Protein AF-A0A067CBX3-F1 (afdb_monomer_lite)

Structure (mmCIF, N/CA/C/O backbone):
data_AF-A0A067CBX3-F1
#
_entry.id   AF-A0A067CBX3-F1
#
loop_
_atom_site.group_PDB
_atom_site.id
_atom_site.type_symbol
_atom_site.label_atom_id
_atom_site.label_alt_id
_atom_site.label_comp_id
_atom_site.label_asym_id
_atom_site.label_entity_id
_atom_site.label_seq_id
_atom_site.pdbx_PDB_ins_code
_atom_site.Cartn_x
_atom_site.Cartn_y
_atom_site.Cartn_z
_atom_site.occupancy
_atom_site.B_iso_or_equiv
_atom_site.auth_seq_id
_atom_site.auth_comp_id
_atom_site.auth_asym_id
_atom_site.auth_atom_id
_atom_site.pdbx_PDB_model_num
ATOM 1 N N . MET A 1 1 ? -34.456 68.162 32.555 1.00 33.88 1 MET A N 1
ATOM 2 C CA . MET A 1 1 ? -35.019 68.790 31.344 1.00 33.88 1 MET A CA 1
ATOM 3 C C . MET A 1 1 ? -34.365 68.106 30.153 1.00 33.88 1 MET A C 1
ATOM 5 O O . MET A 1 1 ? -33.160 68.236 30.037 1.00 33.88 1 MET A O 1
ATOM 9 N N . ASN A 1 2 ? -35.147 67.294 29.430 1.00 32.12 2 ASN A N 1
ATOM 10 C CA . ASN A 1 2 ? -35.082 66.925 27.999 1.00 32.12 2 ASN A CA 1
ATOM 11 C C . ASN A 1 2 ? -33.688 66.679 27.373 1.00 32.12 2 ASN A C 1
ATOM 13 O O . ASN A 1 2 ? -32.871 67.583 27.315 1.00 32.12 2 ASN A O 1
ATOM 17 N N . SER A 1 3 ? -33.314 65.437 27.040 1.00 31.86 3 SER A N 1
ATOM 18 C CA . SER A 1 3 ? -33.709 64.615 25.870 1.00 31.86 3 SER A CA 1
ATOM 19 C C . SER A 1 3 ? -32.700 64.742 24.724 1.00 31.86 3 SER A C 1
ATOM 21 O O . SER A 1 3 ? -32.595 65.816 24.152 1.00 31.86 3 SER A O 1
ATOM 23 N N . GLU A 1 4 ? -32.009 63.649 24.385 1.00 34.66 4 GLU A N 1
ATOM 24 C CA . GLU A 1 4 ? -31.903 63.091 23.022 1.00 34.66 4 GLU A CA 1
ATOM 25 C C . GLU A 1 4 ? -30.949 61.881 23.019 1.00 34.66 4 GLU A C 1
ATOM 27 O O . GLU A 1 4 ? -29.854 61.911 23.575 1.00 34.66 4 GLU A O 1
ATOM 32 N N . THR A 1 5 ? -31.426 60.779 22.442 1.00 36.66 5 THR A N 1
ATOM 33 C CA . THR A 1 5 ? -30.715 59.507 22.214 1.00 36.66 5 THR A CA 1
ATOM 34 C C . THR A 1 5 ? -30.599 59.282 20.699 1.00 36.66 5 THR A C 1
ATOM 36 O O . THR A 1 5 ? -31.325 59.928 19.944 1.00 36.66 5 THR A O 1
ATOM 39 N N . PRO A 1 6 ? -29.659 58.438 20.235 1.00 38.75 6 PRO A N 1
ATOM 40 C CA . PRO A 1 6 ? -29.097 58.517 18.889 1.00 38.75 6 PRO A CA 1
ATOM 41 C C . PRO A 1 6 ? -29.928 57.772 17.834 1.00 38.75 6 PRO A C 1
ATOM 43 O O . PRO A 1 6 ? -30.512 56.725 18.109 1.00 38.75 6 PRO A O 1
ATOM 46 N N . HIS A 1 7 ? -29.903 58.276 16.598 1.00 31.83 7 HIS A N 1
ATOM 47 C CA . HIS A 1 7 ? -30.360 57.553 15.410 1.00 31.83 7 HIS A CA 1
ATOM 48 C C . HIS A 1 7 ? -29.326 56.489 15.003 1.00 31.83 7 HIS A C 1
ATOM 50 O O . HIS A 1 7 ? -28.171 56.813 14.730 1.00 31.83 7 HIS A O 1
ATOM 56 N N . ILE A 1 8 ? -29.748 55.223 14.952 1.00 38.19 8 ILE A N 1
ATOM 57 C CA . ILE A 1 8 ? -29.040 54.124 14.282 1.00 38.19 8 ILE A CA 1
ATOM 58 C C . ILE A 1 8 ? -29.963 53.642 13.162 1.00 38.19 8 ILE A C 1
ATOM 60 O O . ILE A 1 8 ? -31.062 53.154 13.427 1.00 38.19 8 ILE A O 1
ATOM 64 N N . ASP A 1 9 ? -29.523 53.818 11.919 1.00 36.72 9 ASP A N 1
ATOM 65 C CA . ASP A 1 9 ? -30.273 53.467 10.718 1.00 36.72 9 ASP A CA 1
ATOM 66 C C . ASP A 1 9 ? -30.343 51.944 10.482 1.00 36.72 9 ASP A C 1
ATOM 68 O O . ASP A 1 9 ? -29.332 51.249 10.419 1.00 36.72 9 ASP A O 1
ATOM 72 N N . ASN A 1 10 ? -31.582 51.471 10.317 1.00 31.80 10 ASN A N 1
ATOM 73 C CA . ASN A 1 10 ? -32.083 50.434 9.405 1.00 31.80 10 ASN A CA 1
ATOM 74 C C . ASN A 1 10 ? -31.278 49.133 9.200 1.00 31.80 10 ASN A C 1
ATOM 76 O O . ASN A 1 10 ? -30.468 48.996 8.284 1.00 31.80 10 ASN A O 1
ATOM 80 N N . TYR A 1 11 ? -31.679 48.093 9.930 1.00 38.16 11 TYR A N 1
ATOM 81 C CA . TYR A 1 11 ? -31.570 46.693 9.504 1.00 38.16 11 TYR A CA 1
ATOM 82 C C . TYR A 1 11 ? -32.703 46.371 8.513 1.00 38.16 11 TYR A C 1
ATOM 84 O O . TYR A 1 11 ? -33.881 46.534 8.828 1.00 38.16 11 TYR A O 1
ATOM 92 N N . ALA A 1 12 ? -32.361 45.895 7.313 1.00 40.56 12 ALA A N 1
ATOM 93 C CA . ALA A 1 12 ? -33.344 45.384 6.361 1.00 40.56 12 ALA A CA 1
ATOM 94 C C . ALA A 1 12 ? -33.898 44.037 6.859 1.00 40.56 12 ALA A C 1
ATOM 96 O O . ALA A 1 12 ? -33.210 43.017 6.828 1.00 40.56 12 ALA A O 1
ATOM 97 N N . LEU A 1 13 ? -35.145 44.039 7.333 1.00 36.03 13 LEU A N 1
ATOM 98 C CA . LEU A 1 13 ? -35.916 42.828 7.612 1.00 36.03 13 LEU A CA 1
ATOM 99 C C . LEU A 1 13 ? -36.201 42.104 6.289 1.00 36.03 13 LEU A C 1
ATOM 101 O O . LEU A 1 13 ? -37.056 42.528 5.514 1.00 36.03 13 LEU A O 1
ATOM 105 N N . VAL A 1 14 ? -35.484 41.010 6.027 1.00 35.91 14 VAL A N 1
ATOM 106 C CA . VAL A 1 14 ? -35.826 40.076 4.948 1.00 35.91 14 VAL A CA 1
ATOM 107 C C . VAL A 1 14 ? -37.076 39.314 5.384 1.00 35.91 14 VAL A C 1
ATOM 109 O O . VAL A 1 14 ? -37.028 38.488 6.294 1.00 35.91 14 VAL A O 1
ATOM 112 N N . THR A 1 15 ? -38.217 39.626 4.775 1.00 32.94 15 THR A N 1
ATOM 113 C CA . THR A 1 15 ? -39.470 38.902 4.999 1.00 32.94 15 THR A CA 1
ATOM 114 C C . THR A 1 15 ? -39.393 37.522 4.357 1.00 32.94 15 THR A C 1
ATOM 116 O O . THR A 1 15 ? -39.278 37.410 3.138 1.00 32.94 15 THR A O 1
ATOM 119 N N . THR A 1 16 ? -39.488 36.471 5.169 1.00 34.28 16 THR A N 1
ATOM 120 C CA . THR A 1 16 ? -39.743 35.105 4.701 1.00 34.28 16 THR A CA 1
ATOM 121 C C . THR A 1 16 ? -41.143 35.030 4.071 1.00 34.28 16 THR A C 1
ATOM 123 O O . THR A 1 16 ? -42.086 35.617 4.615 1.00 34.28 16 THR A O 1
ATOM 126 N N . PRO A 1 17 ? -41.326 34.351 2.921 1.00 35.94 17 PRO A N 1
ATOM 127 C CA . PRO A 1 17 ? -42.646 34.204 2.325 1.00 35.94 17 PRO A CA 1
ATOM 128 C C . PRO A 1 17 ? -43.533 33.350 3.238 1.00 35.94 17 PRO A C 1
ATOM 130 O O . PRO A 1 17 ? -43.212 32.223 3.612 1.00 35.94 17 PRO A O 1
ATOM 133 N N . LYS A 1 18 ? -44.653 33.948 3.634 1.00 33.56 18 LYS A N 1
ATOM 134 C CA . LYS A 1 18 ? -45.671 33.391 4.515 1.00 33.56 18 LYS A CA 1
ATOM 135 C C . LYS A 1 18 ? -46.595 32.467 3.710 1.00 33.56 18 LYS A C 1
ATOM 137 O O . LYS A 1 18 ? -47.375 32.959 2.910 1.00 33.56 18 LYS A O 1
ATOM 142 N N . ASN A 1 19 ? -46.540 31.172 4.023 1.00 33.75 19 ASN A N 1
ATOM 143 C CA . ASN A 1 19 ? -47.653 30.214 4.005 1.00 33.75 19 ASN A CA 1
ATOM 144 C C . ASN A 1 19 ? -48.433 30.052 2.676 1.00 33.75 19 ASN A C 1
ATOM 146 O O . ASN A 1 19 ? -49.522 30.602 2.522 1.00 33.75 19 ASN A O 1
ATOM 150 N N . GLU A 1 20 ? -47.935 29.199 1.778 1.00 31.77 20 GLU A N 1
ATOM 151 C CA . GLU A 1 20 ? -48.808 28.392 0.911 1.00 31.77 20 GLU A CA 1
ATOM 152 C C . GLU A 1 20 ? -49.009 27.009 1.561 1.00 31.77 20 GLU A C 1
ATOM 154 O O . GLU A 1 20 ? -48.163 26.543 2.318 1.00 31.77 20 GLU A O 1
ATOM 159 N N . ALA A 1 21 ? -50.200 26.447 1.349 1.00 33.44 21 ALA A N 1
ATOM 160 C CA . ALA A 1 21 ? -50.876 25.383 2.101 1.00 33.44 21 ALA A CA 1
ATOM 161 C C . ALA A 1 21 ? -50.030 24.148 2.512 1.00 33.44 21 ALA A C 1
ATOM 163 O O . ALA A 1 21 ? -49.063 23.808 1.833 1.00 33.44 21 ALA A O 1
ATOM 164 N N . PRO A 1 22 ? -50.417 23.426 3.591 1.00 31.14 22 PRO A N 1
ATOM 165 C CA . PRO A 1 22 ? -49.671 22.259 4.058 1.00 31.14 22 PRO A CA 1
ATOM 166 C C . PRO A 1 22 ? -49.644 21.165 2.978 1.00 31.14 22 PRO A C 1
ATOM 168 O O . PRO A 1 22 ? -50.710 20.811 2.464 1.00 31.14 22 PRO A O 1
ATOM 171 N N . PRO A 1 23 ? -48.473 20.595 2.638 1.00 34.16 23 PRO A N 1
ATOM 172 C CA . PRO A 1 23 ? -48.435 19.414 1.799 1.00 34.16 23 PRO A CA 1
ATOM 173 C C . PRO A 1 23 ? -49.045 18.248 2.581 1.00 34.16 23 PRO A C 1
ATOM 175 O O . PRO A 1 23 ? -48.665 17.955 3.715 1.00 34.16 23 PRO A O 1
ATOM 178 N N . SER A 1 24 ? -50.045 17.628 1.963 1.00 29.92 24 SER A N 1
ATOM 179 C CA . SER A 1 24 ? -50.645 16.367 2.378 1.00 29.92 24 SER A CA 1
ATOM 180 C C . SER A 1 24 ? -49.568 15.322 2.655 1.00 29.92 24 SER A C 1
ATOM 182 O O . SER A 1 24 ? -48.679 15.124 1.828 1.00 29.92 24 SER A O 1
ATOM 184 N N . GLU A 1 25 ? -49.692 14.629 3.786 1.00 36.84 25 GLU A N 1
ATOM 185 C CA . GLU A 1 25 ? -48.962 13.401 4.092 1.00 36.84 25 GLU A CA 1
ATOM 186 C C . GLU A 1 25 ? -48.978 12.455 2.885 1.00 36.84 25 GLU A C 1
ATOM 188 O O . GLU A 1 25 ? -50.046 12.009 2.466 1.00 36.84 25 GLU A O 1
ATOM 193 N N . THR A 1 26 ? -47.811 12.142 2.315 1.00 27.84 26 THR A N 1
ATOM 194 C CA . THR A 1 26 ? -47.532 10.844 1.681 1.00 27.84 26 THR A CA 1
ATOM 195 C C . THR A 1 26 ? -46.050 10.705 1.319 1.00 27.84 26 THR A C 1
ATOM 197 O O . THR A 1 26 ? -45.486 11.526 0.606 1.00 27.84 26 THR A O 1
ATOM 200 N N . THR A 1 27 ? -45.490 9.573 1.759 1.00 26.72 27 THR A N 1
ATOM 201 C CA . THR A 1 27 ? -44.254 8.883 1.333 1.00 26.72 27 THR A CA 1
ATOM 202 C C . THR A 1 27 ? -42.882 9.473 1.716 1.00 26.72 27 THR A C 1
ATOM 204 O O . THR A 1 27 ? -42.629 10.643 1.468 1.00 26.72 27 THR A O 1
ATOM 207 N N . PRO A 1 28 ? -41.972 8.660 2.304 1.00 34.62 28 PRO A N 1
ATOM 208 C CA . PRO A 1 28 ? -40.600 9.072 2.592 1.00 34.62 28 PRO A CA 1
ATOM 209 C C . PRO A 1 28 ? -39.872 9.367 1.279 1.00 34.62 28 PRO A C 1
ATOM 211 O O . PRO A 1 28 ? -39.857 8.529 0.374 1.00 34.62 28 PRO A O 1
ATOM 214 N N . ASP A 1 29 ? -39.314 10.571 1.186 1.00 34.22 29 ASP A N 1
ATOM 215 C CA . ASP A 1 29 ? -38.674 11.092 -0.013 1.00 34.22 29 ASP A CA 1
ATOM 216 C C . ASP A 1 29 ? -37.585 10.149 -0.528 1.00 34.22 29 ASP A C 1
ATOM 218 O O . ASP A 1 29 ? -36.611 9.815 0.152 1.00 34.22 29 ASP A O 1
ATOM 222 N N . ALA A 1 30 ? -37.772 9.730 -1.776 1.00 33.22 30 ALA A N 1
ATOM 223 C CA . ALA A 1 30 ? -36.757 9.083 -2.574 1.00 33.22 30 ALA A CA 1
ATOM 224 C C . ALA A 1 30 ? -35.523 9.992 -2.654 1.00 33.22 30 ALA A C 1
ATOM 226 O O . ALA A 1 30 ? -35.621 11.161 -3.032 1.00 33.22 30 ALA A O 1
ATOM 227 N N . VAL A 1 31 ? -34.355 9.434 -2.335 1.00 37.97 31 VAL A N 1
ATOM 228 C CA . VAL A 1 31 ? -33.053 10.049 -2.605 1.00 37.97 31 VAL A CA 1
ATOM 229 C C . VAL A 1 31 ? -33.011 10.414 -4.089 1.00 37.97 31 VAL A C 1
ATOM 231 O O . VAL A 1 31 ? -32.929 9.538 -4.949 1.00 37.97 31 VAL A O 1
ATOM 234 N N . VAL A 1 32 ? -33.109 11.707 -4.403 1.00 35.34 32 VAL A N 1
ATOM 235 C CA . VAL A 1 32 ? -32.960 12.197 -5.775 1.00 35.34 32 VAL A CA 1
ATOM 236 C C . VAL A 1 32 ? -31.531 11.859 -6.216 1.00 35.34 32 VAL A C 1
ATOM 238 O O . VAL A 1 32 ? -30.583 12.331 -5.583 1.00 35.34 32 VAL A O 1
ATOM 241 N N . PRO A 1 33 ? -31.332 11.040 -7.266 1.00 33.28 33 PRO A N 1
ATOM 242 C CA . PRO A 1 33 ? -29.995 10.705 -7.727 1.00 33.28 33 PRO A CA 1
ATOM 243 C C . PRO A 1 33 ? -29.315 11.977 -8.233 1.00 33.28 33 PRO A C 1
ATOM 245 O O . PRO A 1 33 ? -29.783 12.627 -9.170 1.00 33.28 33 PRO A O 1
ATOM 248 N N . VAL A 1 34 ? -28.208 12.347 -7.588 1.00 41.19 34 VAL A N 1
ATOM 249 C CA . VAL A 1 34 ? -27.383 13.493 -7.971 1.00 41.19 34 VAL A CA 1
ATOM 250 C C . VAL A 1 34 ? -26.806 13.201 -9.357 1.00 41.19 34 VAL A C 1
ATOM 252 O O . VAL A 1 34 ? -25.882 12.404 -9.500 1.00 41.19 34 VAL A O 1
ATOM 255 N N . THR A 1 35 ? -27.371 13.800 -10.407 1.00 35.09 35 THR A N 1
ATOM 256 C CA . THR A 1 35 ? -26.820 13.693 -11.764 1.00 35.09 35 THR A CA 1
ATOM 257 C C . THR A 1 35 ? -25.375 14.202 -11.754 1.00 35.09 35 THR A C 1
ATOM 259 O O . THR A 1 35 ? -25.159 15.333 -11.304 1.00 35.09 35 THR A O 1
ATOM 262 N N . PRO A 1 36 ? -24.382 13.422 -12.225 1.00 42.41 36 PRO A N 1
ATOM 263 C CA . PRO A 1 36 ? -22.988 13.836 -12.178 1.00 42.41 36 PRO A CA 1
ATOM 264 C C . PRO A 1 36 ? -22.814 15.104 -13.016 1.00 42.41 36 PRO A C 1
ATOM 266 O O . PRO A 1 36 ? -23.101 15.123 -14.214 1.00 42.41 36 PRO A O 1
ATOM 269 N N . ALA A 1 37 ? -22.388 16.185 -12.361 1.00 50.75 37 ALA A N 1
ATOM 270 C CA . ALA A 1 37 ? -22.159 17.466 -13.011 1.00 50.75 37 ALA A CA 1
ATOM 271 C C . ALA A 1 37 ? -21.158 17.308 -14.176 1.00 50.75 37 ALA A C 1
ATOM 273 O O . ALA A 1 37 ? -20.213 16.519 -14.071 1.00 50.75 37 ALA A O 1
ATOM 274 N N . PRO A 1 38 ? -21.333 18.050 -15.286 1.00 56.44 38 PRO A N 1
ATOM 275 C CA . PRO A 1 38 ? -20.439 17.961 -16.435 1.00 56.44 38 PRO A CA 1
ATOM 276 C C . PRO A 1 38 ? -18.992 18.248 -16.018 1.00 56.44 38 PRO A C 1
ATOM 278 O O . PRO A 1 38 ? -18.721 19.230 -15.322 1.00 56.44 38 PRO A O 1
ATOM 281 N N . MET A 1 39 ? -18.062 17.393 -16.456 1.00 62.03 39 MET A N 1
ATOM 282 C CA . MET A 1 39 ? -16.638 17.531 -16.146 1.00 62.03 39 MET A CA 1
ATOM 283 C C . MET A 1 39 ? -16.133 18.916 -16.560 1.00 62.03 39 MET A C 1
ATOM 285 O O . MET A 1 39 ? -16.270 19.348 -17.707 1.00 62.03 39 MET A O 1
ATOM 289 N N . VAL A 1 40 ? -15.552 19.633 -15.602 1.00 72.94 40 VAL A N 1
ATOM 290 C CA . VAL A 1 40 ? -15.045 20.986 -15.822 1.00 72.94 40 VAL A CA 1
ATOM 291 C C . VAL A 1 40 ? -13.711 20.910 -16.571 1.00 72.94 40 VAL A C 1
ATOM 293 O O . VAL A 1 40 ? -12.868 20.066 -16.282 1.00 72.94 40 VAL A O 1
ATOM 296 N N . SER A 1 41 ? -13.501 21.810 -17.535 1.00 77.12 41 SER A N 1
ATOM 297 C CA . SER A 1 41 ? -12.235 21.904 -18.275 1.00 77.12 41 SER A CA 1
ATOM 298 C C . SER A 1 41 ? -11.042 22.161 -17.346 1.00 77.12 41 SER A C 1
ATOM 300 O O . SER A 1 41 ? -11.102 23.036 -16.480 1.00 77.12 41 SER A O 1
ATOM 302 N N . PHE A 1 42 ? -9.927 21.468 -17.597 1.00 76.44 42 PHE A N 1
ATOM 303 C CA . PHE A 1 42 ? -8.673 21.588 -16.844 1.00 76.44 42 PHE A CA 1
ATOM 304 C C . PHE A 1 42 ? -8.131 23.027 -16.792 1.00 76.44 42 PHE A C 1
ATOM 306 O O . PHE A 1 42 ? -7.560 23.448 -15.790 1.00 76.44 42 PHE A O 1
ATOM 313 N N . ALA A 1 43 ? -8.381 23.835 -17.826 1.00 76.75 43 ALA A N 1
ATOM 314 C CA . ALA A 1 43 ? -7.951 25.233 -17.861 1.00 76.75 43 ALA A CA 1
ATOM 315 C C . ALA A 1 43 ? -8.650 26.107 -16.804 1.00 76.75 43 ALA A C 1
ATOM 317 O O . ALA A 1 43 ? -8.058 27.063 -16.303 1.00 76.75 43 ALA A O 1
ATOM 318 N N . LYS A 1 44 ? -9.891 25.768 -16.421 1.00 80.38 44 LYS A N 1
ATOM 319 C CA . LYS A 1 44 ? -10.610 26.480 -15.353 1.00 80.38 44 LYS A CA 1
ATOM 320 C C . LYS A 1 44 ? -10.000 26.225 -13.975 1.00 80.38 44 LYS A C 1
ATOM 322 O O . LYS A 1 44 ? -10.227 27.027 -13.079 1.00 80.38 44 LYS A O 1
ATOM 327 N N . LEU A 1 45 ? -9.194 25.175 -13.811 1.00 78.56 45 LEU A N 1
ATOM 328 C CA . LEU A 1 45 ? -8.507 24.887 -12.552 1.00 78.56 45 LEU A CA 1
ATOM 329 C C . LEU A 1 45 ? -7.486 25.986 -12.197 1.00 78.56 45 LEU A C 1
ATOM 331 O O . LEU A 1 45 ? -7.327 26.333 -11.031 1.00 78.56 45 LEU A O 1
ATOM 335 N N . PHE A 1 46 ? -6.890 26.620 -13.213 1.00 81.06 46 PHE A N 1
ATOM 336 C CA . PHE A 1 46 ? -5.933 27.722 -13.065 1.00 81.06 46 PHE A CA 1
ATOM 337 C C . PHE A 1 46 ? -6.586 29.117 -13.049 1.00 81.06 46 PHE A C 1
ATOM 339 O O . PHE A 1 46 ? -5.892 30.129 -13.173 1.00 81.06 46 PHE A O 1
ATOM 346 N N . SER A 1 47 ? -7.912 29.224 -12.888 1.00 79.44 47 SER A N 1
ATOM 347 C CA . SER A 1 47 ? -8.619 30.516 -12.940 1.00 79.44 47 SER A CA 1
ATOM 348 C C . SER A 1 47 ? -8.202 31.497 -11.837 1.00 79.44 47 SER A C 1
ATOM 350 O O . SER A 1 47 ? -8.358 32.703 -12.001 1.00 79.44 47 SER A O 1
ATOM 352 N N . PHE A 1 48 ? -7.662 30.997 -10.722 1.00 80.88 48 PHE A N 1
ATOM 353 C CA . PHE A 1 48 ? -7.210 31.801 -9.579 1.00 80.88 48 PHE A CA 1
ATOM 354 C C . PHE A 1 48 ? -5.726 32.222 -9.655 1.00 80.88 48 PHE A C 1
ATOM 356 O O . PHE A 1 48 ? -5.194 32.764 -8.680 1.00 80.88 48 PHE A O 1
ATOM 363 N N . ALA A 1 49 ? -5.051 31.980 -10.787 1.00 79.88 49 ALA A N 1
ATOM 364 C CA . ALA A 1 49 ? -3.626 32.254 -10.964 1.00 79.88 49 ALA A CA 1
ATOM 365 C C . ALA A 1 49 ? -3.294 33.757 -11.001 1.00 79.88 49 ALA A C 1
ATOM 367 O O . ALA A 1 49 ? -3.815 34.508 -11.832 1.00 79.88 49 ALA A O 1
ATOM 368 N N . ASP A 1 50 ? -2.363 34.184 -10.141 1.00 85.50 50 ASP A N 1
ATOM 369 C CA . ASP A 1 50 ? -1.829 35.548 -10.143 1.00 85.50 50 ASP A CA 1
ATOM 370 C C . ASP A 1 50 ? -0.776 35.788 -11.236 1.00 85.50 50 ASP A C 1
ATOM 372 O O . ASP A 1 50 ? -0.237 34.851 -11.822 1.00 85.50 50 ASP A O 1
ATOM 376 N N . THR A 1 51 ? -0.386 37.045 -11.456 1.00 84.38 51 THR A N 1
ATOM 377 C CA . THR A 1 51 ? 0.743 37.409 -12.336 1.00 84.38 51 THR A CA 1
ATOM 378 C C . THR A 1 51 ? 2.050 36.741 -11.907 1.00 84.38 51 THR A C 1
ATOM 380 O O . THR A 1 51 ? 2.767 36.187 -12.735 1.00 84.38 51 THR A O 1
ATOM 383 N N . THR A 1 52 ? 2.328 36.712 -10.604 1.00 87.69 52 THR A N 1
ATOM 384 C CA . THR A 1 52 ? 3.497 36.014 -10.045 1.00 87.69 52 THR A CA 1
ATOM 385 C C . THR A 1 52 ? 3.404 34.495 -10.205 1.00 87.69 52 THR A C 1
ATOM 387 O O . THR A 1 52 ? 4.414 33.855 -10.480 1.00 87.69 52 THR A O 1
ATOM 390 N N . ASP A 1 53 ? 2.206 33.910 -10.107 1.00 88.44 53 ASP A N 1
ATOM 391 C CA . ASP A 1 53 ? 2.018 32.474 -10.338 1.00 88.44 53 ASP A CA 1
ATOM 392 C C . ASP A 1 53 ? 2.226 32.128 -11.815 1.00 88.44 53 ASP A C 1
ATOM 394 O O . ASP A 1 53 ? 2.865 31.128 -12.113 1.00 88.44 53 ASP A O 1
ATOM 398 N N . LYS A 1 54 ? 1.788 32.983 -12.747 1.00 88.50 54 LYS A N 1
ATOM 399 C CA . LYS A 1 54 ? 2.057 32.815 -14.186 1.00 88.50 54 LYS A CA 1
ATOM 400 C C . LYS A 1 54 ? 3.554 32.809 -14.499 1.00 88.50 54 LYS A C 1
ATOM 402 O O . LYS A 1 54 ? 3.990 32.004 -15.315 1.00 88.50 54 LYS A O 1
ATOM 407 N N . VAL A 1 55 ? 4.346 33.655 -13.833 1.00 92.50 55 VAL A N 1
ATOM 408 C CA . VAL A 1 55 ? 5.813 33.659 -13.984 1.00 92.50 55 VAL A CA 1
ATOM 409 C C . VAL A 1 55 ? 6.428 32.375 -13.427 1.00 92.50 55 VAL A C 1
ATOM 411 O O . VAL A 1 55 ? 7.251 31.757 -14.099 1.00 92.50 55 VAL A O 1
ATOM 414 N N . LEU A 1 56 ? 6.006 31.926 -12.240 1.00 91.19 56 LEU A N 1
ATOM 415 C CA . LEU A 1 56 ? 6.470 30.655 -11.671 1.00 91.19 56 LEU A CA 1
ATOM 416 C C . LEU A 1 56 ? 6.112 29.466 -12.570 1.00 91.19 56 LEU A C 1
ATOM 418 O O . LEU A 1 56 ? 6.946 28.591 -12.781 1.00 91.19 56 LEU A O 1
ATOM 422 N N . LEU A 1 57 ? 4.906 29.451 -13.138 1.00 91.50 57 LEU A N 1
ATOM 423 C CA . LEU A 1 57 ? 4.475 28.432 -14.093 1.00 91.50 57 LEU A CA 1
ATOM 424 C C . LEU A 1 57 ? 5.315 28.483 -15.376 1.00 91.50 57 LEU A C 1
ATOM 426 O O . LEU A 1 57 ? 5.753 27.444 -15.858 1.00 91.50 57 LEU A O 1
ATOM 430 N N . ALA A 1 58 ? 5.623 29.668 -15.907 1.00 91.94 58 ALA A N 1
ATOM 431 C CA . ALA A 1 58 ? 6.495 29.808 -17.074 1.00 91.94 58 ALA A CA 1
ATOM 432 C C . ALA A 1 58 ? 7.919 29.279 -16.804 1.00 91.94 58 ALA A C 1
ATOM 434 O O . ALA A 1 58 ? 8.463 28.518 -17.597 1.00 91.94 58 ALA A O 1
ATOM 435 N N . ILE A 1 59 ? 8.508 29.600 -15.650 1.00 92.75 59 ILE A N 1
ATOM 436 C CA . ILE A 1 59 ? 9.831 29.080 -15.267 1.00 92.75 59 ILE A CA 1
ATOM 437 C C . ILE A 1 59 ? 9.774 27.560 -15.054 1.00 92.75 59 ILE A C 1
ATOM 439 O O . ILE A 1 59 ? 10.643 26.828 -15.527 1.00 92.75 59 ILE A O 1
ATOM 443 N N . GLY A 1 60 ? 8.727 27.069 -14.388 1.00 92.75 60 GLY A N 1
ATOM 444 C CA . GLY A 1 60 ? 8.527 25.646 -14.132 1.00 92.75 60 GLY A CA 1
ATOM 445 C C . GLY A 1 60 ? 8.304 24.831 -15.408 1.00 92.75 60 GLY A C 1
ATOM 446 O O . GLY A 1 60 ? 8.829 23.726 -15.524 1.00 92.75 60 GLY A O 1
ATOM 447 N N . THR A 1 61 ? 7.565 25.362 -16.384 1.00 93.50 61 THR A N 1
ATOM 448 C CA . THR A 1 61 ? 7.355 24.725 -17.698 1.00 93.50 61 THR A CA 1
ATOM 449 C C . THR A 1 61 ? 8.657 24.647 -18.491 1.00 93.50 61 THR A C 1
ATOM 451 O O . THR A 1 61 ? 8.994 23.567 -18.969 1.00 93.50 61 THR A O 1
ATOM 454 N N . LEU A 1 62 ? 9.445 25.728 -18.542 1.00 93.44 62 LEU A N 1
ATOM 455 C CA . LEU A 1 62 ? 10.773 25.722 -19.167 1.00 93.44 62 LEU A CA 1
ATOM 456 C C . LEU A 1 62 ? 11.709 24.700 -18.504 1.00 93.44 62 LEU A C 1
ATOM 458 O O . LEU A 1 62 ? 12.349 23.914 -19.201 1.00 93.44 62 LEU A O 1
ATOM 462 N N . GLY A 1 63 ? 11.737 24.647 -17.168 1.00 92.44 63 GLY A N 1
ATOM 463 C CA . GLY A 1 63 ? 12.486 23.626 -16.428 1.00 92.44 63 GLY A CA 1
ATOM 464 C C . GLY A 1 63 ? 12.028 22.199 -16.757 1.00 92.44 63 GLY A C 1
ATOM 465 O O . GLY A 1 63 ? 12.862 21.327 -16.989 1.00 92.44 63 GLY A O 1
ATOM 466 N N . SER A 1 64 ? 10.710 21.987 -16.879 1.00 93.88 64 SER A N 1
ATOM 467 C CA . SER A 1 64 ? 10.117 20.690 -17.257 1.00 93.88 64 SER A CA 1
ATOM 468 C C . SER A 1 64 ? 10.551 20.229 -18.642 1.00 93.88 64 SER A C 1
ATOM 470 O O . SER A 1 64 ? 10.831 19.043 -18.835 1.00 93.88 64 SER A O 1
ATOM 472 N N . MET A 1 65 ? 10.636 21.163 -19.592 1.00 94.31 65 MET A N 1
ATOM 473 C CA . MET A 1 65 ? 11.090 20.876 -20.949 1.00 94.31 65 MET A CA 1
ATOM 474 C C . MET A 1 65 ? 12.575 20.505 -20.975 1.00 94.31 65 MET A C 1
ATOM 476 O O . MET A 1 65 ? 12.936 19.500 -21.581 1.00 94.31 65 MET A O 1
ATOM 480 N N . VAL A 1 66 ? 13.431 21.264 -20.280 1.00 93.62 66 VAL A N 1
ATOM 481 C CA . VAL A 1 66 ? 14.876 20.974 -20.206 1.00 93.62 66 VAL A CA 1
ATOM 482 C C . VAL A 1 66 ? 15.128 19.603 -19.578 1.00 93.62 66 VAL A C 1
ATOM 484 O O . VAL A 1 66 ? 15.897 18.809 -20.119 1.00 93.62 66 VAL A O 1
ATOM 487 N N . MET A 1 67 ? 14.424 19.286 -18.489 1.00 93.00 67 MET A N 1
ATOM 488 C CA . MET A 1 67 ? 14.488 17.970 -17.856 1.00 93.00 67 MET A CA 1
ATOM 489 C C . MET A 1 67 ? 14.034 16.850 -18.810 1.00 93.00 67 MET A C 1
ATOM 491 O O . MET A 1 67 ? 14.606 15.763 -18.806 1.00 93.00 67 MET A O 1
ATOM 495 N N . GLY A 1 68 ? 13.020 17.107 -19.645 1.00 92.69 68 GLY A N 1
ATOM 496 C CA . GLY A 1 68 ? 12.477 16.117 -20.583 1.00 92.69 68 GLY A CA 1
ATOM 497 C C . GLY A 1 68 ? 13.436 15.813 -21.732 1.00 92.69 68 GLY A C 1
ATOM 498 O O . GLY A 1 68 ? 13.554 14.666 -22.149 1.00 92.69 68 GLY A O 1
ATOM 499 N N . VAL A 1 69 ? 14.172 16.828 -22.198 1.00 94.50 69 VAL A N 1
ATOM 500 C CA . VAL A 1 69 ? 15.211 16.702 -23.235 1.00 94.50 69 VAL A CA 1
ATOM 501 C C . VAL A 1 69 ? 16.452 15.971 -22.714 1.00 94.50 69 VAL A C 1
ATOM 503 O O . VAL A 1 69 ? 17.104 15.244 -23.464 1.00 94.50 69 VAL A O 1
ATOM 506 N N . ALA A 1 70 ? 16.792 16.153 -21.437 1.00 91.00 70 ALA A N 1
ATOM 507 C CA . ALA A 1 70 ? 18.019 15.613 -20.862 1.00 91.00 70 ALA A CA 1
ATOM 508 C C . ALA A 1 70 ? 18.070 14.074 -20.862 1.00 91.00 70 ALA A C 1
ATOM 510 O O . ALA A 1 70 ? 19.141 13.508 -21.076 1.00 91.00 70 ALA A O 1
ATOM 511 N N . GLN A 1 71 ? 16.927 13.401 -20.678 1.00 89.25 71 GLN A N 1
ATOM 512 C CA . GLN A 1 71 ? 16.836 11.933 -20.649 1.00 89.25 71 GLN A CA 1
ATOM 513 C C . GLN A 1 71 ? 17.226 11.296 -22.008 1.00 89.25 71 GLN A C 1
ATOM 515 O O . GLN A 1 71 ? 18.168 10.502 -22.041 1.00 89.25 71 GLN A O 1
ATOM 520 N N . PRO A 1 72 ? 16.627 11.676 -23.158 1.00 91.19 72 PRO A N 1
ATOM 521 C CA . PRO A 1 72 ? 17.092 11.228 -24.473 1.00 91.19 72 PRO A CA 1
ATOM 522 C C . PRO A 1 72 ? 18.531 11.643 -24.798 1.00 91.19 72 PRO A C 1
ATOM 524 O O . PRO A 1 72 ? 19.271 10.887 -25.426 1.00 91.19 72 PRO A O 1
ATOM 527 N N . LEU A 1 73 ? 18.955 12.831 -24.358 1.00 89.75 73 LEU A N 1
ATOM 528 C CA . LEU A 1 73 ? 20.316 13.315 -24.589 1.00 89.75 73 LEU A CA 1
ATOM 529 C C . LEU A 1 73 ? 21.367 12.450 -23.867 1.00 89.75 73 LEU A C 1
ATOM 531 O O . LEU A 1 73 ? 22.458 12.234 -24.395 1.00 89.75 73 LEU A O 1
ATOM 535 N N . GLN A 1 74 ? 21.032 11.897 -22.698 1.00 86.62 74 GLN A N 1
ATOM 536 C CA . GLN A 1 74 ? 21.889 10.958 -21.974 1.00 86.62 74 GLN A CA 1
ATOM 537 C C . GLN A 1 74 ? 22.210 9.707 -22.807 1.00 86.62 74 GLN A C 1
ATOM 539 O O . GLN A 1 74 ? 23.354 9.252 -22.812 1.00 86.62 74 GLN A O 1
ATOM 544 N N . ILE A 1 75 ? 21.229 9.188 -23.553 1.00 87.88 75 ILE A N 1
ATOM 545 C CA . ILE A 1 75 ? 21.402 8.030 -24.445 1.00 87.88 75 ILE A CA 1
ATOM 546 C C . ILE A 1 75 ? 22.404 8.360 -25.559 1.00 87.88 75 ILE A C 1
ATOM 548 O O . ILE A 1 75 ? 23.281 7.554 -25.867 1.00 87.88 75 ILE A O 1
ATOM 552 N N . VAL A 1 76 ? 22.329 9.570 -26.119 1.00 88.06 76 VAL A N 1
ATOM 553 C CA . VAL A 1 76 ? 23.266 10.039 -27.151 1.00 88.06 76 VAL A CA 1
ATOM 554 C C . VAL A 1 76 ? 24.694 10.128 -26.613 1.00 88.06 76 VAL A C 1
ATOM 556 O O . VAL A 1 76 ? 25.629 9.660 -27.263 1.00 88.06 76 VAL A O 1
ATOM 559 N N . PHE A 1 77 ? 24.887 10.684 -25.413 1.00 87.00 77 PHE A N 1
ATOM 560 C CA . PHE A 1 77 ? 26.219 10.728 -24.806 1.00 87.00 77 PHE A CA 1
ATOM 561 C C . PHE A 1 77 ? 26.770 9.335 -24.529 1.00 87.00 77 PHE A C 1
ATOM 563 O O . PHE A 1 77 ? 27.947 9.098 -24.789 1.00 87.00 77 PHE A O 1
ATOM 570 N N . PHE A 1 78 ? 25.932 8.407 -24.067 1.00 84.88 78 PHE A N 1
ATOM 571 C CA . PHE A 1 78 ? 26.338 7.017 -23.886 1.00 84.88 78 PHE A CA 1
ATOM 572 C C . PHE A 1 78 ? 26.774 6.376 -25.213 1.00 84.88 78 PHE A C 1
ATOM 574 O O . PHE A 1 78 ? 27.814 5.724 -25.266 1.00 84.88 78 PHE A O 1
ATOM 581 N N . GLY A 1 79 ? 26.058 6.652 -26.308 1.00 86.38 79 GLY A N 1
ATOM 582 C CA . GLY A 1 79 ? 26.474 6.256 -27.656 1.00 86.38 79 GLY A CA 1
ATOM 583 C C . GLY A 1 79 ? 27.844 6.823 -28.053 1.00 86.38 79 GLY A C 1
ATOM 584 O O . GLY A 1 79 ? 28.684 6.097 -28.580 1.00 86.38 79 GLY A O 1
ATOM 585 N N . ASN A 1 80 ? 28.118 8.092 -27.736 1.00 83.50 80 ASN A N 1
ATOM 586 C CA . ASN A 1 80 ? 29.424 8.711 -27.991 1.00 83.50 80 ASN A CA 1
ATOM 587 C C . ASN A 1 80 ? 30.550 8.068 -27.168 1.00 83.50 80 ASN A C 1
ATOM 589 O O . ASN A 1 80 ? 31.647 7.889 -27.691 1.00 83.50 80 ASN A O 1
ATOM 593 N N . VAL A 1 81 ? 30.280 7.685 -25.914 1.00 84.06 81 VAL A N 1
ATOM 594 C CA . VAL A 1 81 ? 31.235 6.933 -25.083 1.00 84.06 81 VAL A CA 1
ATOM 595 C C . VAL A 1 81 ? 31.545 5.576 -25.717 1.00 84.06 81 VAL A C 1
ATOM 597 O O . VAL A 1 81 ? 32.714 5.230 -25.858 1.00 84.06 81 VAL A O 1
ATOM 600 N N . ILE A 1 82 ? 30.525 4.825 -26.147 1.00 85.25 82 ILE A N 1
ATOM 601 C CA . ILE A 1 82 ? 30.712 3.523 -26.810 1.00 85.25 82 ILE A CA 1
ATOM 602 C C . ILE A 1 82 ? 31.553 3.673 -28.083 1.00 85.25 82 ILE A C 1
ATOM 604 O O . ILE A 1 82 ? 32.486 2.903 -28.296 1.00 85.25 82 ILE A O 1
ATOM 608 N N . ASN A 1 83 ? 31.270 4.686 -28.903 1.00 81.38 83 ASN A N 1
ATOM 609 C CA . ASN A 1 83 ? 32.039 4.948 -30.120 1.00 81.38 83 ASN A CA 1
ATOM 610 C C . ASN A 1 83 ? 33.494 5.336 -29.814 1.00 81.38 83 ASN A C 1
ATOM 612 O O . ASN A 1 83 ? 34.396 4.925 -30.538 1.00 81.38 83 ASN A O 1
ATOM 616 N N . ALA A 1 84 ? 33.744 6.071 -28.725 1.00 78.44 84 ALA A N 1
ATOM 617 C CA . ALA A 1 84 ? 35.101 6.391 -28.284 1.00 78.44 84 ALA A CA 1
ATOM 618 C C . ALA A 1 84 ? 35.896 5.138 -27.868 1.00 78.44 84 ALA A C 1
ATOM 620 O O . ALA A 1 84 ? 37.111 5.109 -28.049 1.00 78.44 84 ALA A O 1
ATOM 621 N N . PHE A 1 85 ? 35.225 4.090 -27.373 1.00 76.75 85 PHE A N 1
ATOM 622 C CA . PHE A 1 85 ? 35.837 2.788 -27.075 1.00 76.75 85 PHE A CA 1
ATOM 623 C C . PHE A 1 85 ? 36.149 1.931 -28.313 1.00 76.75 85 PHE A C 1
ATOM 625 O O . PHE A 1 85 ? 36.892 0.960 -28.184 1.00 76.75 85 PHE A O 1
ATOM 632 N N . ASN A 1 86 ? 35.647 2.289 -29.500 1.00 74.75 86 ASN A N 1
ATOM 633 C CA . ASN A 1 86 ? 35.899 1.568 -30.751 1.00 74.75 86 ASN A CA 1
ATOM 634 C C . ASN A 1 86 ? 36.467 2.494 -31.852 1.00 74.75 86 ASN A C 1
ATOM 636 O O . ASN A 1 86 ? 35.768 2.799 -32.823 1.00 74.75 86 ASN A O 1
ATOM 640 N N . PRO A 1 87 ? 37.716 2.983 -31.720 1.00 68.12 87 PRO A N 1
ATOM 641 C CA . PRO A 1 87 ? 38.308 3.884 -32.704 1.00 68.12 87 PRO A CA 1
ATOM 642 C C . PRO A 1 87 ? 38.527 3.173 -34.052 1.00 68.12 87 PRO A C 1
ATOM 644 O O . PRO A 1 87 ? 39.282 2.210 -34.151 1.00 68.12 87 PRO A O 1
ATOM 647 N N . THR A 1 88 ? 37.908 3.680 -35.123 1.00 59.00 88 THR A N 1
ATOM 648 C CA . THR A 1 88 ? 37.922 3.077 -36.475 1.00 59.00 88 THR A CA 1
ATOM 649 C C . THR A 1 88 ? 39.281 3.153 -37.196 1.00 59.00 88 THR A C 1
ATOM 651 O O . THR A 1 88 ? 39.439 2.629 -38.295 1.00 59.00 88 THR A O 1
ATOM 654 N N . SER A 1 89 ? 40.293 3.787 -36.607 1.00 52.75 89 SER A N 1
ATOM 655 C CA . SER A 1 89 ? 41.635 3.896 -37.192 1.00 52.75 89 SER A CA 1
ATOM 656 C C . SER A 1 89 ? 42.632 4.220 -36.087 1.00 52.75 89 SER A C 1
ATOM 658 O O . SER A 1 89 ? 42.371 5.132 -35.314 1.00 52.75 89 SER A O 1
ATOM 660 N N . GLY A 1 90 ? 43.733 3.463 -36.001 1.00 55.94 90 GLY A N 1
ATOM 661 C CA . GLY A 1 90 ? 44.711 3.474 -34.903 1.00 55.94 90 GLY A CA 1
ATOM 662 C C . GLY A 1 90 ? 45.349 4.833 -34.603 1.00 55.94 90 GLY A C 1
ATOM 663 O O . GLY A 1 90 ? 46.479 5.104 -35.000 1.00 55.94 90 GLY A O 1
ATOM 664 N N . THR A 1 91 ? 44.628 5.678 -33.878 1.00 56.34 91 THR A N 1
ATOM 665 C CA . THR A 1 91 ? 45.094 6.936 -33.302 1.00 56.34 91 THR A CA 1
ATOM 666 C C . THR A 1 91 ? 45.522 6.700 -31.854 1.00 56.34 91 THR A C 1
ATOM 668 O O . THR A 1 91 ? 44.876 5.958 -31.121 1.00 56.34 91 THR A O 1
ATOM 671 N N . GLY A 1 92 ? 46.664 7.282 -31.470 1.00 62.62 92 GLY A N 1
ATOM 672 C CA . GLY A 1 92 ? 47.347 6.998 -30.204 1.00 62.62 92 GLY A CA 1
ATOM 673 C C . GLY A 1 92 ? 46.540 7.309 -28.938 1.00 62.62 92 GLY A C 1
ATOM 674 O O . GLY A 1 92 ? 45.545 8.036 -28.979 1.00 62.62 92 GLY A O 1
ATOM 675 N N . ASP A 1 93 ? 47.025 6.778 -27.811 1.00 68.12 93 ASP A N 1
ATOM 676 C CA . ASP A 1 93 ? 46.417 6.830 -26.470 1.00 68.12 93 ASP A CA 1
ATOM 677 C C . ASP A 1 93 ? 45.907 8.221 -26.045 1.00 68.12 93 ASP A C 1
ATOM 679 O O . ASP A 1 93 ? 44.930 8.323 -25.297 1.00 68.12 93 ASP A O 1
ATOM 683 N N . ASP A 1 94 ? 46.521 9.295 -26.543 1.00 73.31 94 ASP A N 1
ATOM 684 C CA . ASP A 1 94 ? 46.149 10.676 -26.224 1.00 73.31 94 ASP A CA 1
ATOM 685 C C . ASP A 1 94 ? 44.803 11.092 -26.850 1.00 73.31 94 ASP A C 1
ATOM 687 O O . ASP A 1 94 ? 43.971 11.707 -26.183 1.00 73.31 94 ASP A O 1
ATOM 691 N N . ALA A 1 95 ? 44.515 10.684 -28.092 1.00 73.06 95 ALA A N 1
ATOM 692 C CA . ALA A 1 95 ? 43.255 11.020 -28.773 1.00 73.06 95 ALA A CA 1
ATOM 693 C C . ALA A 1 95 ? 42.047 10.286 -28.161 1.00 73.06 95 ALA A C 1
ATOM 695 O O . ALA A 1 95 ? 40.924 10.804 -28.125 1.00 73.06 95 ALA A O 1
ATOM 696 N N . PHE A 1 96 ? 42.289 9.079 -27.648 1.00 76.56 96 PHE A N 1
ATOM 697 C CA . PHE A 1 96 ? 41.315 8.293 -26.899 1.00 76.56 96 PHE A CA 1
ATOM 698 C C . PHE A 1 96 ? 40.976 8.956 -25.556 1.00 76.56 96 PHE A C 1
ATOM 700 O O . PHE A 1 96 ? 39.800 9.171 -25.241 1.00 76.56 96 PHE A O 1
ATOM 707 N N . ARG A 1 97 ? 42.005 9.353 -24.793 1.00 78.50 97 ARG A N 1
ATOM 708 C CA . ARG A 1 97 ? 41.849 10.057 -23.511 1.00 78.50 97 ARG A CA 1
ATOM 709 C C . ARG A 1 97 ? 41.109 11.384 -23.662 1.00 78.50 97 ARG A C 1
ATOM 711 O O . ARG A 1 97 ? 40.209 11.658 -22.867 1.00 78.50 97 ARG A O 1
ATOM 718 N N . ASP A 1 98 ? 41.425 12.165 -24.692 1.00 82.75 98 ASP A N 1
ATOM 719 C CA . ASP A 1 98 ? 40.768 13.450 -24.953 1.00 82.75 98 ASP A CA 1
ATOM 720 C C . ASP A 1 98 ? 39.286 13.294 -25.318 1.00 82.75 98 ASP A C 1
ATOM 722 O O . ASP A 1 98 ? 38.440 14.057 -24.839 1.00 82.75 98 ASP A O 1
ATOM 726 N N . SER A 1 99 ? 38.947 12.274 -26.112 1.00 79.56 99 SER A N 1
ATOM 727 C CA . SER A 1 99 ? 37.560 11.987 -26.499 1.00 79.56 99 SER A CA 1
ATOM 728 C C . SER A 1 99 ? 36.711 11.589 -25.291 1.00 79.56 99 SER A C 1
ATOM 730 O O . SER A 1 99 ? 35.629 12.141 -25.086 1.00 79.56 99 SER A O 1
ATOM 732 N N . ILE A 1 100 ? 37.233 10.706 -24.434 1.00 82.31 100 ILE A N 1
ATOM 733 C CA . ILE A 1 100 ? 36.548 10.283 -23.206 1.00 82.31 100 ILE A CA 1
ATOM 734 C C . ILE A 1 100 ? 36.409 11.447 -22.226 1.00 82.31 100 ILE A C 1
ATOM 736 O O . ILE A 1 100 ? 35.314 11.681 -21.715 1.00 82.31 100 ILE A O 1
ATOM 740 N N . ASN A 1 101 ? 37.481 12.207 -21.979 1.00 86.06 101 ASN A N 1
ATOM 741 C CA . ASN A 1 101 ? 37.444 13.329 -21.041 1.00 86.06 101 ASN A CA 1
ATOM 742 C C . ASN A 1 101 ? 36.414 14.385 -21.480 1.00 86.06 101 ASN A C 1
ATOM 744 O O . ASN A 1 101 ? 35.630 14.883 -20.670 1.00 86.06 101 ASN A O 1
ATOM 748 N N . ARG A 1 102 ? 36.327 14.659 -22.787 1.00 84.19 102 ARG A N 1
ATOM 749 C CA . ARG A 1 102 ? 35.310 15.552 -23.353 1.00 84.19 102 ARG A CA 1
ATOM 750 C C . ARG A 1 102 ? 33.888 15.035 -23.123 1.00 84.19 102 ARG A C 1
ATOM 752 O O . ARG A 1 102 ? 33.028 15.819 -22.719 1.00 84.19 102 ARG A O 1
ATOM 759 N N . THR A 1 103 ? 33.628 13.748 -23.352 1.00 83.25 103 THR A N 1
ATOM 760 C CA . THR A 1 103 ? 32.293 13.167 -23.138 1.00 83.25 103 THR A CA 1
ATOM 761 C C . THR A 1 103 ? 31.909 13.129 -21.656 1.00 83.25 103 THR A C 1
ATOM 763 O O . THR A 1 103 ? 30.767 13.435 -21.314 1.00 83.25 103 THR A O 1
ATOM 766 N N . VAL A 1 104 ? 32.861 12.853 -20.758 1.00 86.12 104 VAL A N 1
ATOM 767 C CA . VAL A 1 104 ? 32.645 12.890 -19.301 1.00 86.12 104 VAL A CA 1
ATOM 768 C C . VAL A 1 104 ? 32.299 14.305 -18.830 1.00 86.12 104 VAL A C 1
ATOM 770 O O . VAL A 1 104 ? 31.333 14.481 -18.089 1.00 86.12 104 VAL A O 1
ATOM 773 N N . ILE A 1 105 ? 33.015 15.334 -19.298 1.00 88.31 105 ILE A N 1
ATOM 774 C CA . ILE A 1 105 ? 32.713 16.734 -18.952 1.00 88.31 105 ILE A CA 1
ATOM 775 C C . ILE A 1 105 ? 31.307 17.130 -19.428 1.00 88.31 105 ILE A C 1
ATOM 777 O O . ILE A 1 105 ? 30.560 17.760 -18.680 1.00 88.31 105 ILE A O 1
ATOM 781 N N . GLN A 1 106 ? 30.910 16.733 -20.641 1.00 86.06 106 GLN A N 1
ATOM 782 C CA . GLN A 1 106 ? 29.551 16.973 -21.145 1.00 86.06 106 GLN A CA 1
ATOM 783 C C . GLN A 1 106 ? 28.487 16.305 -20.263 1.00 86.06 106 GLN A C 1
ATOM 785 O O . GLN A 1 106 ? 27.476 16.932 -19.947 1.00 86.06 106 GLN A O 1
ATOM 790 N N . PHE A 1 107 ? 28.739 15.077 -19.805 1.00 87.00 107 PHE A N 1
ATOM 791 C CA . PHE A 1 107 ? 27.844 14.352 -18.904 1.00 87.00 107 PHE A CA 1
ATOM 792 C C . PHE A 1 107 ? 27.681 15.064 -17.553 1.00 87.00 107 PHE A C 1
ATOM 794 O O . PHE A 1 107 ? 26.561 15.236 -17.071 1.00 87.00 107 PHE A O 1
ATOM 801 N N . VAL A 1 108 ? 28.784 15.547 -16.971 1.00 90.94 108 VAL A N 1
ATOM 802 C CA . VAL A 1 108 ? 28.768 16.307 -15.709 1.00 90.94 108 VAL A CA 1
ATOM 803 C C . VAL A 1 108 ? 27.984 17.614 -15.857 1.00 90.94 108 VAL A C 1
ATOM 805 O O . VAL A 1 108 ? 27.173 17.940 -14.991 1.00 90.94 108 VAL A O 1
ATOM 808 N N . ILE A 1 109 ? 28.169 18.343 -16.964 1.00 90.81 109 ILE A N 1
ATOM 809 C CA . ILE A 1 109 ? 27.441 19.594 -17.232 1.00 90.81 109 ILE A CA 1
ATOM 810 C C . ILE A 1 109 ? 25.935 19.335 -17.350 1.00 90.81 109 ILE A C 1
ATOM 812 O O . ILE A 1 109 ? 25.142 20.049 -16.737 1.00 90.81 109 ILE A O 1
ATOM 816 N N . VAL A 1 110 ? 25.523 18.305 -18.093 1.00 90.50 110 VAL A N 1
ATOM 817 C CA . VAL A 1 110 ? 24.100 17.960 -18.227 1.00 90.50 110 VAL A CA 1
ATOM 818 C C . VAL A 1 110 ? 23.510 17.507 -16.895 1.00 90.50 110 VAL A C 1
ATOM 820 O O . VAL A 1 110 ? 22.422 17.956 -16.544 1.00 90.50 110 VAL A O 1
ATOM 823 N N . GLY A 1 111 ? 24.244 16.717 -16.106 1.00 90.88 111 GLY A N 1
ATOM 824 C CA . GLY A 1 111 ? 23.835 16.340 -14.751 1.00 90.88 111 GLY A CA 1
ATOM 825 C C . GLY A 1 111 ? 23.623 17.551 -13.834 1.00 90.88 111 GLY A C 1
ATOM 826 O O . GLY A 1 111 ? 22.620 17.623 -13.125 1.00 90.88 111 GLY A O 1
ATOM 827 N N . ALA A 1 112 ? 24.510 18.548 -13.897 1.00 93.25 112 ALA A N 1
ATOM 828 C CA . ALA A 1 112 ? 24.360 19.790 -13.141 1.00 93.25 112 ALA A CA 1
ATOM 829 C C . ALA A 1 112 ? 23.131 20.603 -13.593 1.00 93.25 112 ALA A C 1
ATOM 831 O O . ALA A 1 112 ? 22.373 21.095 -12.754 1.00 93.25 112 ALA A O 1
ATOM 832 N N . ILE A 1 113 ? 22.889 20.705 -14.906 1.00 92.31 113 ILE A N 1
ATOM 833 C CA . ILE A 1 113 ? 21.706 21.381 -15.462 1.00 92.31 113 ILE A CA 1
ATOM 834 C C . ILE A 1 113 ? 20.424 20.676 -15.012 1.00 92.31 113 ILE A C 1
ATOM 836 O O . ILE A 1 113 ? 19.488 21.339 -14.567 1.00 92.31 113 ILE A O 1
ATOM 840 N N . VAL A 1 114 ? 20.385 19.345 -15.084 1.00 92.25 114 VAL A N 1
ATOM 841 C CA . VAL A 1 114 ? 19.263 18.506 -14.640 1.00 92.25 114 VAL A CA 1
ATOM 842 C C . VAL A 1 114 ? 18.972 18.713 -13.158 1.00 92.25 114 VAL A C 1
ATOM 844 O O . VAL A 1 114 ? 17.819 18.908 -12.784 1.00 92.25 114 VAL A O 1
ATOM 847 N N . LEU A 1 115 ? 20.001 18.750 -12.312 1.00 93.38 115 LEU A N 1
ATOM 848 C CA . LEU A 1 115 ? 19.833 18.987 -10.880 1.00 93.38 115 LEU A CA 1
ATOM 849 C C . LEU A 1 115 ? 19.176 20.349 -10.620 1.00 93.38 115 LEU A C 1
ATOM 851 O O . LEU A 1 115 ? 18.167 20.429 -9.917 1.00 93.38 115 LEU A O 1
ATOM 855 N N . VAL A 1 116 ? 19.709 21.416 -11.221 1.00 94.00 116 VAL A N 1
ATOM 856 C CA . VAL A 1 116 ? 19.194 22.780 -11.020 1.00 94.00 116 VAL A CA 1
ATOM 857 C C . VAL A 1 116 ? 17.779 22.922 -11.581 1.00 94.00 116 VAL A C 1
ATOM 859 O O . VAL A 1 116 ? 16.884 23.420 -10.896 1.00 94.00 116 VAL A O 1
ATOM 862 N N . THR A 1 117 ? 17.551 22.461 -12.811 1.00 91.81 117 THR A N 1
ATOM 863 C CA . THR A 1 117 ? 16.248 22.582 -13.480 1.00 91.81 117 THR A CA 1
ATOM 864 C C . THR A 1 117 ? 15.185 21.682 -12.865 1.00 91.81 117 THR A C 1
ATOM 866 O O . THR A 1 117 ? 14.037 22.104 -12.787 1.00 91.81 117 THR A O 1
ATOM 869 N N . GLY A 1 118 ? 15.543 20.507 -12.343 1.00 91.25 118 GLY A N 1
ATOM 870 C CA . GLY A 1 118 ? 14.613 19.597 -11.669 1.00 91.25 118 GLY A CA 1
ATOM 871 C C . GLY A 1 118 ? 14.114 20.118 -10.333 1.00 91.25 118 GLY A C 1
ATOM 872 O O . GLY A 1 118 ? 12.912 20.062 -10.045 1.00 91.25 118 GLY A O 1
ATOM 873 N N . VAL A 1 119 ? 15.024 20.683 -9.534 1.00 93.00 119 VAL A N 1
ATOM 874 C CA . VAL A 1 119 ? 14.655 21.363 -8.288 1.00 93.00 119 VAL A CA 1
ATOM 875 C C . VAL A 1 119 ? 13.809 22.594 -8.605 1.00 93.00 119 VAL A C 1
ATOM 877 O O . VAL A 1 119 ? 12.738 22.751 -8.020 1.00 93.00 119 VAL A O 1
ATOM 880 N N . ALA A 1 120 ? 14.228 23.423 -9.568 1.00 91.88 120 ALA A N 1
ATOM 881 C CA . ALA A 1 120 ? 13.481 24.614 -9.972 1.00 91.88 120 ALA A CA 1
ATOM 882 C C . ALA A 1 120 ? 12.076 24.268 -10.491 1.00 91.88 120 ALA A C 1
ATOM 884 O O . ALA A 1 120 ? 11.100 24.867 -10.054 1.00 91.88 120 ALA A O 1
ATOM 885 N N . GLN A 1 121 ? 11.949 23.260 -11.355 1.00 93.44 121 GLN A N 1
ATOM 886 C CA . GLN A 1 121 ? 10.674 22.771 -11.877 1.00 93.44 121 GLN A CA 1
ATOM 887 C C . GLN A 1 121 ? 9.739 22.344 -10.744 1.00 93.44 121 GLN A C 1
ATOM 889 O O . GLN A 1 121 ? 8.623 22.857 -10.635 1.00 93.44 121 GLN A O 1
ATOM 894 N N . THR A 1 122 ? 10.192 21.418 -9.894 1.00 91.38 122 THR A N 1
ATOM 895 C CA . THR A 1 122 ? 9.355 20.849 -8.829 1.00 91.38 122 THR A CA 1
ATOM 896 C C . THR A 1 122 ? 8.961 21.924 -7.816 1.00 91.38 122 THR A C 1
ATOM 898 O O . THR A 1 122 ? 7.804 21.989 -7.398 1.00 91.38 122 THR A O 1
ATOM 901 N N . ALA A 1 123 ? 9.896 22.811 -7.459 1.00 92.69 123 ALA A N 1
ATOM 902 C CA . ALA A 1 123 ? 9.645 23.910 -6.537 1.00 92.69 123 ALA A CA 1
ATOM 903 C C . ALA A 1 123 ? 8.668 24.940 -7.122 1.00 92.69 123 ALA A C 1
ATOM 905 O O . ALA A 1 123 ? 7.690 25.282 -6.461 1.00 92.69 123 ALA A O 1
ATOM 906 N N . CYS A 1 124 ? 8.873 25.404 -8.358 1.00 92.81 124 CYS A N 1
ATOM 907 C CA . CYS A 1 124 ? 8.009 26.403 -8.991 1.00 92.81 124 CYS A CA 1
ATOM 908 C C . CYS A 1 124 ? 6.562 25.912 -9.131 1.00 92.81 124 CYS A C 1
ATOM 910 O O . CYS A 1 124 ? 5.641 26.645 -8.766 1.00 92.81 124 CYS A O 1
ATOM 912 N N . TRP A 1 125 ? 6.355 24.671 -9.587 1.00 93.12 125 TRP A N 1
ATOM 913 C CA . TRP A 1 125 ? 5.018 24.080 -9.705 1.00 93.12 125 TRP A CA 1
ATOM 914 C C . TRP A 1 125 ? 4.354 23.845 -8.343 1.00 93.12 125 TRP A C 1
ATOM 916 O O . TRP A 1 125 ? 3.173 24.146 -8.176 1.00 93.12 125 TRP A O 1
ATOM 926 N N . SER A 1 126 ? 5.108 23.378 -7.342 1.00 92.31 126 SER A N 1
ATOM 927 C CA . 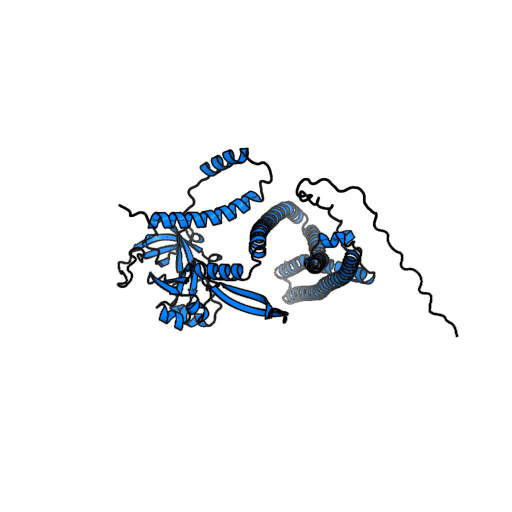SER A 1 126 ? 4.585 23.160 -5.985 1.00 92.31 126 SER A CA 1
ATOM 928 C C . SER A 1 126 ? 4.207 24.474 -5.284 1.00 92.31 126 SER A C 1
ATOM 930 O O . SER A 1 126 ? 3.125 24.598 -4.703 1.00 92.31 126 SER A O 1
ATOM 932 N N . ILE A 1 127 ? 5.054 25.503 -5.397 1.00 92.25 127 ILE A N 1
ATOM 933 C CA . ILE A 1 127 ? 4.803 26.827 -4.814 1.00 92.25 127 ILE A CA 1
ATOM 934 C C . ILE A 1 127 ? 3.598 27.492 -5.491 1.00 92.25 127 ILE A C 1
ATOM 936 O O . ILE A 1 127 ? 2.720 28.003 -4.791 1.00 92.25 127 ILE A O 1
ATOM 940 N N . ALA A 1 128 ? 3.514 27.456 -6.826 1.00 92.38 128 ALA A N 1
ATOM 941 C CA . ALA A 1 128 ? 2.374 28.002 -7.563 1.00 92.38 128 ALA A CA 1
ATOM 942 C C . ALA A 1 128 ? 1.060 27.301 -7.172 1.00 92.38 128 ALA A C 1
ATOM 944 O O . ALA A 1 128 ? 0.074 27.975 -6.865 1.00 92.38 128 ALA A O 1
ATOM 945 N N . ALA A 1 129 ? 1.057 25.965 -7.082 1.00 92.06 129 ALA A N 1
ATOM 946 C CA . ALA A 1 129 ? -0.115 25.200 -6.660 1.00 92.06 129 ALA A CA 1
ATOM 947 C C . ALA A 1 129 ? -0.551 25.538 -5.224 1.00 92.06 129 ALA A C 1
ATOM 949 O O . ALA A 1 129 ? -1.742 25.734 -4.973 1.00 92.06 129 ALA A O 1
ATOM 950 N N . SER A 1 130 ? 0.389 25.685 -4.280 1.00 91.25 130 SER A N 1
ATOM 951 C CA . SER A 1 130 ? 0.072 26.067 -2.895 1.00 91.25 130 SER A CA 1
ATOM 952 C C . SER A 1 130 ? -0.556 27.463 -2.809 1.00 91.25 130 SER A C 1
ATOM 954 O O . SER A 1 130 ? -1.532 27.674 -2.085 1.00 91.25 130 SER A O 1
ATOM 956 N N . ARG A 1 131 ? -0.033 28.434 -3.568 1.00 90.50 131 ARG A N 1
ATOM 957 C CA . ARG A 1 131 ? -0.559 29.808 -3.588 1.00 90.50 131 ARG A CA 1
ATOM 958 C C . ARG A 1 131 ? -1.963 29.878 -4.182 1.00 90.50 131 ARG A C 1
ATOM 960 O O . ARG A 1 131 ? -2.836 30.509 -3.582 1.00 90.50 131 ARG A O 1
ATOM 967 N N . GLN A 1 132 ? -2.200 29.186 -5.295 1.00 90.62 132 GLN A N 1
ATOM 968 C CA . GLN A 1 132 ? -3.523 29.119 -5.920 1.00 90.62 132 GLN A CA 1
ATOM 969 C C . GLN A 1 132 ? -4.534 28.399 -5.025 1.00 90.62 132 GLN A C 1
ATOM 971 O O . GLN A 1 132 ? -5.645 28.891 -4.832 1.00 90.62 132 GLN A O 1
ATOM 976 N N . THR A 1 133 ? -4.125 27.304 -4.382 1.00 90.94 133 THR A N 1
ATOM 977 C CA . THR A 1 133 ? -4.989 26.547 -3.465 1.00 90.94 133 THR A CA 1
ATOM 978 C C . THR A 1 133 ? -5.398 27.377 -2.251 1.00 90.94 133 THR A C 1
ATOM 980 O O . THR A 1 133 ? -6.552 27.320 -1.837 1.00 90.94 133 THR A O 1
ATOM 983 N N . LYS A 1 134 ? -4.510 28.216 -1.698 1.00 90.38 134 LYS A N 1
ATOM 984 C CA . LYS A 1 134 ? -4.870 29.134 -0.599 1.00 90.38 134 LYS A CA 1
ATOM 985 C C . LYS A 1 134 ? -5.993 30.096 -0.997 1.00 90.38 134 LYS A C 1
ATOM 987 O O . LYS A 1 134 ? -6.928 30.297 -0.223 1.00 90.38 134 LYS A O 1
ATOM 992 N N . ARG A 1 135 ? -5.926 30.663 -2.206 1.00 89.38 135 ARG A N 1
ATOM 993 C CA . ARG A 1 135 ? -6.968 31.560 -2.738 1.00 89.38 135 ARG A CA 1
ATOM 994 C C . ARG A 1 135 ? -8.265 30.817 -3.019 1.00 89.38 135 ARG A C 1
ATOM 996 O O . ARG A 1 135 ? -9.327 31.290 -2.624 1.00 89.38 135 ARG A O 1
ATOM 1003 N N . LEU A 1 136 ? -8.162 29.642 -3.637 1.00 89.75 136 LEU A N 1
ATOM 1004 C CA . LEU A 1 136 ? -9.297 28.763 -3.887 1.00 89.75 136 LEU A CA 1
ATOM 1005 C C . LEU A 1 136 ? -10.001 28.400 -2.578 1.00 89.75 136 LEU A C 1
ATOM 1007 O O . LEU A 1 136 ? -11.212 28.545 -2.483 1.00 89.75 136 LEU A O 1
ATOM 1011 N N . ARG A 1 137 ? -9.251 28.007 -1.543 1.00 91.00 137 ARG A N 1
ATOM 1012 C CA . ARG A 1 137 ? -9.794 27.662 -0.224 1.00 91.00 137 ARG A CA 1
ATOM 1013 C C . ARG A 1 137 ? -10.501 28.848 0.429 1.00 91.00 137 ARG A C 1
ATOM 1015 O O . ARG A 1 137 ? -11.575 28.663 0.988 1.00 91.00 137 ARG A O 1
ATOM 1022 N N . HIS A 1 138 ? -9.948 30.057 0.321 1.00 90.25 138 HIS A N 1
ATOM 1023 C CA . HIS A 1 138 ? -10.609 31.267 0.816 1.00 90.25 138 HIS A CA 1
ATOM 1024 C C . HIS A 1 138 ? -11.927 31.548 0.076 1.00 90.25 138 HIS A C 1
ATOM 1026 O O . HIS A 1 138 ? -12.950 31.789 0.712 1.00 90.25 138 HIS A O 1
ATOM 1032 N N . ALA A 1 139 ? -11.925 31.488 -1.260 1.00 88.94 139 ALA A N 1
ATOM 1033 C CA . ALA A 1 139 ? -13.131 31.688 -2.063 1.00 88.94 139 ALA A CA 1
ATOM 1034 C C . ALA A 1 139 ? -14.187 30.605 -1.789 1.00 88.94 139 ALA A C 1
ATOM 1036 O O . ALA A 1 139 ? -15.364 30.920 -1.640 1.00 88.94 139 ALA A O 1
ATOM 1037 N N . TYR A 1 140 ? -13.758 29.349 -1.658 1.00 89.19 140 TYR A N 1
ATOM 1038 C CA . TYR A 1 140 ? -14.633 28.211 -1.400 1.00 89.19 140 TYR A CA 1
ATOM 1039 C C . TYR A 1 140 ? -15.267 28.281 -0.006 1.00 89.19 140 TYR A C 1
ATOM 1041 O O . TYR A 1 140 ? -16.483 28.162 0.121 1.00 89.19 140 TYR A O 1
ATOM 1049 N N . ALA A 1 141 ? -14.480 28.594 1.029 1.00 89.81 141 ALA A N 1
ATOM 1050 C CA . ALA A 1 141 ? -15.001 28.821 2.376 1.00 89.81 141 ALA A CA 1
ATOM 1051 C C . ALA A 1 141 ? -15.942 30.037 2.434 1.00 89.81 141 ALA A C 1
ATOM 1053 O O . ALA A 1 141 ? -16.997 29.973 3.057 1.00 89.81 141 ALA A O 1
ATOM 1054 N N . SER A 1 142 ? -15.599 31.135 1.750 1.00 90.44 142 SER A N 1
ATOM 1055 C CA . SER A 1 142 ? -16.459 32.322 1.693 1.00 90.44 142 SER A CA 1
ATOM 1056 C C . SER A 1 142 ? -17.789 32.048 0.985 1.00 90.44 142 SER A C 1
ATOM 1058 O O . SER A 1 142 ? -18.809 32.584 1.409 1.00 90.44 142 SER A O 1
ATOM 1060 N N . ALA A 1 143 ? -17.793 31.210 -0.056 1.00 88.19 143 ALA A N 1
ATOM 1061 C CA . ALA A 1 143 ? -19.012 30.793 -0.743 1.00 88.19 143 ALA A CA 1
ATOM 1062 C C . ALA A 1 143 ? -19.904 29.931 0.160 1.00 88.19 143 ALA A C 1
ATOM 1064 O O . ALA A 1 143 ? -21.092 30.209 0.273 1.00 88.19 143 ALA A O 1
ATOM 1065 N N . ILE A 1 144 ? -19.319 28.960 0.868 1.00 88.50 144 ILE A N 1
ATOM 1066 C CA . ILE A 1 144 ? -20.041 28.116 1.830 1.00 88.50 144 ILE A CA 1
ATOM 1067 C C . ILE A 1 144 ? -20.702 28.962 2.922 1.00 88.50 144 ILE A C 1
ATOM 1069 O O . ILE A 1 144 ? -21.876 28.783 3.212 1.00 88.50 144 ILE A O 1
ATOM 1073 N N . LEU A 1 145 ? -19.982 29.928 3.499 1.00 87.62 145 LEU A N 1
ATOM 1074 C CA . LEU A 1 145 ? -20.518 30.785 4.566 1.00 87.62 145 LEU A CA 1
ATOM 1075 C C . LEU A 1 145 ? -21.667 31.705 4.115 1.00 87.62 145 LEU A C 1
ATOM 1077 O O . LEU A 1 145 ? -22.357 32.263 4.961 1.00 87.62 145 LEU A O 1
ATOM 1081 N N . ARG A 1 146 ? -21.857 31.901 2.804 1.00 89.94 146 ARG A N 1
ATOM 1082 C CA . ARG A 1 146 ? -22.953 32.705 2.233 1.00 89.94 146 ARG A CA 1
ATOM 1083 C C . ARG A 1 146 ? -24.191 31.879 1.893 1.00 89.94 146 ARG A C 1
ATOM 1085 O O . ARG A 1 146 ? -25.163 32.441 1.395 1.00 89.94 146 ARG A O 1
ATOM 1092 N N . GLN A 1 147 ? -24.140 30.573 2.117 1.00 89.06 147 GLN A N 1
ATOM 1093 C CA . GLN A 1 147 ? -25.227 29.672 1.794 1.00 89.06 147 GLN A CA 1
ATOM 1094 C C . GLN A 1 147 ? -26.374 29.800 2.812 1.00 89.06 147 GLN A C 1
ATOM 1096 O O . GLN A 1 147 ? -26.163 30.164 3.969 1.00 89.06 147 GLN A O 1
ATOM 1101 N N . GLU A 1 148 ? -27.604 29.539 2.373 1.00 91.25 148 GLU A N 1
ATOM 1102 C CA . GLU A 1 148 ? -28.793 29.606 3.228 1.00 91.25 148 GLU A CA 1
ATOM 1103 C C . GLU A 1 148 ? -28.810 28.520 4.316 1.00 91.25 148 GLU A C 1
ATOM 1105 O O . GLU A 1 148 ? -28.227 27.449 4.152 1.00 91.25 148 GLU A O 1
ATOM 1110 N N . VAL A 1 149 ? -29.528 28.776 5.418 1.00 83.25 149 VAL A N 1
ATOM 1111 C CA . VAL A 1 149 ? -29.614 27.852 6.568 1.00 83.25 149 VAL A CA 1
ATOM 1112 C C . VAL A 1 149 ? -30.136 26.470 6.150 1.00 83.25 149 VAL A C 1
ATOM 1114 O O . VAL A 1 149 ? -29.577 25.468 6.579 1.00 83.25 149 VAL A O 1
ATOM 1117 N N . GLY A 1 150 ? -31.105 26.408 5.227 1.00 86.12 150 GLY A N 1
ATOM 1118 C CA . GLY A 1 150 ? -31.659 25.141 4.729 1.00 86.12 150 GLY A CA 1
ATOM 1119 C C . GLY A 1 150 ? -30.649 24.251 3.992 1.00 86.12 150 GLY A C 1
ATOM 1120 O O . GLY A 1 150 ? -30.806 23.035 3.959 1.00 86.12 150 GLY A O 1
ATOM 1121 N N . TRP A 1 151 ? -29.561 24.810 3.455 1.00 87.31 151 TRP A N 1
ATOM 1122 C CA . TRP A 1 151 ? -28.486 24.006 2.867 1.00 87.31 151 TRP A CA 1
ATOM 1123 C C . TRP A 1 151 ? -27.629 23.311 3.935 1.00 87.31 151 TRP A C 1
ATOM 1125 O O . TRP A 1 151 ? -27.135 22.206 3.703 1.00 87.31 151 TRP A O 1
ATOM 1135 N N . PHE A 1 152 ? -27.465 23.935 5.106 1.00 83.19 152 PHE A N 1
ATOM 1136 C CA . PHE A 1 152 ? -26.743 23.356 6.244 1.00 83.19 152 PHE A CA 1
ATOM 1137 C C . PHE A 1 152 ? -27.561 22.292 6.987 1.00 83.19 152 PHE A C 1
ATOM 1139 O O . PHE A 1 152 ? -26.969 21.451 7.656 1.00 83.19 152 PHE A O 1
ATOM 1146 N N . ASP A 1 153 ? -28.887 22.275 6.825 1.00 82.94 153 ASP A N 1
ATOM 1147 C CA . ASP A 1 153 ? -29.737 21.204 7.365 1.00 82.94 153 ASP A CA 1
ATOM 1148 C C . ASP A 1 153 ? -29.529 19.873 6.619 1.00 82.94 153 ASP A C 1
ATOM 1150 O O . ASP A 1 153 ? -29.692 18.801 7.198 1.00 82.94 153 ASP A O 1
ATOM 1154 N N . VAL A 1 154 ? -29.111 19.931 5.348 1.00 81.06 154 VAL A N 1
ATOM 1155 C CA . VAL A 1 154 ? -28.823 18.752 4.507 1.00 81.06 154 VAL A CA 1
ATOM 1156 C C . VAL A 1 154 ? -27.335 18.371 4.529 1.00 81.06 154 VAL A C 1
ATOM 1158 O O . VAL A 1 154 ? -26.975 17.237 4.219 1.00 81.06 154 VAL A O 1
ATOM 1161 N N . ASN A 1 155 ? -26.444 19.296 4.900 1.00 78.88 155 ASN A N 1
ATOM 1162 C CA . ASN A 1 155 ? -24.996 19.079 4.902 1.00 78.88 155 ASN A CA 1
ATOM 1163 C C . ASN A 1 155 ? -24.424 19.201 6.314 1.00 78.88 155 ASN A C 1
ATOM 1165 O O . ASN A 1 155 ? -24.339 20.300 6.859 1.00 78.88 155 ASN A O 1
ATOM 1169 N N . GLU A 1 156 ? -23.937 18.091 6.874 1.00 78.50 156 GLU A N 1
ATOM 1170 C CA . GLU A 1 156 ? -23.339 18.085 8.210 1.00 78.50 156 GLU A CA 1
ATOM 1171 C C . GLU A 1 156 ? -22.173 19.094 8.332 1.00 78.50 156 GLU A C 1
ATOM 1173 O O . GLU A 1 156 ? -21.135 18.932 7.673 1.00 78.50 156 GLU A O 1
ATOM 1178 N N . PRO A 1 157 ? -22.265 20.097 9.232 1.00 73.88 157 PRO A N 1
ATOM 1179 C CA . PRO A 1 157 ? -21.238 21.132 9.376 1.00 73.88 157 PRO A CA 1
ATOM 1180 C C . PRO A 1 157 ? -19.859 20.574 9.749 1.00 73.88 157 PRO A C 1
ATOM 1182 O O . PRO A 1 157 ? -18.829 21.142 9.382 1.00 73.88 157 PRO A O 1
ATOM 1185 N N . MET A 1 158 ? -19.835 19.447 10.471 1.00 74.38 158 MET A N 1
ATOM 1186 C CA . MET A 1 158 ? -18.605 18.794 10.922 1.00 74.38 158 MET A CA 1
ATOM 1187 C C . MET A 1 158 ? -17.862 18.098 9.775 1.00 74.38 158 MET A C 1
ATOM 1189 O O . MET A 1 158 ? -16.635 18.150 9.730 1.00 74.38 158 MET A O 1
ATOM 1193 N N . GLN A 1 159 ? -18.585 17.515 8.813 1.00 79.00 159 GLN A N 1
ATOM 1194 C CA . GLN A 1 159 ? -17.977 16.925 7.618 1.00 79.00 159 GLN A CA 1
ATOM 1195 C C . GLN A 1 159 ? -17.512 17.998 6.632 1.00 79.00 159 GLN A C 1
ATOM 1197 O O . GLN A 1 159 ? -16.527 17.809 5.919 1.00 79.00 159 GLN A O 1
ATOM 1202 N N . LEU A 1 160 ? -18.198 19.141 6.590 1.00 82.88 160 LEU A N 1
ATOM 1203 C CA . LEU A 1 160 ? -17.956 20.178 5.595 1.00 82.88 160 LEU A CA 1
ATOM 1204 C C . LEU A 1 160 ? -16.552 20.790 5.684 1.00 82.88 160 LEU A C 1
ATOM 1206 O O . LEU A 1 160 ? -15.897 20.973 4.658 1.00 82.88 160 LEU A O 1
ATOM 1210 N N . ALA A 1 161 ? -16.061 21.064 6.895 1.00 83.19 161 ALA A N 1
ATOM 1211 C CA . ALA A 1 161 ? -14.713 21.598 7.096 1.00 83.19 161 ALA A CA 1
ATOM 1212 C C . ALA A 1 161 ? -13.631 20.630 6.581 1.00 83.19 161 ALA A C 1
ATOM 1214 O O . ALA A 1 161 ? -12.699 21.050 5.890 1.00 83.19 161 ALA A O 1
ATOM 1215 N N . THR A 1 162 ? -13.793 19.335 6.863 1.00 85.31 162 THR A N 1
ATOM 1216 C CA . THR A 1 162 ? -12.894 18.271 6.396 1.00 85.31 162 THR A CA 1
ATOM 1217 C C . THR A 1 162 ? -12.970 18.116 4.879 1.00 85.31 162 THR A C 1
ATOM 1219 O O . THR A 1 162 ? -11.944 18.186 4.209 1.00 85.31 162 THR A O 1
ATOM 1222 N N . ARG A 1 163 ? -14.178 18.060 4.299 1.00 84.06 163 ARG A N 1
ATOM 1223 C CA . ARG A 1 163 ? -14.368 17.988 2.839 1.00 84.06 163 ARG A CA 1
ATOM 1224 C C . ARG A 1 163 ? -13.726 19.166 2.110 1.00 84.06 163 ARG A C 1
ATOM 1226 O O . ARG A 1 163 ? -13.133 18.978 1.048 1.00 84.06 163 ARG A O 1
ATOM 1233 N N . VAL A 1 164 ? -13.814 20.378 2.661 1.00 87.50 164 VAL A N 1
ATOM 1234 C CA . VAL A 1 164 ? -13.143 21.568 2.111 1.00 87.50 164 VAL A CA 1
ATOM 1235 C C . VAL A 1 164 ? -11.625 21.404 2.137 1.00 87.50 164 VAL A C 1
ATOM 1237 O O . VAL A 1 164 ? -10.960 21.727 1.148 1.00 87.50 164 VAL A O 1
ATOM 1240 N N . ALA A 1 165 ? -11.064 20.903 3.239 1.00 86.94 165 ALA A N 1
ATOM 1241 C CA . ALA A 1 165 ? -9.632 20.657 3.356 1.00 86.94 165 ALA A CA 1
ATOM 1242 C C . ALA A 1 165 ? -9.157 19.596 2.349 1.00 86.94 165 ALA A C 1
ATOM 1244 O O . ALA A 1 165 ? -8.246 19.885 1.572 1.00 86.94 165 ALA A O 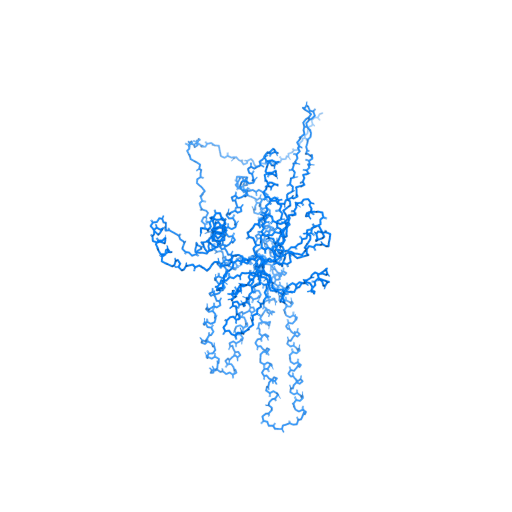1
ATOM 1245 N N . ASP A 1 166 ? -9.830 18.448 2.286 1.00 89.06 166 ASP A N 1
ATOM 1246 C CA . ASP A 1 166 ? -9.444 17.310 1.443 1.00 89.06 166 ASP A CA 1
ATOM 1247 C C . ASP A 1 166 ? -9.604 17.618 -0.046 1.00 89.06 166 ASP A C 1
ATOM 1249 O O . ASP A 1 166 ? -8.668 17.449 -0.827 1.00 89.06 166 ASP A O 1
ATOM 1253 N N . THR A 1 167 ? -10.747 18.184 -0.449 1.00 87.94 167 THR A N 1
ATOM 1254 C CA . THR A 1 167 ? -10.998 18.544 -1.857 1.00 87.94 167 THR A CA 1
ATOM 1255 C C . THR A 1 167 ? -9.961 19.547 -2.363 1.00 87.94 167 THR A C 1
ATOM 1257 O O . THR A 1 167 ? -9.475 19.448 -3.489 1.00 87.94 167 THR A O 1
ATOM 1260 N N . THR A 1 168 ? -9.573 20.514 -1.525 1.00 89.06 168 THR A N 1
ATOM 1261 C CA . THR A 1 168 ? -8.553 21.501 -1.907 1.00 89.06 168 THR A CA 1
ATOM 1262 C C . THR A 1 168 ? -7.143 20.909 -1.948 1.00 89.06 168 THR A C 1
ATOM 1264 O O . THR A 1 168 ? -6.350 21.340 -2.782 1.00 89.06 168 THR A O 1
ATOM 1267 N N . LEU A 1 169 ? -6.830 19.907 -1.118 1.00 89.38 169 LEU A N 1
ATOM 1268 C CA . LEU A 1 169 ? -5.563 19.170 -1.192 1.00 89.38 169 LEU A CA 1
ATOM 1269 C C . LEU A 1 169 ? -5.464 18.331 -2.470 1.00 89.38 169 LEU A C 1
ATOM 1271 O O . LEU A 1 169 ? -4.453 18.417 -3.164 1.00 89.38 169 LEU A O 1
ATOM 1275 N N . ILE A 1 170 ? -6.526 17.612 -2.842 1.00 88.06 170 ILE A N 1
ATOM 1276 C CA . ILE A 1 170 ? -6.576 16.835 -4.093 1.00 88.06 170 ILE A CA 1
ATOM 1277 C C . ILE A 1 170 ? -6.336 17.751 -5.303 1.00 88.06 170 ILE A C 1
ATOM 1279 O O . ILE A 1 170 ? -5.543 17.432 -6.193 1.00 88.06 170 ILE A O 1
ATOM 1283 N N . ILE A 1 171 ? -6.968 18.929 -5.319 1.00 89.06 171 ILE A N 1
ATOM 1284 C CA . ILE A 1 171 ? -6.758 19.941 -6.365 1.00 89.06 171 ILE A CA 1
ATOM 1285 C C . ILE A 1 171 ? -5.306 20.453 -6.366 1.00 89.06 171 ILE A C 1
ATOM 1287 O O . ILE A 1 171 ? -4.708 20.596 -7.435 1.00 89.06 171 ILE A O 1
ATOM 1291 N N . GLN A 1 172 ? -4.711 20.689 -5.191 1.00 89.94 172 GLN A N 1
ATOM 1292 C CA . GLN A 1 172 ? -3.316 21.127 -5.064 1.00 89.94 172 GLN A CA 1
ATOM 1293 C C . GLN A 1 172 ? -2.334 20.096 -5.632 1.00 89.94 172 GLN A C 1
ATOM 1295 O O . GLN A 1 172 ? -1.417 20.458 -6.371 1.00 89.94 172 GLN A O 1
ATOM 1300 N N . GLU A 1 173 ? -2.518 18.817 -5.305 1.00 87.31 173 GLU A N 1
ATOM 1301 C CA . GLU A 1 173 ? -1.688 17.730 -5.829 1.00 87.31 173 GLU A CA 1
ATOM 1302 C C . GLU A 1 173 ? -1.848 17.565 -7.341 1.00 87.31 173 GLU A C 1
ATOM 1304 O O . GLU A 1 173 ? -0.864 17.331 -8.048 1.00 87.31 173 GLU A O 1
ATOM 1309 N N . GLY A 1 174 ? -3.078 17.725 -7.840 1.00 87.25 174 GLY A N 1
ATOM 1310 C CA . GLY A 1 174 ? -3.398 17.670 -9.263 1.00 87.25 174 GLY A CA 1
ATOM 1311 C C . GLY A 1 174 ? -2.741 18.786 -10.077 1.00 87.25 174 GLY A C 1
ATOM 1312 O O . GLY A 1 174 ? -2.212 18.512 -11.149 1.00 87.25 174 GLY A O 1
ATOM 1313 N N . MET A 1 175 ? -2.732 20.024 -9.570 1.00 87.81 175 MET A N 1
ATOM 1314 C CA . MET A 1 175 ? -2.115 21.182 -10.243 1.00 87.81 175 MET A CA 1
ATOM 1315 C C . MET A 1 175 ? -0.597 21.281 -10.070 1.00 87.81 175 MET A C 1
ATOM 1317 O O . MET A 1 175 ? 0.048 22.001 -10.827 1.00 87.81 175 MET A O 1
ATOM 1321 N N . GLY A 1 176 ? -0.039 20.638 -9.044 1.00 87.88 176 GLY A N 1
ATOM 1322 C CA . GLY A 1 176 ? 1.369 20.755 -8.677 1.00 87.88 176 GLY A CA 1
ATOM 1323 C C . GLY A 1 176 ? 2.290 19.902 -9.549 1.00 87.88 176 GLY A C 1
ATOM 1324 O O . GLY A 1 176 ? 2.340 20.026 -10.772 1.00 87.88 176 GLY A O 1
ATOM 1325 N N . ARG A 1 177 ? 3.060 19.018 -8.906 1.00 87.31 177 ARG A N 1
ATOM 1326 C CA . ARG A 1 177 ? 4.108 18.217 -9.557 1.00 87.31 177 ARG A CA 1
ATOM 1327 C C . ARG A 1 177 ? 3.598 17.400 -10.753 1.00 87.31 177 ARG A C 1
ATOM 1329 O O . ARG A 1 177 ? 4.292 17.323 -11.760 1.00 87.31 177 ARG A O 1
ATOM 1336 N N . LYS A 1 178 ? 2.390 16.830 -10.670 1.00 90.44 178 LYS A N 1
ATOM 1337 C CA . LYS A 1 178 ? 1.842 15.940 -11.709 1.00 90.44 178 LYS A CA 1
ATOM 1338 C C . LYS A 1 178 ? 1.766 16.610 -13.085 1.00 90.44 178 LYS A C 1
ATOM 1340 O O . LYS A 1 178 ? 2.040 15.966 -14.093 1.00 90.44 178 LYS A O 1
ATOM 1345 N N . VAL A 1 179 ? 1.450 17.906 -13.133 1.00 90.94 179 VAL A N 1
ATOM 1346 C CA . VAL A 1 179 ? 1.420 18.673 -14.390 1.00 90.94 179 VAL A CA 1
ATOM 1347 C C . VAL A 1 179 ? 2.825 18.844 -14.958 1.00 90.94 179 VAL A C 1
ATOM 1349 O O . VAL A 1 179 ? 3.032 18.692 -16.160 1.00 90.94 179 VAL A O 1
ATOM 1352 N N . ALA A 1 180 ? 3.804 19.106 -14.092 1.00 90.81 180 ALA A N 1
ATOM 1353 C CA . ALA A 1 180 ? 5.206 19.209 -14.475 1.00 90.81 180 ALA A CA 1
ATOM 1354 C C . ALA A 1 180 ? 5.730 17.881 -15.050 1.00 90.81 180 ALA A C 1
ATOM 1356 O O . ALA A 1 180 ? 6.389 17.884 -16.087 1.00 90.81 180 ALA A O 1
ATOM 1357 N N . ASP A 1 181 ? 5.391 16.758 -14.411 1.00 91.19 181 ASP A N 1
ATOM 1358 C CA . ASP A 1 181 ? 5.743 15.412 -14.876 1.00 91.19 181 ASP A CA 1
ATOM 1359 C C . ASP A 1 181 ? 5.066 15.102 -16.230 1.00 91.19 181 ASP A C 1
ATOM 1361 O O . ASP A 1 181 ? 5.707 14.588 -17.143 1.00 91.19 181 ASP A O 1
ATOM 1365 N N . ALA A 1 182 ? 3.807 15.507 -16.436 1.00 91.38 182 ALA A N 1
ATOM 1366 C CA . ALA A 1 182 ? 3.121 15.341 -17.722 1.00 91.38 182 ALA A CA 1
ATOM 1367 C C . ALA A 1 182 ? 3.804 16.114 -18.869 1.00 91.38 182 ALA A C 1
ATOM 1369 O O . ALA A 1 182 ? 3.996 15.577 -19.964 1.00 91.38 182 ALA A O 1
ATOM 1370 N N . ILE A 1 183 ? 4.214 17.363 -18.621 1.00 93.38 183 ILE A N 1
ATOM 1371 C CA . ILE A 1 183 ? 4.975 18.170 -19.591 1.00 93.38 183 ILE A CA 1
ATOM 1372 C C . ILE A 1 183 ? 6.338 17.533 -19.856 1.00 93.38 183 ILE A C 1
ATOM 1374 O O . ILE A 1 183 ? 6.781 17.486 -21.006 1.00 93.38 183 ILE A O 1
ATOM 1378 N N . ASN A 1 184 ? 6.986 17.016 -18.813 1.00 93.75 184 ASN A N 1
ATOM 1379 C CA . ASN A 1 184 ? 8.266 16.336 -18.920 1.00 93.75 184 ASN A CA 1
ATOM 1380 C C . ASN A 1 184 ? 8.176 15.102 -19.827 1.00 93.75 184 ASN A C 1
ATOM 1382 O O . ASN A 1 184 ? 8.921 15.021 -20.800 1.00 93.75 184 ASN A O 1
ATOM 1386 N N . PHE A 1 185 ? 7.217 14.206 -19.584 1.00 92.81 185 PHE A N 1
ATOM 1387 C CA . PHE A 1 185 ? 7.025 13.003 -20.397 1.00 92.81 185 PHE A CA 1
ATOM 1388 C C . PHE A 1 185 ? 6.620 13.316 -21.836 1.00 92.81 185 PHE A C 1
ATOM 1390 O O . PHE A 1 185 ? 7.111 12.677 -22.765 1.00 92.81 185 PHE A O 1
ATOM 1397 N N . THR A 1 186 ? 5.783 14.335 -22.042 1.00 92.62 186 THR A N 1
ATOM 1398 C CA . THR A 1 186 ? 5.421 14.791 -23.392 1.00 92.62 186 THR A CA 1
ATOM 1399 C C . THR A 1 186 ? 6.652 15.316 -24.133 1.00 92.62 186 THR A C 1
ATOM 1401 O O . THR A 1 186 ? 6.890 14.955 -25.284 1.00 92.62 186 THR A O 1
ATOM 1404 N N . THR A 1 187 ? 7.476 16.124 -23.459 1.00 94.69 187 THR A N 1
ATOM 1405 C CA . THR A 1 187 ? 8.723 16.643 -24.036 1.00 94.69 187 THR A CA 1
ATOM 1406 C C . THR A 1 187 ? 9.701 15.512 -24.337 1.00 94.69 187 THR A C 1
ATOM 1408 O O . THR A 1 187 ? 10.247 15.457 -25.433 1.00 94.69 187 THR A O 1
ATOM 1411 N N . MET A 1 188 ? 9.864 14.571 -23.406 1.00 93.25 188 MET A N 1
ATOM 1412 C CA . MET A 1 188 ? 10.717 13.394 -23.562 1.00 93.25 188 MET A CA 1
ATOM 1413 C C . MET A 1 188 ? 10.306 12.557 -24.774 1.00 93.25 188 MET A C 1
ATOM 1415 O O . MET A 1 188 ? 11.165 12.157 -25.557 1.00 93.25 188 MET A O 1
ATOM 1419 N N . ALA A 1 189 ? 9.002 12.335 -24.964 1.00 90.44 189 ALA A N 1
ATOM 1420 C CA . ALA A 1 189 ? 8.479 11.611 -26.116 1.00 90.44 189 ALA A CA 1
ATOM 1421 C C . ALA A 1 189 ? 8.817 12.330 -27.432 1.00 90.44 189 ALA A C 1
ATOM 1423 O O . ALA A 1 189 ? 9.354 11.712 -28.349 1.00 90.44 189 ALA A O 1
ATOM 1424 N N . ILE A 1 190 ? 8.573 13.643 -27.510 1.00 92.81 190 ILE A N 1
ATOM 1425 C CA . ILE A 1 190 ? 8.874 14.442 -28.707 1.00 92.81 190 ILE A CA 1
ATOM 1426 C C . ILE A 1 190 ? 10.379 14.431 -28.999 1.00 92.81 190 ILE A C 1
ATOM 1428 O O . ILE A 1 190 ? 10.790 14.131 -30.118 1.00 92.81 190 ILE A O 1
ATOM 1432 N N . THR A 1 191 ? 11.216 14.720 -28.002 1.00 92.44 191 THR A N 1
ATOM 1433 C CA . THR A 1 191 ? 12.673 14.755 -28.167 1.00 92.44 191 THR A CA 1
ATOM 1434 C C . THR A 1 191 ? 13.242 13.385 -28.528 1.00 92.44 191 THR A C 1
ATOM 1436 O O . THR A 1 191 ? 14.103 13.306 -29.401 1.00 92.44 191 THR A O 1
ATOM 1439 N N . GLY A 1 192 ? 12.747 12.308 -27.915 1.00 90.00 192 GLY A N 1
ATOM 1440 C CA . GLY A 1 192 ? 13.152 10.941 -28.241 1.00 90.00 192 GLY A CA 1
ATOM 1441 C C . GLY A 1 192 ? 12.854 10.578 -29.697 1.00 90.00 192 GLY A C 1
ATOM 1442 O O . GLY A 1 192 ? 13.730 10.058 -30.386 1.00 90.00 192 GLY A O 1
ATOM 1443 N N . ILE A 1 193 ? 11.662 10.930 -30.195 1.00 89.88 193 ILE A N 1
ATOM 1444 C CA . ILE A 1 193 ? 11.286 10.718 -31.600 1.00 89.88 193 ILE A CA 1
ATOM 1445 C C . ILE A 1 193 ? 12.203 11.523 -32.534 1.00 89.88 193 ILE A C 1
ATOM 1447 O O . ILE A 1 193 ? 12.735 10.969 -33.495 1.00 89.88 193 ILE A O 1
ATOM 1451 N N . VAL A 1 194 ? 12.439 12.807 -32.237 1.00 91.81 194 VAL A N 1
ATOM 1452 C CA . VAL A 1 194 ? 13.306 13.676 -33.053 1.00 91.81 194 VAL A CA 1
ATOM 1453 C C . VAL A 1 194 ? 14.734 13.129 -33.131 1.00 91.81 194 VAL A C 1
ATOM 1455 O O . VAL A 1 194 ? 15.278 13.013 -34.226 1.00 91.81 194 VAL A O 1
ATOM 1458 N N . ILE A 1 195 ? 15.336 12.749 -31.999 1.00 90.44 195 ILE A N 1
ATOM 1459 C CA . ILE A 1 195 ? 16.695 12.183 -31.967 1.00 90.44 195 ILE A CA 1
ATOM 1460 C C . ILE A 1 195 ? 16.756 10.862 -32.742 1.00 90.44 195 ILE A C 1
ATOM 1462 O O . ILE A 1 195 ? 17.707 10.648 -33.495 1.00 90.44 195 ILE A O 1
ATOM 1466 N N . GLY A 1 196 ? 15.735 10.008 -32.614 1.00 88.56 196 GLY A N 1
ATOM 1467 C CA . GLY A 1 196 ? 15.637 8.762 -33.375 1.00 88.56 196 GLY A CA 1
ATOM 1468 C C . GLY A 1 196 ? 15.705 8.997 -34.887 1.00 88.56 196 GLY A C 1
ATOM 1469 O O . GLY A 1 196 ? 16.524 8.382 -35.568 1.00 88.56 196 GLY A O 1
ATOM 1470 N N . PHE A 1 197 ? 14.915 9.943 -35.405 1.00 90.19 197 PHE A N 1
ATOM 1471 C CA . PHE A 1 197 ? 14.922 10.283 -36.832 1.00 90.19 197 PHE A CA 1
ATOM 1472 C C . PHE A 1 197 ? 16.241 10.903 -37.316 1.00 90.19 197 PHE A C 1
ATOM 1474 O O . PHE A 1 197 ? 16.608 10.698 -38.471 1.00 90.19 197 PHE A O 1
ATOM 1481 N N . VAL A 1 198 ? 16.960 11.636 -36.458 1.00 88.94 198 VAL A N 1
ATOM 1482 C CA . VAL A 1 198 ? 18.246 12.266 -36.812 1.00 88.94 198 VAL A CA 1
ATOM 1483 C C . VAL A 1 198 ? 19.374 11.239 -36.954 1.00 88.94 198 VAL A C 1
ATOM 1485 O O . VAL A 1 198 ? 20.170 11.349 -37.883 1.00 88.94 198 VAL A O 1
ATOM 1488 N N . TYR A 1 199 ? 19.465 10.250 -36.058 1.00 84.25 199 TYR A N 1
ATOM 1489 C CA . TYR A 1 199 ? 20.554 9.261 -36.082 1.00 84.25 199 TYR A CA 1
ATOM 1490 C C . TYR A 1 199 ? 20.328 8.124 -37.082 1.00 84.25 199 TYR A C 1
ATOM 1492 O O . TYR A 1 199 ? 21.286 7.620 -37.664 1.00 84.25 199 TYR A O 1
ATOM 1500 N N . GLY A 1 200 ? 19.079 7.707 -37.288 1.00 85.25 200 GLY A N 1
ATOM 1501 C CA . GLY A 1 200 ? 18.771 6.603 -38.188 1.00 85.25 200 GLY A CA 1
ATOM 1502 C C . GLY A 1 200 ? 17.283 6.511 -38.472 1.00 85.25 200 GLY A C 1
ATOM 1503 O O . GLY A 1 200 ? 16.541 5.879 -37.723 1.00 85.25 200 GLY A O 1
ATOM 1504 N N . TRP A 1 201 ? 16.858 7.113 -39.582 1.00 89.88 201 TRP A N 1
ATOM 1505 C CA . TRP A 1 201 ? 15.452 7.160 -39.984 1.00 89.88 201 TRP A CA 1
ATOM 1506 C C . TRP A 1 201 ? 14.847 5.763 -40.221 1.00 89.88 201 TRP A C 1
ATOM 1508 O O . TRP A 1 201 ? 13.704 5.533 -39.828 1.00 89.88 201 TRP A O 1
ATOM 1518 N N . ASP A 1 202 ? 15.625 4.812 -40.750 1.00 89.00 202 ASP A N 1
ATOM 1519 C CA . ASP A 1 202 ? 15.175 3.433 -40.993 1.00 89.00 202 ASP A CA 1
ATOM 1520 C C . ASP A 1 202 ? 14.858 2.675 -39.692 1.00 89.00 202 ASP A C 1
ATOM 1522 O O . ASP A 1 202 ? 13.792 2.074 -39.554 1.00 89.00 202 ASP A O 1
ATOM 1526 N N . LEU A 1 203 ? 15.750 2.743 -38.695 1.00 84.44 203 LEU A N 1
ATOM 1527 C CA . LEU A 1 203 ? 15.547 2.087 -37.396 1.00 84.44 203 LEU A CA 1
ATOM 1528 C C . LEU A 1 203 ? 14.464 2.794 -36.566 1.00 84.44 203 LEU A C 1
ATOM 1530 O O . LEU A 1 203 ? 13.695 2.138 -35.862 1.00 84.44 203 LEU A O 1
ATOM 1534 N N . ALA A 1 204 ? 14.360 4.122 -36.674 1.00 87.62 204 ALA A N 1
ATOM 1535 C CA . ALA A 1 204 ? 13.347 4.903 -35.972 1.00 87.62 204 ALA A CA 1
ATOM 1536 C C . ALA A 1 204 ? 11.920 4.571 -36.435 1.00 87.62 204 ALA A C 1
ATOM 1538 O O . ALA A 1 204 ? 11.031 4.436 -35.594 1.00 87.62 204 ALA A O 1
ATOM 1539 N N . LEU A 1 205 ? 11.695 4.387 -37.743 1.00 87.50 205 LEU A N 1
ATOM 1540 C CA . LEU A 1 205 ? 10.381 4.014 -38.282 1.00 87.50 205 LEU A CA 1
ATOM 1541 C C . LEU A 1 205 ? 9.908 2.650 -37.764 1.00 87.50 205 LEU A C 1
ATOM 1543 O O . LEU A 1 205 ? 8.743 2.505 -37.392 1.00 87.50 205 LEU A O 1
ATOM 1547 N N . VAL A 1 206 ? 10.815 1.672 -37.679 1.00 89.31 206 VAL A N 1
ATOM 1548 C CA . VAL A 1 206 ? 10.501 0.335 -37.148 1.00 89.31 206 VAL A CA 1
ATOM 1549 C C . VAL A 1 206 ? 10.129 0.405 -35.663 1.00 89.31 206 VAL A C 1
ATOM 1551 O O . VAL A 1 206 ? 9.128 -0.178 -35.246 1.00 89.31 206 VAL A O 1
ATOM 1554 N N . LEU A 1 207 ? 10.881 1.162 -34.858 1.00 85.62 207 LEU A N 1
ATOM 1555 C CA . LEU A 1 207 ? 10.592 1.327 -33.427 1.00 85.62 207 LEU A CA 1
ATOM 1556 C C . LEU A 1 207 ? 9.300 2.119 -33.175 1.00 85.62 207 LEU A C 1
ATOM 1558 O O . LEU A 1 207 ? 8.546 1.798 -32.254 1.00 85.62 207 LEU A O 1
ATOM 1562 N N . LEU A 1 208 ? 9.005 3.118 -34.010 1.00 88.44 208 LEU A N 1
ATOM 1563 C CA . LEU A 1 208 ? 7.772 3.897 -33.921 1.00 88.44 208 LEU A CA 1
ATOM 1564 C C . LEU A 1 208 ? 6.540 3.049 -34.266 1.00 88.44 208 LEU A C 1
ATOM 1566 O O . LEU A 1 208 ? 5.506 3.204 -33.620 1.00 88.44 208 LEU A O 1
ATOM 1570 N N . ALA A 1 209 ? 6.660 2.104 -35.205 1.00 89.62 209 ALA A N 1
ATOM 1571 C CA . ALA A 1 209 ? 5.602 1.141 -35.509 1.00 89.62 209 ALA A CA 1
ATOM 1572 C C . ALA A 1 209 ? 5.310 0.176 -34.340 1.00 89.62 209 ALA A C 1
ATOM 1574 O O . ALA A 1 209 ? 4.162 -0.228 -34.155 1.00 89.62 209 ALA A O 1
ATOM 1575 N N . LEU A 1 210 ? 6.315 -0.157 -33.518 1.00 89.12 210 LEU A N 1
ATOM 1576 C CA . LEU A 1 210 ? 6.154 -1.015 -32.334 1.00 89.12 210 LEU A CA 1
ATOM 1577 C C . LEU A 1 210 ? 5.625 -0.255 -31.100 1.00 89.12 210 LEU A C 1
ATOM 1579 O O . LEU A 1 210 ? 4.939 -0.834 -30.255 1.00 89.12 210 LEU A O 1
ATOM 1583 N N . SER A 1 211 ? 5.896 1.051 -31.003 1.00 88.62 211 SER A N 1
ATOM 1584 C CA . SER A 1 211 ? 5.470 1.923 -29.896 1.00 88.62 211 SER A CA 1
ATOM 1585 C C . SER A 1 211 ? 3.975 1.832 -29.518 1.00 88.62 211 SER A C 1
ATOM 1587 O O . SER A 1 211 ? 3.694 1.670 -28.326 1.00 88.62 211 SER A O 1
ATOM 1589 N N . PRO A 1 212 ? 2.995 1.862 -30.451 1.00 89.88 212 PRO A N 1
ATOM 1590 C CA . PRO A 1 212 ? 1.579 1.756 -30.092 1.00 89.88 212 PRO A CA 1
ATOM 1591 C C . PRO A 1 212 ? 1.196 0.395 -29.496 1.00 89.88 212 PRO A C 1
ATOM 1593 O O . PRO A 1 212 ? 0.267 0.337 -28.693 1.00 89.88 212 PRO A O 1
ATOM 1596 N N . PHE A 1 213 ? 1.907 -0.689 -29.827 1.00 92.00 213 PHE A N 1
ATOM 1597 C CA . PHE A 1 213 ? 1.649 -2.007 -29.238 1.00 92.00 213 PHE A CA 1
ATOM 1598 C C . PHE A 1 213 ? 2.056 -2.041 -27.758 1.00 92.00 213 PHE A C 1
ATOM 1600 O O . PHE A 1 213 ? 1.281 -2.478 -26.906 1.00 92.00 213 PHE A O 1
ATOM 1607 N N . VAL A 1 214 ? 3.232 -1.488 -27.441 1.00 89.44 214 VAL A N 1
ATOM 1608 C CA . VAL A 1 214 ? 3.720 -1.351 -26.058 1.00 89.44 214 VAL A CA 1
ATOM 1609 C C . VAL A 1 214 ? 2.843 -0.380 -25.260 1.00 89.44 214 VAL A C 1
ATOM 1611 O O . VAL A 1 214 ? 2.466 -0.672 -24.126 1.00 89.44 214 VAL A O 1
ATOM 1614 N N . ALA A 1 215 ? 2.457 0.753 -25.855 1.00 88.00 215 ALA A N 1
ATOM 1615 C CA . ALA A 1 215 ? 1.555 1.711 -25.217 1.00 88.00 215 ALA A CA 1
ATOM 1616 C C . ALA A 1 215 ? 0.160 1.111 -24.963 1.00 88.00 215 ALA A C 1
ATOM 1618 O O . ALA A 1 215 ? -0.424 1.333 -23.903 1.00 88.00 215 ALA A O 1
ATOM 1619 N N . GLY A 1 216 ? -0.358 0.319 -25.907 1.00 92.00 216 GLY A N 1
ATOM 1620 C CA . GLY A 1 216 ? -1.638 -0.375 -25.784 1.00 92.00 216 GLY A CA 1
ATOM 1621 C C . GLY A 1 216 ? -1.649 -1.412 -24.659 1.00 92.00 216 GLY A C 1
ATOM 1622 O O . GLY A 1 216 ? -2.589 -1.426 -23.861 1.00 92.00 216 GLY A O 1
ATOM 1623 N N . SER A 1 217 ? -0.600 -2.236 -24.540 1.00 89.88 217 SER A N 1
ATOM 1624 C CA . SER A 1 217 ? -0.507 -3.219 -23.449 1.00 89.88 217 SER A CA 1
ATOM 1625 C C . SER A 1 217 ? -0.331 -2.541 -22.085 1.00 89.88 217 SER A C 1
ATOM 1627 O O . SER A 1 217 ? -1.015 -2.906 -21.128 1.00 89.88 217 SER A O 1
ATOM 1629 N N . GLY A 1 218 ? 0.492 -1.488 -22.009 1.00 84.19 218 GLY A N 1
ATOM 1630 C CA . GLY A 1 218 ? 0.666 -0.684 -20.799 1.00 84.19 218 GLY A CA 1
ATOM 1631 C C . GLY A 1 218 ? -0.632 -0.004 -20.355 1.00 84.19 218 GLY A C 1
ATOM 1632 O O . GLY A 1 218 ? -0.974 -0.040 -19.173 1.00 84.19 218 GLY A O 1
ATOM 1633 N N . TYR A 1 219 ? -1.406 0.547 -21.297 1.00 89.69 219 TYR A N 1
ATOM 1634 C CA . TYR A 1 219 ? -2.730 1.107 -21.012 1.00 89.69 219 TYR A CA 1
ATOM 1635 C C . TYR A 1 219 ? -3.683 0.050 -20.447 1.00 89.69 219 TYR A C 1
ATOM 1637 O O . TYR A 1 219 ? -4.376 0.313 -19.463 1.00 89.69 219 TYR A O 1
ATOM 1645 N N . TYR A 1 220 ? -3.706 -1.150 -21.036 1.00 90.00 220 TYR A N 1
ATOM 1646 C CA . TYR A 1 220 ? -4.543 -2.239 -20.539 1.00 90.00 220 TYR A CA 1
ATOM 1647 C C . TYR A 1 220 ? -4.150 -2.640 -19.113 1.00 90.00 220 TYR A C 1
ATOM 1649 O O . TYR A 1 220 ? -5.025 -2.715 -18.256 1.00 90.00 220 TYR A O 1
ATOM 1657 N N . MET A 1 221 ? -2.850 -2.782 -18.837 1.00 83.69 221 MET A N 1
ATOM 1658 C CA . MET A 1 221 ? -2.324 -3.104 -17.506 1.00 83.69 221 MET A CA 1
ATOM 1659 C C . MET A 1 221 ? -2.710 -2.052 -16.454 1.00 83.69 221 MET A C 1
ATOM 1661 O O . MET A 1 221 ? -3.238 -2.394 -15.396 1.00 83.69 221 MET A O 1
ATOM 1665 N N . VAL A 1 222 ? -2.502 -0.761 -16.742 1.00 79.31 222 VAL A N 1
ATOM 1666 C CA . VAL A 1 222 ? -2.881 0.321 -15.815 1.00 79.31 222 VAL A CA 1
ATOM 1667 C C . VAL A 1 222 ? -4.394 0.339 -15.598 1.00 79.31 222 VAL A C 1
ATOM 1669 O O . VAL A 1 222 ? -4.848 0.509 -14.470 1.00 79.31 222 VAL A O 1
ATOM 1672 N N . LYS A 1 223 ? -5.188 0.106 -16.650 1.00 82.31 223 LYS A N 1
ATOM 1673 C CA . LYS A 1 223 ? -6.650 0.054 -16.553 1.00 82.31 223 LYS A CA 1
ATOM 1674 C C . LYS A 1 223 ? -7.133 -1.120 -15.701 1.00 82.31 223 LYS A C 1
ATOM 1676 O O . LYS A 1 223 ? -8.048 -0.936 -14.904 1.00 82.31 223 LYS A O 1
ATOM 1681 N N . THR A 1 224 ? -6.550 -2.308 -15.851 1.00 76.00 224 THR A N 1
ATOM 1682 C CA . THR A 1 224 ? -6.941 -3.487 -15.064 1.00 76.00 224 THR A CA 1
ATOM 1683 C C . THR A 1 224 ? -6.540 -3.366 -13.601 1.00 76.00 224 THR A C 1
ATOM 1685 O O . THR A 1 224 ? -7.286 -3.830 -12.742 1.00 76.00 224 THR A O 1
ATOM 1688 N N . ILE A 1 225 ? -5.398 -2.733 -13.311 1.00 75.69 225 ILE A N 1
ATOM 1689 C CA . ILE A 1 225 ? -4.961 -2.454 -11.937 1.00 75.69 225 ILE A CA 1
ATOM 1690 C C . ILE A 1 225 ? -5.845 -1.372 -11.311 1.00 75.69 225 ILE A C 1
ATOM 1692 O O . ILE A 1 225 ? -6.352 -1.563 -10.216 1.00 75.69 225 ILE A O 1
ATOM 1696 N N . ALA A 1 226 ? -6.109 -0.268 -12.011 1.00 72.75 226 ALA A N 1
ATOM 1697 C CA . ALA A 1 226 ? -6.975 0.786 -11.485 1.00 72.75 226 ALA A CA 1
ATOM 1698 C C . ALA A 1 226 ? -8.400 0.274 -11.208 1.00 72.75 226 ALA A C 1
ATOM 1700 O O . ALA A 1 226 ? -8.957 0.551 -10.148 1.00 72.75 226 ALA A O 1
ATOM 1701 N N . ALA A 1 227 ? -8.960 -0.527 -12.122 1.00 74.44 227 ALA A N 1
ATOM 1702 C CA . ALA A 1 227 ? -10.259 -1.167 -11.919 1.00 74.44 227 ALA A CA 1
ATOM 1703 C C . ALA A 1 227 ? -10.242 -2.171 -10.753 1.00 74.44 227 ALA A C 1
ATOM 1705 O O . ALA A 1 227 ? -11.237 -2.276 -10.046 1.00 74.44 227 ALA A O 1
ATOM 1706 N N . ALA A 1 228 ? -9.115 -2.864 -10.524 1.00 66.88 228 ALA A N 1
ATOM 1707 C CA . ALA A 1 228 ? -8.917 -3.724 -9.354 1.00 66.88 228 ALA A CA 1
ATOM 1708 C C . ALA A 1 228 ? -9.150 -2.978 -8.059 1.00 66.88 228 ALA A C 1
ATOM 1710 O O . ALA A 1 228 ? -9.973 -3.343 -7.229 1.00 66.88 228 ALA A O 1
ATOM 1711 N N . THR A 1 229 ? -8.368 -1.916 -7.914 1.00 68.12 229 THR A N 1
ATOM 1712 C CA . THR A 1 229 ? -8.249 -1.196 -6.665 1.00 68.12 229 THR A CA 1
ATOM 1713 C C . THR A 1 229 ? -9.534 -0.441 -6.382 1.00 68.12 229 THR A C 1
ATOM 1715 O O . THR A 1 229 ? -9.946 -0.363 -5.233 1.00 68.12 229 THR A O 1
ATOM 1718 N N . GLN A 1 230 ? -10.192 0.084 -7.418 1.00 66.88 230 GLN A N 1
ATOM 1719 C CA . GLN A 1 230 ? -11.431 0.826 -7.244 1.00 66.88 230 GLN A CA 1
ATOM 1720 C C . GLN A 1 230 ? -12.603 -0.067 -6.815 1.00 66.88 230 GLN A C 1
ATOM 1722 O O . GLN A 1 230 ? -13.331 0.343 -5.919 1.00 66.88 230 GLN A O 1
ATOM 1727 N N . GLY A 1 231 ? -12.741 -1.274 -7.381 1.00 68.25 231 GLY A N 1
ATOM 1728 C CA . GLY A 1 231 ? -13.767 -2.233 -6.948 1.00 68.25 231 GLY A CA 1
ATOM 1729 C C . GLY A 1 231 ? -13.586 -2.649 -5.487 1.00 68.25 231 GLY A C 1
ATOM 1730 O O . GLY A 1 231 ? -14.525 -2.564 -4.704 1.00 68.25 231 GLY A O 1
ATOM 1731 N N . GLY A 1 232 ? -12.349 -2.969 -5.085 1.00 64.88 232 GLY A N 1
ATOM 1732 C CA . GLY A 1 232 ? -12.048 -3.275 -3.684 1.00 64.88 232 GLY A CA 1
ATOM 1733 C C . GLY A 1 232 ? -12.391 -2.111 -2.747 1.00 64.88 232 GLY A C 1
ATOM 1734 O O . GLY A 1 232 ? -13.067 -2.298 -1.741 1.00 64.88 232 GLY A O 1
ATOM 1735 N N . VAL A 1 233 ? -11.988 -0.882 -3.092 1.00 65.00 233 VAL A N 1
ATOM 1736 C CA . VAL A 1 233 ? -12.301 0.311 -2.281 1.00 65.00 233 VAL A CA 1
ATOM 1737 C C . VAL A 1 233 ? -13.811 0.557 -2.176 1.00 65.00 233 VAL A C 1
ATOM 1739 O O . VAL A 1 233 ? -14.274 0.952 -1.109 1.00 65.00 233 VAL A O 1
ATOM 1742 N N . GLU A 1 234 ? -14.578 0.324 -3.242 1.00 72.88 234 GLU A N 1
ATOM 1743 C CA . GLU A 1 234 ? -16.037 0.492 -3.256 1.00 72.88 234 GLU A CA 1
ATOM 1744 C C . GLU A 1 234 ? -16.740 -0.555 -2.381 1.00 72.88 234 GLU A C 1
ATOM 1746 O O . GLU A 1 234 ? -17.524 -0.183 -1.507 1.00 72.88 234 GLU A O 1
ATOM 1751 N N . ALA A 1 235 ? -16.378 -1.834 -2.513 1.00 71.81 235 ALA A N 1
ATOM 1752 C CA . ALA A 1 235 ? -16.911 -2.909 -1.677 1.00 71.81 235 ALA A CA 1
ATOM 1753 C C . ALA A 1 235 ? -16.594 -2.699 -0.184 1.00 71.81 235 ALA A C 1
ATOM 1755 O O . ALA A 1 235 ? -17.469 -2.844 0.674 1.00 71.81 235 ALA A O 1
ATOM 1756 N N . TYR A 1 236 ? -15.364 -2.281 0.147 1.00 69.69 236 TYR A N 1
ATOM 1757 C CA . TYR A 1 236 ? -15.003 -1.930 1.525 1.00 69.69 236 TYR A CA 1
ATOM 1758 C C . TYR A 1 236 ? -15.745 -0.689 2.031 1.00 69.69 236 TYR A C 1
ATOM 1760 O O . TYR A 1 236 ? -16.051 -0.616 3.222 1.00 69.69 236 TYR A O 1
ATOM 1768 N N . ALA A 1 237 ? -16.049 0.280 1.164 1.00 71.19 237 ALA A N 1
ATOM 1769 C CA . ALA A 1 237 ? -16.829 1.455 1.539 1.00 71.19 237 ALA A CA 1
ATOM 1770 C C . ALA A 1 237 ? -18.296 1.101 1.827 1.00 71.19 237 ALA A C 1
ATOM 1772 O O . ALA A 1 237 ? -18.847 1.595 2.808 1.00 71.19 237 ALA A O 1
ATOM 1773 N N . GLU A 1 238 ? -18.917 0.224 1.032 1.00 77.19 238 GLU A N 1
ATOM 1774 C CA . GLU A 1 238 ? -20.287 -0.249 1.270 1.00 77.19 238 GLU A CA 1
ATOM 1775 C C . GLU A 1 238 ? -20.378 -1.070 2.564 1.00 77.19 238 GLU A C 1
ATOM 1777 O O . GLU A 1 238 ? -21.181 -0.755 3.447 1.00 77.19 238 GLU A O 1
ATOM 1782 N N . ALA A 1 239 ? -19.497 -2.063 2.736 1.00 74.81 239 ALA A N 1
ATOM 1783 C CA . ALA A 1 239 ? -19.438 -2.866 3.958 1.00 74.81 239 ALA A CA 1
ATOM 1784 C C . ALA A 1 239 ? -19.117 -2.006 5.194 1.00 74.81 239 ALA A C 1
ATOM 1786 O O . ALA A 1 239 ? -19.721 -2.177 6.258 1.00 74.81 239 ALA A O 1
ATOM 1787 N N . GLY A 1 240 ? -18.199 -1.045 5.045 1.00 75.50 240 GLY A N 1
ATOM 1788 C CA . GLY A 1 240 ? -17.866 -0.061 6.069 1.00 75.50 240 GLY A CA 1
ATOM 1789 C C . GLY A 1 240 ? -19.052 0.831 6.434 1.00 75.50 240 GLY A C 1
ATOM 1790 O O . GLY A 1 240 ? -19.281 1.060 7.617 1.00 75.50 240 GLY A O 1
ATOM 1791 N N . GLY A 1 241 ? -19.846 1.264 5.450 1.00 78.88 241 GLY A N 1
ATOM 1792 C CA . GLY A 1 241 ? -21.050 2.068 5.659 1.00 78.88 241 GLY A CA 1
ATOM 1793 C C . GLY A 1 241 ? -22.129 1.326 6.449 1.00 78.88 241 GLY A C 1
ATOM 1794 O O . GLY A 1 241 ? -22.659 1.868 7.417 1.00 78.88 241 GLY A O 1
ATOM 1795 N N . VAL A 1 242 ? -22.395 0.058 6.114 1.00 85.19 242 VAL A N 1
ATOM 1796 C CA . VAL A 1 242 ? -23.341 -0.788 6.870 1.00 85.19 242 VAL A CA 1
ATOM 1797 C C . VAL A 1 242 ? -22.855 -1.007 8.308 1.00 85.19 242 VAL A C 1
ATOM 1799 O O . VAL A 1 242 ? -23.637 -0.928 9.261 1.00 85.19 242 VAL A O 1
ATOM 1802 N N . ALA A 1 243 ? -21.554 -1.252 8.493 1.00 81.00 243 ALA A N 1
ATOM 1803 C CA . ALA A 1 243 ? -20.964 -1.397 9.819 1.00 81.00 243 ALA A CA 1
ATOM 1804 C C . ALA A 1 243 ? -21.028 -0.089 10.629 1.00 81.00 243 ALA A C 1
ATOM 1806 O O . ALA A 1 243 ? -21.347 -0.118 11.820 1.00 81.00 243 ALA A O 1
ATOM 1807 N N . GLU A 1 244 ? -20.762 1.058 10.000 1.00 82.50 244 GLU A N 1
ATOM 1808 C CA . GLU A 1 244 ? -20.855 2.378 10.625 1.00 82.50 244 GLU A CA 1
ATOM 1809 C C . GLU A 1 244 ? -22.293 2.694 11.038 1.00 82.50 244 GLU A C 1
ATOM 1811 O O . GLU A 1 244 ? -22.520 3.123 12.171 1.00 82.50 244 GLU A O 1
ATOM 1816 N N . GLU A 1 245 ? -23.277 2.401 10.186 1.00 83.00 245 GLU A N 1
ATOM 1817 C CA . GLU A 1 245 ? -24.692 2.546 10.520 1.00 83.00 245 GLU A CA 1
ATOM 1818 C C . GLU A 1 245 ? -25.050 1.698 11.752 1.00 83.00 245 GLU A C 1
ATOM 1820 O O . GLU A 1 245 ? -25.611 2.214 12.726 1.00 83.00 245 GLU A O 1
ATOM 1825 N N . ALA A 1 246 ? -24.644 0.424 11.774 1.00 84.81 246 ALA A N 1
ATOM 1826 C CA . ALA A 1 246 ? -24.876 -0.471 12.905 1.00 84.81 246 ALA A CA 1
ATOM 1827 C C . ALA A 1 246 ? -24.216 0.030 14.205 1.00 84.81 246 ALA A C 1
ATOM 1829 O O . ALA A 1 246 ? -24.853 0.031 15.263 1.00 84.81 246 ALA A O 1
ATOM 1830 N N . LEU A 1 247 ? -22.967 0.505 14.141 1.00 84.06 247 LEU A N 1
ATOM 1831 C CA . LEU A 1 247 ? -22.249 1.053 15.295 1.00 84.06 247 LEU A CA 1
ATOM 1832 C C . LEU A 1 247 ? -22.850 2.385 15.771 1.00 84.06 247 LEU A C 1
ATOM 1834 O O . LEU A 1 247 ? -22.959 2.608 16.979 1.00 84.06 247 LEU A O 1
ATOM 1838 N N . SER A 1 248 ? -23.304 3.244 14.854 1.00 81.25 248 SER A N 1
ATOM 1839 C CA . SER A 1 248 ? -23.946 4.530 15.171 1.00 81.25 248 SER A CA 1
ATOM 1840 C C . SER A 1 248 ? -25.280 4.362 15.915 1.00 81.25 248 SER A C 1
ATOM 1842 O O . SER A 1 248 ? -25.688 5.219 16.711 1.00 81.25 248 SER A O 1
ATOM 1844 N N . ASN A 1 249 ? -25.942 3.218 15.714 1.00 85.50 249 ASN A N 1
ATOM 1845 C CA . ASN A 1 249 ? -27.173 2.852 16.403 1.00 85.50 249 ASN A CA 1
ATOM 1846 C C . ASN A 1 249 ? -26.940 2.423 17.866 1.00 85.50 249 ASN A C 1
ATOM 1848 O O . ASN A 1 249 ? -27.879 2.430 18.671 1.00 85.50 249 ASN A O 1
ATOM 1852 N N . ILE A 1 250 ? -25.695 2.148 18.281 1.00 86.00 250 ILE A N 1
ATOM 1853 C CA . ILE A 1 250 ? -25.335 1.863 19.680 1.00 86.00 250 ILE A CA 1
ATOM 1854 C C . ILE A 1 250 ? -25.252 3.178 20.474 1.00 86.00 250 ILE A C 1
ATOM 1856 O O . ILE A 1 250 ? -24.185 3.692 20.803 1.00 86.00 250 ILE A O 1
ATOM 1860 N N . ARG A 1 251 ? -26.414 3.740 20.820 1.00 81.50 251 ARG A N 1
ATOM 1861 C CA . ARG A 1 251 ? -26.507 5.039 21.521 1.00 81.50 251 ARG A CA 1
ATOM 1862 C C . ARG A 1 251 ? -26.516 4.944 23.046 1.00 81.50 251 ARG A C 1
ATOM 1864 O O . ARG A 1 251 ? -26.376 5.956 23.728 1.00 81.50 251 ARG A O 1
ATOM 1871 N N . THR A 1 252 ? -26.706 3.749 23.608 1.00 87.56 252 THR A N 1
ATOM 1872 C CA . THR A 1 252 ? -26.856 3.568 25.062 1.00 87.56 252 THR A CA 1
ATOM 1873 C C . THR A 1 252 ? -25.618 2.947 25.698 1.00 87.56 252 THR A C 1
ATOM 1875 O O . THR A 1 252 ? -24.999 2.040 25.141 1.00 87.56 252 THR A O 1
ATOM 1878 N N . LYS A 1 253 ? -25.298 3.386 26.924 1.00 86.12 253 LYS A N 1
ATOM 1879 C CA . LYS A 1 253 ? -24.208 2.819 27.735 1.00 86.12 253 LYS A CA 1
ATOM 1880 C C . LYS A 1 253 ? -24.313 1.293 27.852 1.00 86.12 253 LYS A C 1
ATOM 1882 O O . LYS A 1 253 ? -23.329 0.595 27.641 1.00 86.12 253 LYS A O 1
ATOM 1887 N N . ASN A 1 254 ? -25.505 0.785 28.169 1.00 88.75 254 ASN A N 1
ATOM 1888 C CA . ASN A 1 254 ? -25.714 -0.645 28.394 1.00 88.75 254 ASN A CA 1
ATOM 1889 C C . ASN A 1 254 ? -25.515 -1.460 27.108 1.00 88.75 254 ASN A C 1
ATOM 1891 O O . ASN A 1 254 ? -24.972 -2.559 27.170 1.00 88.75 254 ASN A O 1
ATOM 1895 N N . ALA A 1 255 ? -25.931 -0.935 25.949 1.00 90.19 255 ALA A N 1
ATOM 1896 C CA . ALA A 1 255 ? -25.683 -1.593 24.669 1.00 90.19 255 ALA A CA 1
ATOM 1897 C C . ALA A 1 255 ? -24.182 -1.632 24.344 1.00 90.19 255 ALA A C 1
ATOM 1899 O O . ALA A 1 255 ? -23.681 -2.681 23.953 1.00 90.19 255 ALA A O 1
ATOM 1900 N N . ALA A 1 256 ? -23.453 -0.539 24.595 1.00 88.88 256 ALA A N 1
ATOM 1901 C CA . ALA A 1 256 ? -22.007 -0.485 24.384 1.00 88.88 256 ALA A CA 1
ATOM 1902 C C . ALA A 1 256 ? -21.236 -1.463 25.295 1.00 88.88 256 ALA A C 1
ATOM 1904 O O . ALA A 1 256 ? -20.340 -2.166 24.833 1.00 88.88 256 ALA A O 1
ATOM 1905 N N . GLU A 1 257 ? -21.605 -1.566 26.577 1.00 89.50 257 GLU A N 1
ATOM 1906 C CA . GLU A 1 257 ? -20.991 -2.524 27.513 1.00 89.50 257 GLU A CA 1
ATOM 1907 C C . GLU A 1 257 ? -21.306 -3.985 27.138 1.00 89.50 257 GLU A C 1
ATOM 1909 O O . GLU A 1 257 ? -20.429 -4.850 27.210 1.00 89.50 257 GLU A O 1
ATOM 1914 N N . ARG A 1 258 ? -22.532 -4.270 26.674 1.00 90.88 258 ARG A N 1
ATOM 1915 C CA . ARG A 1 258 ? -22.901 -5.594 26.145 1.00 90.88 258 ARG A CA 1
ATOM 1916 C C . ARG A 1 258 ? -22.125 -5.938 24.882 1.00 90.88 258 ARG A C 1
ATOM 1918 O O . ARG A 1 258 ? -21.649 -7.060 24.769 1.00 90.88 258 ARG A O 1
ATOM 1925 N N . PHE A 1 259 ? -21.961 -4.982 23.974 1.00 90.69 259 PHE A N 1
ATOM 1926 C CA . PHE A 1 259 ? -21.187 -5.176 22.754 1.00 90.69 259 PHE A CA 1
ATOM 1927 C C . PHE A 1 259 ? -19.712 -5.468 23.061 1.00 90.69 259 PHE A C 1
ATOM 1929 O O . PHE A 1 259 ? -19.157 -6.434 22.550 1.00 90.69 259 PHE A O 1
ATOM 1936 N N . ALA A 1 260 ? -19.095 -4.725 23.986 1.00 90.62 260 ALA A N 1
ATOM 1937 C CA . ALA A 1 260 ? -17.732 -5.007 24.442 1.00 90.62 260 ALA A CA 1
ATOM 1938 C C . ALA A 1 260 ? -17.596 -6.403 25.082 1.00 90.62 260 ALA A C 1
ATOM 1940 O O . ALA A 1 260 ? -16.604 -7.103 24.865 1.00 90.62 260 ALA A O 1
ATOM 1941 N N . SER A 1 261 ? -18.610 -6.826 25.842 1.00 90.75 261 SER A N 1
ATOM 1942 C CA . SER A 1 261 ? -18.655 -8.164 26.442 1.00 90.75 261 SER A CA 1
ATOM 1943 C C . SER A 1 261 ? -18.790 -9.255 25.376 1.00 90.75 261 SER A C 1
ATOM 1945 O O . SER A 1 261 ? -18.094 -10.262 25.454 1.00 90.75 261 SER A O 1
ATOM 1947 N N . PHE A 1 262 ? -19.629 -9.031 24.362 1.00 91.62 262 PHE A N 1
ATOM 1948 C CA . PHE A 1 262 ? -19.792 -9.922 23.212 1.00 91.62 262 PHE A CA 1
ATOM 1949 C C . PHE A 1 262 ? -18.475 -10.095 22.447 1.00 91.62 262 PHE A C 1
ATOM 1951 O O . PHE A 1 262 ? -18.034 -11.219 22.234 1.00 91.62 262 PHE A O 1
ATOM 1958 N N . LEU A 1 263 ? -17.784 -8.994 22.130 1.00 91.62 263 LEU A N 1
ATOM 1959 C CA . LEU A 1 263 ? -16.478 -9.059 21.470 1.00 91.62 263 LEU A CA 1
ATOM 1960 C C . LEU A 1 263 ? -15.464 -9.867 22.296 1.00 91.62 263 LEU A C 1
ATOM 1962 O O . LEU A 1 263 ? -14.715 -10.669 21.742 1.00 91.62 263 LEU A O 1
ATOM 1966 N N . SER A 1 264 ? -15.475 -9.713 23.625 1.00 89.56 264 SER A N 1
ATOM 1967 C CA . SER A 1 264 ? -14.545 -10.423 24.519 1.00 89.56 264 SER A CA 1
ATOM 1968 C C . SER A 1 264 ? -14.778 -11.937 24.541 1.00 89.56 264 SER A C 1
ATOM 1970 O O . SER A 1 264 ? -13.892 -12.687 24.944 1.00 89.56 264 SER A O 1
ATOM 1972 N N . GLN A 1 265 ? -15.962 -12.392 24.121 1.00 89.94 265 GLN A N 1
ATOM 1973 C CA . GLN A 1 265 ? -16.315 -13.809 24.014 1.00 89.94 265 GLN A CA 1
ATOM 1974 C C . GLN A 1 265 ? -15.964 -14.421 22.655 1.00 89.94 265 GLN A C 1
ATOM 1976 O O . GLN A 1 265 ? -16.089 -15.634 22.501 1.00 89.94 265 GLN A O 1
ATOM 1981 N N . HIS A 1 266 ? -15.563 -13.628 21.661 1.00 89.88 266 HIS A N 1
ATOM 1982 C CA . HIS A 1 266 ? -15.271 -14.133 20.314 1.00 89.88 266 HIS A CA 1
ATOM 1983 C C . HIS A 1 266 ? -13.832 -13.877 19.872 1.00 89.88 266 HIS A C 1
ATOM 1985 O O . HIS A 1 266 ? -13.320 -14.637 19.058 1.00 89.88 266 HIS A O 1
ATOM 1991 N N . VAL A 1 267 ? -13.173 -12.848 20.412 1.00 92.00 267 VAL A N 1
ATOM 1992 C CA . VAL A 1 267 ? -11.856 -12.389 19.951 1.00 92.00 267 VAL A CA 1
ATOM 1993 C C . VAL A 1 267 ? -10.951 -12.081 21.154 1.00 92.00 267 VAL A C 1
ATOM 1995 O O . VAL A 1 267 ? -11.436 -11.517 22.144 1.00 92.00 267 VAL A O 1
ATOM 1998 N N . PRO A 1 268 ? -9.632 -12.383 21.107 1.00 91.31 268 PRO A N 1
ATOM 1999 C CA . PRO A 1 268 ? -8.720 -12.034 22.187 1.00 91.31 268 PRO A CA 1
ATOM 2000 C C . PRO A 1 268 ? -8.497 -10.519 22.193 1.00 91.31 268 PRO A C 1
ATOM 2002 O O . PRO A 1 268 ? -7.736 -9.971 21.392 1.00 91.31 268 PRO A O 1
ATOM 2005 N N . LEU A 1 269 ? -9.157 -9.826 23.116 1.00 91.50 269 LEU A N 1
ATOM 2006 C CA . LEU A 1 269 ? -9.129 -8.369 23.157 1.00 91.50 269 LEU A CA 1
ATOM 2007 C C . LEU A 1 269 ? -8.744 -7.810 24.523 1.00 91.50 269 LEU A C 1
ATOM 2009 O O . LEU A 1 269 ? -8.863 -8.465 25.560 1.00 91.50 269 LEU A O 1
ATOM 2013 N N . ARG A 1 270 ? -8.283 -6.560 24.511 1.00 91.19 270 ARG A N 1
ATOM 2014 C CA . ARG A 1 270 ? -8.070 -5.722 25.690 1.00 91.19 270 ARG A CA 1
ATOM 2015 C C . ARG A 1 270 ? -9.011 -4.532 25.624 1.00 91.19 270 ARG A C 1
ATOM 2017 O O . ARG A 1 270 ? -8.821 -3.632 24.810 1.00 91.19 270 ARG A O 1
ATOM 2024 N N . THR A 1 271 ? -9.997 -4.493 26.515 1.00 91.38 271 THR A N 1
ATOM 2025 C CA . THR A 1 271 ? -10.861 -3.320 26.682 1.00 91.38 271 THR A CA 1
ATOM 2026 C C . THR A 1 271 ? -10.316 -2.363 27.733 1.00 91.38 271 THR A C 1
ATOM 2028 O O . THR A 1 271 ? -10.021 -2.766 28.858 1.00 91.38 271 THR A O 1
ATOM 2031 N N . LYS A 1 272 ? -10.281 -1.071 27.414 1.00 92.12 272 LYS A N 1
ATOM 2032 C CA . LYS A 1 272 ? -10.079 0.021 28.372 1.00 92.12 272 LYS A CA 1
ATOM 2033 C C . LYS A 1 272 ? -11.296 0.931 28.343 1.00 92.12 272 LYS A C 1
ATOM 2035 O O . LYS A 1 272 ? -11.675 1.436 27.292 1.00 92.12 272 LYS A O 1
ATOM 2040 N N . THR A 1 273 ? -11.899 1.153 29.506 1.00 91.94 273 THR A N 1
ATOM 2041 C CA . THR A 1 273 ? -13.065 2.031 29.641 1.00 91.94 273 THR A CA 1
ATOM 2042 C C . THR A 1 273 ? -12.659 3.319 30.341 1.00 91.94 273 THR A C 1
ATOM 2044 O O . THR A 1 273 ? -12.133 3.294 31.451 1.00 91.94 273 THR A O 1
ATOM 2047 N N . THR A 1 274 ? -12.922 4.460 29.714 1.00 92.94 274 THR A N 1
ATOM 2048 C CA . THR A 1 274 ? -12.695 5.789 30.287 1.00 92.94 274 THR A CA 1
ATOM 2049 C C . THR A 1 274 ? -14.010 6.546 30.368 1.00 92.94 274 THR A C 1
ATOM 2051 O O . THR A 1 274 ? -14.877 6.436 29.502 1.00 92.94 274 THR A O 1
ATOM 2054 N N . ARG A 1 275 ? -14.174 7.316 31.442 1.00 90.81 275 ARG A N 1
ATOM 2055 C CA . ARG A 1 275 ? -15.360 8.130 31.697 1.00 90.81 275 ARG A CA 1
ATOM 2056 C C . ARG A 1 275 ? -14.940 9.587 31.775 1.00 90.81 275 ARG A C 1
ATOM 2058 O O . ARG A 1 275 ? -14.095 9.938 32.591 1.00 90.81 275 ARG A O 1
ATOM 2065 N N . LYS A 1 276 ? -15.535 10.429 30.936 1.00 91.75 276 LYS A N 1
ATOM 2066 C CA . LYS A 1 276 ? -15.362 11.880 30.983 1.00 91.75 276 LYS A CA 1
ATOM 2067 C C . LYS A 1 276 ? -16.643 12.510 31.506 1.00 91.75 276 LYS A C 1
ATOM 2069 O O . LYS A 1 276 ? -17.697 12.393 30.886 1.00 91.75 276 LYS A O 1
ATOM 2074 N N . HIS A 1 277 ? -16.542 13.177 32.646 1.00 90.44 277 HIS A N 1
ATOM 2075 C CA . HIS A 1 277 ? -17.645 13.938 33.210 1.00 90.44 277 HIS A CA 1
ATOM 2076 C C . HIS A 1 277 ? -17.965 15.146 32.314 1.00 90.44 277 HIS A C 1
ATOM 2078 O O . HIS A 1 277 ? -17.051 15.887 31.948 1.00 90.44 277 HIS A O 1
ATOM 2084 N N . ILE A 1 278 ? -19.235 15.324 31.935 1.00 91.50 278 ILE A N 1
ATOM 2085 C CA . ILE A 1 278 ? -19.692 16.470 31.133 1.00 91.50 278 ILE A CA 1
ATOM 2086 C C . ILE A 1 278 ? -20.390 17.480 32.040 1.00 91.50 278 ILE A C 1
ATOM 2088 O O . ILE A 1 278 ? -19.952 18.622 32.137 1.00 91.50 278 ILE A O 1
ATOM 2092 N N . SER A 1 279 ? -21.455 17.062 32.722 1.00 89.94 279 SER A N 1
ATOM 2093 C CA . SER A 1 279 ? -22.230 17.936 33.601 1.00 89.94 279 SER A CA 1
ATOM 2094 C C . SER A 1 279 ? -22.841 17.158 34.759 1.00 89.94 279 SER A C 1
ATOM 2096 O O . SER A 1 279 ? -23.130 15.970 34.634 1.00 89.94 279 SER A O 1
ATOM 2098 N N . THR A 1 280 ? -23.048 17.837 35.884 1.00 92.38 280 THR A N 1
ATOM 2099 C CA . THR A 1 280 ? -23.800 17.317 37.030 1.00 92.38 280 THR A CA 1
ATOM 2100 C C . THR A 1 280 ? -25.068 18.139 37.180 1.00 92.38 280 THR A C 1
ATOM 2102 O O . THR A 1 280 ? -25.007 19.368 37.167 1.00 92.38 280 THR A O 1
ATOM 2105 N N . ASP A 1 281 ? -26.205 17.478 37.340 1.00 91.94 281 ASP A N 1
ATOM 2106 C CA . ASP A 1 281 ? -27.442 18.101 37.779 1.00 91.94 281 ASP A CA 1
ATOM 2107 C C . ASP A 1 281 ? -27.576 17.929 39.299 1.00 91.94 281 ASP A C 1
ATOM 2109 O O . ASP A 1 281 ? -27.692 16.829 39.842 1.00 91.94 281 ASP A O 1
ATOM 2113 N N . VAL A 1 282 ? -27.507 19.057 40.003 1.00 89.50 282 VAL A N 1
ATOM 2114 C CA . VAL A 1 282 ? -27.477 19.115 41.470 1.00 89.50 282 VAL A CA 1
ATOM 2115 C C . VAL A 1 282 ? -28.864 18.866 42.072 1.00 89.50 282 VAL A C 1
ATOM 2117 O O . VAL A 1 282 ? -28.964 18.448 43.221 1.00 89.50 282 VAL A O 1
ATOM 2120 N N . ARG A 1 283 ? -29.950 19.088 41.315 1.00 90.94 283 ARG A N 1
ATOM 2121 C CA . ARG A 1 283 ? -31.323 18.953 41.837 1.00 90.94 283 ARG A CA 1
ATOM 2122 C C . ARG A 1 283 ? -31.750 17.499 41.993 1.00 90.94 283 ARG A C 1
ATOM 2124 O O . ARG A 1 283 ? -32.488 17.179 42.918 1.00 90.94 283 ARG A O 1
ATOM 2131 N N . ASN A 1 284 ? -31.292 16.636 41.092 1.00 91.19 284 ASN A N 1
ATOM 2132 C CA . ASN A 1 284 ? -31.576 15.199 41.093 1.00 91.19 284 ASN A CA 1
ATOM 2133 C C . ASN A 1 284 ? -30.339 14.348 41.437 1.00 91.19 284 ASN A C 1
ATOM 2135 O O . ASN A 1 284 ? -30.443 13.124 41.451 1.00 91.19 284 ASN A O 1
ATOM 2139 N N . ASN A 1 285 ? -29.190 14.978 41.720 1.00 90.31 285 ASN A N 1
ATOM 2140 C CA . ASN A 1 285 ? -27.912 14.310 41.973 1.00 90.31 285 ASN A CA 1
ATOM 2141 C C . ASN A 1 285 ? -27.529 13.312 40.857 1.00 90.31 285 ASN A C 1
ATOM 2143 O O . ASN A 1 285 ? -27.025 12.219 41.124 1.00 90.31 285 ASN A O 1
ATOM 2147 N N . THR A 1 286 ? -27.802 13.668 39.598 1.00 90.50 286 THR A N 1
ATOM 2148 C CA . THR A 1 286 ? -27.429 12.870 38.418 1.00 90.50 286 THR A CA 1
ATOM 2149 C C . THR A 1 286 ? -26.293 13.537 37.649 1.00 90.50 286 THR A C 1
ATOM 2151 O O . THR A 1 286 ? -26.082 14.743 37.742 1.00 90.50 286 THR A O 1
ATOM 2154 N N . ALA A 1 287 ? -25.520 12.759 36.891 1.00 88.06 287 ALA A N 1
ATOM 2155 C CA . ALA A 1 287 ? -24.422 13.285 36.086 1.00 88.06 287 ALA A CA 1
ATOM 2156 C C . ALA A 1 287 ? -24.459 12.730 34.661 1.00 88.06 287 ALA A C 1
ATOM 2158 O O . ALA A 1 287 ? -24.597 11.523 34.453 1.00 88.06 287 ALA A O 1
ATOM 2159 N N . ASN A 1 288 ? -24.257 13.614 33.687 1.00 88.25 288 ASN A N 1
ATOM 2160 C CA . ASN A 1 288 ? -24.037 13.261 32.295 1.00 88.25 288 ASN A CA 1
ATOM 2161 C C . ASN A 1 288 ? -22.555 12.957 32.090 1.00 88.25 288 ASN A C 1
ATOM 2163 O O . ASN A 1 288 ? -21.681 13.809 32.280 1.00 88.25 288 ASN A O 1
ATOM 2167 N N . VAL A 1 289 ? -22.270 11.723 31.690 1.00 87.94 289 VAL A N 1
ATOM 2168 C CA . VAL A 1 289 ? -20.909 11.212 31.531 1.00 87.94 289 VAL A CA 1
ATOM 2169 C C . VAL A 1 289 ? -20.758 10.646 30.128 1.00 87.94 289 VAL A C 1
ATOM 2171 O O . VAL A 1 289 ? -21.546 9.805 29.703 1.00 87.94 289 VAL A O 1
ATOM 2174 N N . LYS A 1 290 ? -19.709 11.068 29.422 1.00 88.62 290 LYS A N 1
ATOM 2175 C CA . LYS A 1 290 ? -19.284 10.431 28.177 1.00 88.62 290 LYS A CA 1
ATOM 2176 C C . LYS A 1 290 ? -18.478 9.183 28.512 1.00 88.62 290 LYS A C 1
ATOM 2178 O O . LYS A 1 290 ? -17.459 9.270 29.199 1.00 88.62 290 LYS A O 1
ATOM 2183 N N . LEU A 1 291 ? -18.936 8.039 28.022 1.00 88.56 291 LEU A N 1
ATOM 2184 C CA . LEU A 1 291 ? -18.226 6.771 28.113 1.00 88.56 291 LEU A CA 1
ATOM 2185 C C . LEU A 1 291 ? -17.437 6.544 26.822 1.00 88.56 291 LEU A C 1
ATOM 2187 O O . LEU A 1 291 ? -18.004 6.634 25.738 1.00 88.56 291 LEU A O 1
ATOM 2191 N N . THR A 1 292 ? -16.155 6.226 26.947 1.00 90.62 292 THR A N 1
ATOM 2192 C CA . THR A 1 292 ? -15.312 5.788 25.832 1.00 90.62 292 THR A CA 1
ATOM 2193 C C . THR A 1 292 ? -14.805 4.389 26.153 1.00 90.62 292 THR A C 1
ATOM 2195 O O . THR A 1 292 ? -14.115 4.209 27.157 1.00 90.62 292 THR A O 1
ATOM 2198 N N . ILE A 1 293 ? -15.151 3.408 25.321 1.00 90.88 293 ILE A N 1
ATOM 2199 C CA . ILE A 1 293 ? -14.637 2.037 25.408 1.00 90.88 293 ILE A CA 1
ATOM 2200 C C . ILE A 1 293 ? -13.671 1.852 24.242 1.00 90.88 293 ILE A C 1
ATOM 2202 O O . ILE A 1 293 ? -14.065 1.977 23.088 1.00 90.88 293 ILE A O 1
ATOM 2206 N N . VAL A 1 294 ? -12.407 1.586 24.549 1.00 91.88 294 VAL A N 1
ATOM 2207 C CA . VAL A 1 294 ? -11.375 1.262 23.562 1.00 91.88 294 VAL A CA 1
ATOM 2208 C C . VAL A 1 294 ? -11.158 -0.241 23.619 1.00 91.88 294 VAL A C 1
ATOM 2210 O O . VAL A 1 294 ? -10.754 -0.745 24.666 1.00 91.88 294 VAL A O 1
ATOM 2213 N N . ALA A 1 295 ? -11.453 -0.948 22.532 1.00 90.50 295 ALA A N 1
ATOM 2214 C CA . ALA A 1 295 ? -11.192 -2.376 22.394 1.00 90.50 295 ALA A CA 1
ATOM 2215 C C . ALA A 1 295 ? -10.013 -2.576 21.435 1.00 90.50 295 ALA A C 1
ATOM 2217 O O . ALA A 1 295 ? -10.091 -2.207 20.268 1.00 90.50 295 ALA A O 1
ATOM 2218 N N . GLU A 1 296 ? -8.915 -3.128 21.942 1.00 91.94 296 GLU A N 1
ATOM 2219 C CA . GLU A 1 296 ? -7.725 -3.458 21.156 1.00 91.94 296 GLU A CA 1
ATOM 2220 C C . GLU A 1 296 ? -7.694 -4.973 20.927 1.00 91.94 296 GLU A C 1
ATOM 2222 O O . GLU A 1 296 ? -7.667 -5.740 21.892 1.00 91.94 296 GLU A O 1
ATOM 2227 N N . ILE A 1 297 ? -7.720 -5.404 19.665 1.00 92.12 297 ILE A N 1
ATOM 2228 C CA . ILE A 1 297 ? -7.630 -6.816 19.264 1.00 92.12 297 ILE A CA 1
ATOM 2229 C C . ILE A 1 297 ? -6.150 -7.217 19.176 1.00 92.12 297 ILE A C 1
ATOM 2231 O O . ILE A 1 297 ? -5.309 -6.393 18.810 1.00 92.12 297 ILE A O 1
ATOM 2235 N N . ALA A 1 298 ? -5.813 -8.460 19.534 1.00 91.50 298 ALA A N 1
ATOM 2236 C CA . ALA A 1 298 ? -4.464 -8.979 19.318 1.00 91.50 298 ALA A CA 1
ATOM 2237 C C . ALA A 1 298 ? -4.145 -9.024 17.803 1.00 91.50 298 ALA A C 1
ATOM 2239 O O . ALA A 1 298 ? -4.919 -9.616 17.054 1.00 91.50 298 ALA A O 1
ATOM 2240 N N . PRO A 1 299 ? -3.038 -8.420 17.333 1.00 91.06 299 PRO A N 1
ATOM 2241 C CA . PRO A 1 299 ? -2.680 -8.337 15.915 1.00 91.06 299 PRO A CA 1
ATOM 2242 C C . PRO A 1 299 ? -2.082 -9.655 15.391 1.00 91.06 299 PRO A C 1
ATOM 2244 O O . PRO A 1 299 ? -0.925 -9.691 14.979 1.00 91.06 299 PRO A O 1
ATOM 2247 N N . LEU A 1 300 ? -2.847 -10.741 15.469 1.00 91.19 300 LEU A N 1
ATOM 2248 C CA . LEU A 1 300 ? -2.484 -12.065 14.968 1.00 91.19 300 LEU A CA 1
ATOM 2249 C C . LEU A 1 300 ? -3.666 -12.640 14.195 1.00 91.19 300 LEU A C 1
ATOM 2251 O O . LEU A 1 300 ? -4.794 -12.625 14.692 1.00 91.19 300 LEU A O 1
ATOM 2255 N N . CYS A 1 301 ? -3.396 -13.155 13.005 1.00 90.44 301 CYS A N 1
ATOM 2256 C CA . CYS A 1 301 ? -4.375 -13.808 12.150 1.00 90.44 301 CYS A CA 1
ATOM 2257 C C . CYS A 1 301 ? -4.219 -15.332 12.206 1.00 90.44 301 CYS A C 1
ATOM 2259 O O . CYS A 1 301 ? -3.240 -15.864 12.734 1.00 90.44 301 CYS A O 1
ATOM 2261 N N . LYS A 1 302 ? -5.217 -16.042 11.669 1.00 89.88 302 LYS A N 1
ATOM 2262 C CA . LYS A 1 302 ? -5.103 -17.473 11.367 1.00 89.88 302 LYS A CA 1
ATOM 2263 C C . LYS A 1 302 ? -3.941 -17.680 10.388 1.00 89.88 302 LYS A C 1
ATOM 2265 O O . LYS A 1 302 ? -3.730 -16.848 9.511 1.00 89.88 302 LYS A O 1
ATOM 2270 N N . ASP A 1 303 ? -3.215 -18.775 10.565 1.00 91.19 303 ASP A N 1
ATOM 2271 C CA . ASP A 1 303 ? -2.090 -19.227 9.745 1.00 91.19 303 ASP A CA 1
ATOM 2272 C C . ASP A 1 303 ? -0.823 -18.352 9.805 1.00 91.19 303 ASP A C 1
ATOM 2274 O O . ASP A 1 303 ? 0.158 -18.646 9.123 1.00 91.19 303 ASP A O 1
ATOM 2278 N N . ASP A 1 304 ? -0.790 -17.329 10.665 1.00 91.50 304 ASP A N 1
ATOM 2279 C CA . ASP A 1 304 ? 0.403 -16.503 10.865 1.00 91.50 304 ASP A CA 1
ATOM 2280 C C . ASP A 1 304 ? 1.533 -17.297 11.534 1.00 91.50 304 ASP A C 1
ATOM 2282 O O . ASP A 1 304 ? 1.331 -18.056 12.493 1.00 91.50 304 ASP A O 1
ATOM 2286 N N . LEU A 1 305 ? 2.761 -17.050 11.080 1.00 89.69 305 LEU A N 1
ATOM 2287 C CA . LEU A 1 305 ? 3.962 -17.570 11.718 1.00 89.69 305 LEU A CA 1
ATOM 2288 C C . LEU A 1 305 ? 4.376 -16.651 12.866 1.00 89.69 305 LEU A C 1
ATOM 2290 O O . LEU A 1 305 ? 4.641 -15.469 12.659 1.00 89.69 305 LEU A O 1
ATOM 2294 N N . VAL A 1 306 ? 4.493 -17.189 14.079 1.00 89.75 306 VAL A N 1
ATOM 2295 C CA . VAL A 1 306 ? 4.877 -16.427 15.272 1.00 89.75 306 VAL A CA 1
ATOM 2296 C C . VAL A 1 306 ? 6.113 -17.012 15.943 1.00 89.75 306 VAL A C 1
ATOM 2298 O O . VAL A 1 306 ? 6.324 -18.225 16.003 1.00 89.75 306 VAL A O 1
ATOM 2301 N N . ILE A 1 307 ? 6.927 -16.126 16.513 1.00 86.88 307 ILE A N 1
ATOM 2302 C CA . ILE A 1 307 ? 8.041 -16.505 17.384 1.00 86.88 307 ILE A CA 1
ATOM 2303 C C . ILE A 1 307 ? 7.740 -16.003 18.785 1.00 86.88 307 ILE A C 1
ATOM 2305 O O . ILE A 1 307 ? 7.446 -14.825 19.000 1.00 86.88 307 ILE A O 1
ATOM 2309 N N . LEU A 1 308 ? 7.811 -16.918 19.747 1.00 87.38 308 LEU A N 1
ATOM 2310 C CA . LEU A 1 308 ? 7.476 -16.629 21.130 1.00 87.38 308 LEU A CA 1
ATOM 2311 C C . LEU A 1 308 ? 8.684 -16.051 21.871 1.00 87.38 308 LEU A C 1
ATOM 2313 O O . LEU A 1 308 ? 9.812 -16.532 21.759 1.00 87.38 308 LEU A O 1
ATOM 2317 N N . GLU A 1 309 ? 8.443 -15.029 22.694 1.00 82.88 309 GLU A N 1
ATOM 2318 C CA . GLU A 1 309 ? 9.451 -14.517 23.625 1.00 82.88 309 GLU A CA 1
ATOM 2319 C C . GLU A 1 309 ? 9.846 -15.617 24.630 1.00 82.88 309 GLU A C 1
ATOM 2321 O O . GLU A 1 309 ? 9.000 -16.408 25.037 1.00 82.88 309 GLU A O 1
ATOM 2326 N N . LYS A 1 310 ? 11.101 -15.649 25.107 1.00 82.38 310 LYS A N 1
ATOM 2327 C CA . LYS A 1 310 ? 11.640 -16.710 25.990 1.00 82.38 310 LYS A CA 1
ATOM 2328 C C . LYS A 1 310 ? 10.726 -17.107 2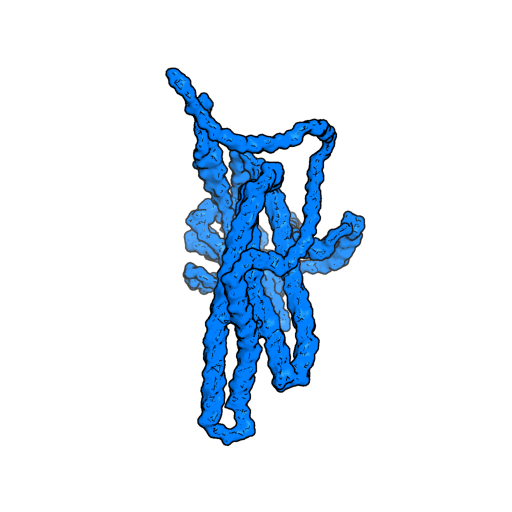7.160 1.00 82.38 310 LYS A C 1
ATOM 2330 O O . LYS A 1 310 ? 10.647 -18.285 27.490 1.00 82.38 310 LYS A O 1
ATOM 2335 N N . ARG A 1 311 ? 10.032 -16.151 27.791 1.00 84.75 311 ARG A N 1
ATOM 2336 C CA . ARG A 1 311 ? 9.097 -16.434 28.898 1.00 84.75 311 ARG A CA 1
ATOM 2337 C C . ARG A 1 311 ? 7.838 -17.155 28.422 1.00 84.75 311 ARG A C 1
ATOM 2339 O O . ARG A 1 311 ? 7.449 -18.155 29.017 1.00 84.75 311 ARG A O 1
ATOM 2346 N N . THR A 1 312 ? 7.227 -16.663 27.351 1.00 84.81 312 THR A N 1
ATOM 2347 C CA . THR A 1 312 ? 6.049 -17.279 26.727 1.00 84.81 312 THR A CA 1
ATOM 2348 C C . THR A 1 312 ? 6.408 -18.639 26.134 1.00 84.81 312 THR A C 1
ATOM 2350 O O . THR A 1 312 ? 5.663 -19.597 26.312 1.00 84.81 312 THR A O 1
ATOM 2353 N N . ALA A 1 313 ? 7.595 -18.757 25.537 1.00 85.69 313 ALA A N 1
ATOM 2354 C CA . ALA A 1 313 ? 8.131 -19.995 24.989 1.00 85.69 313 ALA A CA 1
ATOM 2355 C C . ALA A 1 313 ? 8.337 -21.076 26.061 1.00 85.69 313 ALA A C 1
ATOM 2357 O O . ALA A 1 313 ? 7.969 -22.227 25.854 1.00 85.69 313 ALA A O 1
ATOM 2358 N N . GLN A 1 314 ? 8.858 -20.716 27.241 1.00 85.81 314 GLN A N 1
ATOM 2359 C CA . GLN A 1 314 ? 8.996 -21.645 28.371 1.00 85.81 314 GLN A CA 1
ATOM 2360 C C . GLN A 1 314 ? 7.644 -22.120 28.916 1.00 85.81 314 GLN A C 1
ATOM 2362 O O . GLN A 1 314 ? 7.529 -23.265 29.340 1.00 85.81 314 GLN A O 1
ATOM 2367 N N . GLN A 1 315 ? 6.623 -21.257 28.903 1.00 84.75 315 GLN A N 1
ATOM 2368 C CA . GLN A 1 315 ? 5.271 -21.615 29.343 1.00 84.75 315 GLN A CA 1
ATOM 2369 C C . GLN A 1 315 ? 4.540 -22.501 28.332 1.00 84.75 315 GLN A C 1
ATOM 2371 O O . GLN A 1 315 ? 3.824 -23.412 28.736 1.00 84.75 315 GLN A O 1
ATOM 2376 N N . CYS A 1 316 ? 4.710 -22.228 27.037 1.00 82.38 316 CYS A N 1
ATOM 2377 C CA . CYS A 1 316 ? 4.072 -22.985 25.959 1.00 82.38 316 CYS A CA 1
ATOM 2378 C C . CYS A 1 316 ? 4.872 -24.240 25.568 1.00 82.38 316 CYS A C 1
ATOM 2380 O O . CYS A 1 316 ? 4.342 -25.127 24.910 1.00 82.38 316 CYS A O 1
ATOM 2382 N N . GLY A 1 317 ? 6.147 -24.327 25.962 1.00 82.25 317 GLY A N 1
ATOM 2383 C CA . GLY A 1 317 ? 7.039 -25.433 25.617 1.00 82.25 317 GLY A CA 1
ATOM 2384 C C . GLY A 1 317 ? 7.463 -25.463 24.142 1.00 82.25 317 GLY A C 1
ATOM 2385 O O . GLY A 1 317 ? 7.835 -26.533 23.659 1.00 82.25 317 GLY A O 1
ATOM 2386 N N . MET A 1 318 ? 7.388 -24.322 23.445 1.00 84.94 318 MET A N 1
ATOM 2387 C CA . MET A 1 318 ? 7.726 -24.146 22.025 1.00 84.94 318 MET A CA 1
ATOM 2388 C C . MET A 1 318 ? 8.320 -22.754 21.785 1.00 84.94 318 MET A C 1
ATOM 2390 O O . MET A 1 318 ? 7.931 -21.794 22.446 1.00 84.94 318 MET A O 1
ATOM 2394 N N . SER A 1 319 ? 9.266 -22.631 20.857 1.00 84.56 319 SER A N 1
ATOM 2395 C CA . SER A 1 319 ? 9.906 -21.352 20.509 1.00 84.56 319 SER A CA 1
ATOM 2396 C C . SER A 1 319 ? 9.329 -20.719 19.237 1.00 84.56 319 SER A C 1
ATOM 2398 O O . SER A 1 319 ? 9.255 -19.495 19.128 1.00 84.56 319 SER A O 1
ATOM 2400 N N . VAL A 1 320 ? 8.866 -21.559 18.313 1.00 87.25 320 VAL A N 1
ATOM 2401 C CA . VAL A 1 320 ? 8.279 -21.204 17.018 1.00 87.25 320 VAL A CA 1
ATOM 2402 C C . VAL A 1 320 ? 6.916 -21.863 16.952 1.00 87.25 320 VAL A C 1
ATOM 2404 O O . VAL A 1 320 ? 6.792 -23.033 17.316 1.00 87.25 320 VAL A O 1
ATOM 2407 N N . ALA A 1 321 ? 5.907 -21.125 16.509 1.00 89.88 321 ALA A N 1
ATOM 2408 C CA . ALA A 1 321 ? 4.565 -21.660 16.379 1.00 89.88 321 ALA A CA 1
ATOM 2409 C C . ALA A 1 321 ? 3.837 -21.053 15.183 1.00 89.88 321 ALA A C 1
ATOM 2411 O O . ALA A 1 321 ? 4.122 -19.935 14.762 1.00 89.88 321 ALA A O 1
ATOM 2412 N N . VAL A 1 322 ? 2.868 -21.797 14.671 1.00 91.19 322 VAL A N 1
ATOM 2413 C CA . VAL A 1 322 ? 1.885 -21.327 13.698 1.00 91.19 322 VAL A CA 1
ATOM 2414 C C . VAL A 1 322 ? 0.568 -21.107 14.433 1.00 91.19 322 VAL A C 1
ATOM 2416 O O . VAL A 1 322 ? 0.188 -21.902 15.299 1.00 91.19 322 VAL A O 1
ATOM 2419 N N . VAL A 1 323 ? -0.125 -20.014 14.128 1.00 92.56 323 VAL A N 1
ATOM 2420 C CA . VAL A 1 323 ? -1.445 -19.732 14.698 1.00 92.56 323 VAL A CA 1
ATOM 2421 C C . VAL A 1 323 ? -2.487 -20.584 13.975 1.00 92.56 323 VAL A C 1
ATOM 2423 O O . VAL A 1 323 ? -2.891 -20.263 12.869 1.00 92.56 323 VAL A O 1
ATOM 2426 N N . SER A 1 324 ? -2.960 -21.663 14.596 1.00 89.31 324 SER A N 1
ATOM 2427 C CA . SER A 1 324 ? -3.952 -22.550 13.966 1.00 89.31 324 SER A CA 1
ATOM 2428 C C . SER A 1 324 ? -5.355 -21.941 13.952 1.00 89.31 324 SER A C 1
ATOM 2430 O O . SER A 1 324 ? -6.085 -22.063 12.973 1.00 89.31 324 SER A O 1
ATOM 2432 N N . ARG A 1 325 ? -5.755 -21.279 15.044 1.00 89.88 325 ARG A N 1
ATOM 2433 C CA . ARG A 1 325 ? -7.059 -20.610 15.139 1.00 89.88 325 ARG A CA 1
ATOM 2434 C C . ARG A 1 325 ? -7.035 -19.478 16.160 1.00 89.88 325 ARG A C 1
ATOM 2436 O O . ARG A 1 325 ? -6.354 -19.553 17.187 1.00 89.88 325 ARG A O 1
ATOM 2443 N N . VAL A 1 326 ? -7.845 -18.454 15.916 1.00 90.81 326 VAL A N 1
ATOM 2444 C CA . VAL A 1 326 ? -8.049 -17.330 16.837 1.00 90.81 326 VAL A CA 1
ATOM 2445 C C . VAL A 1 326 ? -9.501 -17.354 17.301 1.00 90.81 326 VAL A C 1
ATOM 2447 O O . VAL A 1 326 ? -10.417 -17.223 16.500 1.00 90.81 326 VAL A O 1
ATOM 2450 N N . THR A 1 327 ? -9.709 -17.580 18.597 1.00 89.94 327 THR A N 1
ATOM 2451 C CA . THR A 1 327 ? -11.043 -17.654 19.227 1.00 89.94 327 THR A CA 1
ATOM 2452 C C . THR A 1 327 ? -11.104 -16.658 20.391 1.00 89.94 327 THR A C 1
ATOM 2454 O O . THR A 1 327 ? -10.616 -15.548 20.263 1.00 89.94 327 THR A O 1
ATOM 2457 N N . THR A 1 328 ? -11.597 -17.022 21.578 1.00 90.56 328 THR A N 1
ATOM 2458 C CA . THR A 1 328 ? -11.339 -16.239 22.807 1.00 90.56 328 THR A CA 1
ATOM 2459 C C . THR A 1 328 ? -9.867 -16.266 23.219 1.00 90.56 328 THR A C 1
ATOM 2461 O O . THR A 1 328 ? -9.366 -15.348 23.873 1.00 90.56 328 THR A O 1
ATOM 2464 N N . GLN A 1 329 ? -9.177 -17.342 22.844 1.00 91.94 329 GLN A N 1
ATOM 2465 C CA . GLN A 1 329 ? -7.757 -17.567 23.062 1.00 91.94 329 GLN A CA 1
ATOM 2466 C C . GLN A 1 329 ? -7.074 -17.801 21.714 1.00 91.94 329 GLN A C 1
ATOM 2468 O O . GLN A 1 329 ? -7.714 -18.209 20.738 1.00 91.94 329 GLN A O 1
ATOM 2473 N N . ILE A 1 330 ? -5.777 -17.518 21.667 1.00 92.88 330 ILE A N 1
ATOM 2474 C CA . ILE A 1 330 ? -4.938 -17.750 20.493 1.00 92.88 330 ILE A CA 1
ATOM 2475 C C . ILE A 1 330 ? -4.419 -19.183 20.588 1.00 92.88 330 ILE A C 1
ATOM 2477 O O . ILE A 1 330 ? -3.765 -19.531 21.573 1.00 92.88 330 ILE A O 1
ATOM 2481 N N . HIS A 1 331 ? -4.719 -20.006 19.586 1.00 92.06 331 HIS A N 1
ATOM 2482 C CA . HIS A 1 331 ? -4.290 -21.402 19.533 1.00 92.06 331 HIS A CA 1
ATOM 2483 C C . HIS A 1 331 ? -3.049 -21.510 18.664 1.00 92.06 331 HIS A C 1
ATOM 2485 O O . HIS A 1 331 ? -3.062 -21.135 17.492 1.00 92.06 331 HIS A O 1
ATOM 2491 N N . LEU A 1 332 ? -1.981 -22.016 19.261 1.00 92.12 332 LEU A N 1
ATOM 2492 C CA . LEU A 1 332 ? -0.663 -22.133 18.661 1.00 92.12 332 LEU A CA 1
ATOM 2493 C C . LEU A 1 332 ? -0.313 -23.603 18.471 1.00 92.12 332 LEU A C 1
ATOM 2495 O O . LEU A 1 332 ? -0.566 -24.417 19.360 1.00 92.12 332 LEU A O 1
ATOM 2499 N N . VAL A 1 333 ? 0.313 -23.922 17.343 1.00 90.12 333 VAL A N 1
ATOM 2500 C CA . VAL A 1 333 ? 0.793 -25.266 17.014 1.00 90.12 333 VAL A CA 1
ATOM 2501 C C . VAL A 1 333 ? 2.274 -25.194 16.673 1.00 90.12 333 VAL A C 1
ATOM 2503 O O . VAL A 1 333 ? 2.687 -24.384 15.845 1.00 90.12 333 VAL A O 1
ATOM 2506 N N . ASP A 1 334 ? 3.086 -26.036 17.309 1.00 88.38 334 ASP A N 1
ATOM 2507 C CA . ASP A 1 334 ? 4.481 -26.228 16.909 1.00 88.38 334 ASP A CA 1
ATOM 2508 C C . ASP A 1 334 ? 4.533 -27.163 15.687 1.00 88.38 334 ASP A C 1
ATOM 2510 O O . ASP A 1 334 ? 4.137 -28.329 15.802 1.00 88.38 334 ASP A O 1
ATOM 2514 N N . PRO A 1 335 ? 5.048 -26.708 14.531 1.00 84.75 335 PRO A N 1
ATOM 2515 C CA . PRO A 1 335 ? 5.063 -27.507 13.309 1.00 84.75 335 PRO A CA 1
ATOM 2516 C C . PRO A 1 335 ? 5.947 -28.760 13.390 1.00 84.75 335 PRO A C 1
ATOM 2518 O O . PRO A 1 335 ? 5.703 -29.703 12.642 1.00 84.75 335 PRO A O 1
ATOM 2521 N N . ARG A 1 336 ? 6.946 -28.802 14.287 1.00 83.44 336 ARG A N 1
ATOM 2522 C CA . ARG A 1 336 ? 7.891 -29.932 14.394 1.00 83.44 336 ARG A CA 1
ATOM 2523 C C . ARG A 1 336 ? 7.459 -30.993 15.391 1.00 83.44 336 ARG A C 1
ATOM 2525 O O . ARG A 1 336 ? 7.714 -32.172 15.186 1.00 83.44 336 ARG A O 1
ATOM 2532 N N . THR A 1 337 ? 6.885 -30.566 16.514 1.00 82.56 337 THR A N 1
ATOM 2533 C CA . THR A 1 337 ? 6.513 -31.470 17.616 1.00 82.56 337 THR A CA 1
ATOM 2534 C C . THR A 1 337 ? 5.016 -31.730 17.695 1.00 82.56 337 THR A C 1
ATOM 2536 O O . THR A 1 337 ? 4.588 -32.545 18.510 1.00 82.56 337 THR A O 1
ATOM 2539 N N . CYS A 1 338 ? 4.228 -31.032 16.873 1.00 80.81 338 CYS A N 1
ATOM 2540 C CA . CYS A 1 338 ? 2.771 -31.063 16.882 1.00 80.81 338 CYS A CA 1
ATOM 2541 C C . CYS A 1 338 ? 2.151 -30.708 18.248 1.00 80.81 338 CYS A C 1
ATOM 2543 O O . CYS A 1 338 ? 1.018 -31.070 18.565 1.00 80.81 338 CYS A O 1
ATOM 2545 N N . ARG A 1 339 ? 2.893 -29.989 19.099 1.00 84.06 339 ARG A N 1
ATOM 2546 C CA . ARG A 1 339 ? 2.383 -29.525 20.390 1.00 84.06 339 ARG A CA 1
ATOM 2547 C C . ARG A 1 339 ? 1.426 -28.368 20.173 1.00 84.06 339 ARG A C 1
ATOM 2549 O O . ARG A 1 339 ? 1.784 -27.384 19.530 1.00 84.06 339 ARG A O 1
ATOM 2556 N N . ARG A 1 340 ? 0.244 -28.461 20.776 1.00 87.25 340 ARG A N 1
ATOM 2557 C CA . ARG A 1 340 ? -0.745 -27.383 20.802 1.00 87.25 340 ARG A CA 1
ATOM 2558 C C . ARG A 1 340 ? -0.649 -26.626 22.123 1.00 87.25 340 ARG A C 1
ATOM 2560 O O . ARG A 1 340 ? -0.512 -27.234 23.184 1.00 87.25 340 ARG A O 1
ATOM 2567 N N . SER A 1 341 ? -0.707 -25.302 22.072 1.00 89.56 341 SER A N 1
ATOM 2568 C CA . SER A 1 341 ? -0.759 -24.459 23.266 1.00 89.56 341 SER A CA 1
ATOM 2569 C C . SER A 1 341 ? -1.747 -23.316 23.083 1.00 89.56 341 SER A C 1
ATOM 2571 O O . SER A 1 341 ? -1.910 -22.782 21.988 1.00 89.56 341 SER A O 1
ATOM 2573 N N . GLU A 1 342 ? -2.421 -22.942 24.166 1.00 91.25 342 GLU A N 1
ATOM 2574 C CA . GLU A 1 342 ? -3.418 -21.875 24.154 1.00 91.25 342 GLU A CA 1
ATOM 2575 C C . GLU A 1 342 ? -2.909 -20.663 24.938 1.00 91.25 342 GLU A C 1
ATOM 2577 O O . GLU A 1 342 ? -2.517 -20.754 26.110 1.00 91.25 342 GLU A O 1
ATOM 2582 N N . VAL A 1 343 ? -2.936 -19.499 24.292 1.00 91.44 343 VAL A N 1
ATOM 2583 C CA . VAL A 1 343 ? -2.563 -18.221 24.895 1.00 91.44 343 VAL A CA 1
ATOM 2584 C C . VAL A 1 343 ? -3.817 -17.381 25.097 1.00 91.44 343 VAL A C 1
ATOM 2586 O O . VAL A 1 343 ? -4.414 -16.853 24.159 1.00 91.44 343 VAL A O 1
ATOM 2589 N N . THR A 1 344 ? -4.209 -17.224 26.359 1.00 91.94 344 THR A N 1
ATOM 2590 C CA . THR A 1 344 ? -5.295 -16.326 26.765 1.00 91.94 344 THR A CA 1
ATOM 2591 C C . THR A 1 344 ? -4.920 -14.863 26.505 1.00 91.94 344 THR A C 1
ATOM 2593 O O . THR A 1 344 ? -3.751 -14.487 26.639 1.00 91.94 344 THR A O 1
ATOM 2596 N N . SER A 1 345 ? -5.910 -14.009 26.228 1.00 89.69 345 SER A N 1
ATOM 2597 C CA . SER A 1 345 ? -5.715 -12.568 26.000 1.00 89.69 345 SER A CA 1
ATOM 2598 C C . SER A 1 345 ? -4.875 -11.892 27.096 1.00 89.69 345 SER A C 1
ATOM 2600 O O . SER A 1 345 ? -3.945 -11.147 26.798 1.00 89.69 345 SER A O 1
ATOM 2602 N N . GLU A 1 346 ? -5.115 -12.204 28.373 1.00 89.38 346 GLU A N 1
ATOM 2603 C CA . GLU A 1 346 ? -4.341 -11.645 29.490 1.00 89.38 346 GLU A CA 1
ATOM 2604 C C . GLU A 1 346 ? -2.850 -11.998 29.443 1.00 89.38 346 GLU A C 1
ATOM 2606 O O . GLU A 1 346 ? -2.010 -11.185 29.831 1.00 89.38 346 GLU A O 1
ATOM 2611 N N . LYS A 1 347 ? -2.510 -13.214 28.997 1.00 90.12 347 LYS A N 1
ATOM 2612 C CA . LYS A 1 347 ? -1.116 -13.655 28.860 1.00 90.12 347 LYS A CA 1
ATOM 2613 C C . LYS A 1 347 ? -0.454 -12.948 27.682 1.00 90.12 347 LYS A C 1
ATOM 2615 O O . LYS A 1 347 ? 0.649 -12.432 27.845 1.00 90.12 347 LYS A O 1
ATOM 2620 N N . TYR A 1 348 ? -1.162 -12.850 26.556 1.00 91.81 348 TYR A N 1
ATOM 2621 C CA . TYR A 1 348 ? -0.699 -12.124 25.375 1.00 91.81 348 TYR A CA 1
ATOM 2622 C C . TYR A 1 348 ? -0.355 -10.666 25.710 1.00 91.81 348 TYR A C 1
ATOM 2624 O O . TYR A 1 348 ? 0.745 -10.206 25.438 1.00 91.81 348 TYR A O 1
ATOM 2632 N N . TRP A 1 349 ? -1.241 -9.941 26.400 1.00 90.94 349 TRP A N 1
ATOM 2633 C CA . TRP A 1 349 ? -0.998 -8.528 26.719 1.00 90.94 349 TRP A CA 1
ATOM 2634 C C . TRP A 1 349 ? 0.065 -8.283 27.802 1.00 90.94 349 TRP A C 1
ATOM 2636 O O . TRP A 1 349 ? 0.522 -7.146 27.940 1.00 90.94 349 TRP A O 1
ATOM 2646 N N . LYS A 1 350 ? 0.468 -9.309 28.567 1.00 91.00 350 LYS A N 1
ATOM 2647 C CA . LYS A 1 350 ? 1.622 -9.239 29.486 1.00 91.00 350 LYS A CA 1
ATOM 2648 C C . LYS A 1 350 ? 2.951 -9.381 28.744 1.00 91.00 350 LYS A C 1
ATOM 2650 O O . LYS A 1 350 ? 3.910 -8.706 29.105 1.00 91.00 350 LYS A O 1
ATOM 2655 N N . HIS A 1 351 ? 2.985 -10.247 27.734 1.00 89.12 351 HIS A N 1
ATOM 2656 C CA . HIS A 1 351 ? 4.150 -10.546 26.903 1.00 89.12 351 HIS A CA 1
ATOM 2657 C C . HIS A 1 351 ? 3.742 -10.544 25.423 1.00 89.12 351 HIS A C 1
ATOM 2659 O O . HIS A 1 351 ? 3.538 -11.618 24.850 1.00 89.12 351 HIS A O 1
ATOM 2665 N N . PRO A 1 352 ? 3.554 -9.354 24.818 1.00 88.88 352 PRO A N 1
ATOM 2666 C CA . PRO A 1 352 ? 3.077 -9.253 23.448 1.00 88.88 352 PRO A CA 1
ATOM 2667 C C . PRO A 1 352 ? 4.143 -9.753 22.476 1.00 88.88 352 PRO A C 1
ATOM 2669 O O . PRO A 1 352 ? 5.316 -9.396 22.575 1.00 88.88 352 PRO A O 1
ATOM 2672 N N . PHE A 1 353 ? 3.709 -10.554 21.513 1.00 87.94 353 PHE A N 1
ATOM 2673 C CA . PHE A 1 353 ? 4.514 -10.999 20.383 1.00 87.94 353 PHE A CA 1
ATOM 2674 C C . PHE A 1 353 ? 3.781 -10.681 19.078 1.00 87.94 353 PHE A C 1
ATOM 2676 O O . PHE A 1 353 ? 2.554 -10.553 19.054 1.00 87.94 353 PHE A O 1
ATOM 2683 N N . HIS A 1 354 ? 4.545 -10.514 18.005 1.00 87.06 354 HIS A N 1
ATOM 2684 C CA . HIS A 1 354 ? 4.039 -10.135 16.689 1.00 87.06 354 HIS A CA 1
ATOM 2685 C C . HIS A 1 354 ? 4.220 -11.286 15.700 1.00 87.06 354 HIS A C 1
ATOM 2687 O O . HIS A 1 354 ? 5.118 -12.114 15.878 1.00 87.06 354 HIS A O 1
ATOM 2693 N N . ALA A 1 355 ? 3.375 -11.316 14.668 1.00 87.94 355 ALA A N 1
ATOM 2694 C CA . ALA A 1 355 ? 3.581 -12.189 13.522 1.00 87.94 355 ALA A CA 1
ATOM 2695 C C . ALA A 1 355 ? 4.944 -11.880 12.887 1.00 87.94 355 ALA A C 1
ATOM 2697 O O . ALA A 1 355 ? 5.303 -10.719 12.676 1.00 87.94 355 ALA A O 1
ATOM 2698 N N . LEU A 1 356 ? 5.721 -12.933 12.654 1.00 85.19 356 LEU A N 1
ATOM 2699 C CA . LEU A 1 356 ? 6.974 -12.882 11.917 1.00 85.19 356 LEU A CA 1
ATOM 2700 C C . LEU A 1 356 ? 6.696 -12.676 10.434 1.00 85.19 356 LEU A C 1
ATOM 2702 O O . LEU A 1 356 ? 7.381 -11.892 9.783 1.00 85.19 356 LEU A O 1
ATOM 2706 N N . ASP A 1 357 ? 5.696 -13.400 9.941 1.00 84.44 357 ASP A N 1
ATOM 2707 C CA . ASP A 1 357 ? 5.241 -13.341 8.569 1.00 84.44 357 ASP A CA 1
ATOM 2708 C C . ASP A 1 357 ? 3.748 -13.691 8.492 1.00 84.44 357 ASP A C 1
ATOM 2710 O O . ASP A 1 357 ? 3.230 -14.410 9.351 1.00 84.44 357 ASP A O 1
ATOM 2714 N N . THR A 1 358 ? 3.061 -13.157 7.485 1.00 84.69 358 THR A N 1
ATOM 2715 C CA . THR A 1 358 ? 1.594 -13.228 7.329 1.00 84.69 358 THR A CA 1
ATOM 2716 C C . THR A 1 358 ? 1.236 -14.025 6.076 1.00 84.69 358 THR A C 1
ATOM 2718 O O . THR A 1 358 ? 2.077 -14.210 5.202 1.00 84.69 358 THR A O 1
ATOM 2721 N N . GLY A 1 359 ? -0.002 -14.511 5.953 1.00 79.19 359 GLY A N 1
ATOM 2722 C CA . GLY A 1 359 ? -0.440 -15.378 4.845 1.00 79.19 359 GLY A CA 1
ATOM 2723 C C . GLY A 1 359 ? -0.101 -14.916 3.416 1.00 79.19 359 GLY A C 1
ATOM 2724 O O . GLY A 1 359 ? 0.007 -15.746 2.518 1.00 79.19 359 GLY A O 1
ATOM 2725 N N . ALA A 1 360 ? 0.132 -13.619 3.190 1.00 80.62 360 ALA A N 1
ATOM 2726 C CA . ALA A 1 360 ? 0.486 -13.071 1.879 1.00 80.62 360 ALA A CA 1
ATOM 2727 C C . ALA A 1 360 ? 1.860 -13.519 1.339 1.00 80.62 360 ALA A C 1
ATOM 2729 O O . ALA A 1 360 ? 2.070 -13.477 0.129 1.00 80.62 360 ALA A O 1
ATOM 2730 N N . SER A 1 361 ? 2.798 -13.919 2.201 1.00 84.25 361 SER A N 1
ATOM 2731 C CA . SER A 1 361 ? 4.139 -14.361 1.786 1.00 84.25 361 SER A CA 1
ATOM 2732 C C . SER A 1 361 ? 4.266 -15.879 1.623 1.00 84.25 361 SER A C 1
ATOM 2734 O O . SER A 1 361 ? 5.342 -16.367 1.270 1.00 84.25 361 SER A O 1
ATOM 2736 N N . MET A 1 362 ? 3.193 -16.635 1.887 1.00 87.62 362 MET A N 1
ATOM 2737 C CA . MET A 1 362 ? 3.217 -18.090 1.767 1.00 87.62 362 MET A CA 1
ATOM 2738 C C . MET A 1 362 ? 3.487 -18.517 0.325 1.00 87.62 362 MET A C 1
ATOM 2740 O O . MET A 1 362 ? 2.892 -18.011 -0.627 1.00 87.62 362 MET A O 1
ATOM 2744 N N . VAL A 1 363 ? 4.351 -19.514 0.186 1.00 90.44 363 VAL A N 1
ATOM 2745 C CA . VAL A 1 363 ? 4.711 -20.142 -1.082 1.00 90.44 363 VAL A CA 1
ATOM 2746 C C . VAL A 1 363 ? 3.976 -21.472 -1.205 1.00 90.44 363 VAL A C 1
ATOM 2748 O O . VAL A 1 363 ? 3.738 -22.165 -0.214 1.00 90.44 363 VAL A O 1
ATOM 2751 N N . GLU A 1 364 ? 3.606 -21.827 -2.432 1.00 92.06 364 GLU A N 1
ATOM 2752 C CA . GLU A 1 364 ? 2.981 -23.108 -2.740 1.00 92.06 364 GLU A CA 1
ATOM 2753 C C . GLU A 1 364 ? 4.037 -24.193 -2.983 1.00 92.06 364 GLU A C 1
ATOM 2755 O O . GLU A 1 364 ? 5.008 -24.013 -3.726 1.00 92.06 364 GLU A O 1
ATOM 2760 N N . PHE A 1 365 ? 3.814 -25.345 -2.367 1.00 93.12 365 PHE A N 1
ATOM 2761 C CA . PHE A 1 365 ? 4.622 -26.545 -2.474 1.00 93.12 365 PHE A CA 1
ATOM 2762 C C . PHE A 1 365 ? 3.753 -27.716 -2.931 1.00 93.12 365 PHE A C 1
ATOM 2764 O O . PHE A 1 365 ? 2.568 -27.786 -2.615 1.00 93.12 365 PHE A O 1
ATOM 2771 N N . ILE A 1 366 ? 4.356 -28.649 -3.655 1.00 92.94 366 ILE A N 1
ATOM 2772 C CA . ILE A 1 366 ? 3.757 -29.921 -4.050 1.00 92.94 366 ILE A CA 1
ATOM 2773 C C . ILE A 1 366 ? 4.336 -30.999 -3.147 1.00 92.94 366 ILE A C 1
ATOM 2775 O O . ILE A 1 366 ? 5.557 -31.090 -2.987 1.00 92.94 366 ILE A O 1
ATOM 2779 N N . VAL A 1 367 ? 3.458 -31.806 -2.564 1.00 93.50 367 VAL A N 1
ATOM 2780 C CA . VAL A 1 367 ? 3.825 -32.962 -1.749 1.00 93.50 367 VAL A CA 1
ATOM 2781 C C . VAL A 1 367 ? 4.201 -34.123 -2.666 1.00 93.50 367 VAL A C 1
ATOM 2783 O O . VAL A 1 367 ? 3.398 -34.545 -3.495 1.00 93.50 367 VAL A O 1
ATOM 2786 N N . LEU A 1 368 ? 5.417 -34.642 -2.518 1.00 92.62 368 LEU A N 1
ATOM 2787 C CA . LEU A 1 368 ? 5.927 -35.785 -3.279 1.00 92.62 368 LEU A CA 1
ATOM 2788 C C . LEU A 1 368 ? 5.697 -37.098 -2.533 1.00 92.62 368 LEU A C 1
ATOM 2790 O O . LEU A 1 368 ? 5.214 -38.056 -3.130 1.00 92.62 368 LEU A O 1
ATOM 2794 N N . ASP A 1 369 ? 5.996 -37.116 -1.235 1.00 93.44 369 ASP A N 1
ATOM 2795 C CA . ASP A 1 369 ? 5.819 -38.282 -0.372 1.00 93.44 369 ASP A CA 1
ATOM 2796 C C . ASP A 1 369 ? 5.512 -37.865 1.074 1.00 93.44 369 ASP A C 1
ATOM 2798 O O . ASP A 1 369 ? 5.880 -36.770 1.513 1.00 93.44 369 ASP A O 1
ATOM 2802 N N . VAL A 1 370 ? 4.815 -38.732 1.811 1.00 90.94 370 VAL A N 1
ATOM 2803 C CA . VAL A 1 370 ? 4.406 -38.506 3.206 1.00 90.94 370 VAL A CA 1
ATOM 2804 C C . VAL A 1 370 ? 4.741 -39.744 4.031 1.00 90.94 370 VAL A C 1
ATOM 2806 O O . VAL A 1 370 ? 4.060 -40.764 3.946 1.00 90.94 370 VAL A O 1
ATOM 2809 N N . GLU A 1 371 ? 5.753 -39.633 4.889 1.00 90.56 371 GLU A N 1
ATOM 2810 C CA . GLU A 1 371 ? 6.158 -40.688 5.812 1.00 90.56 371 GLU A CA 1
ATOM 2811 C C . GLU A 1 371 ? 5.653 -40.386 7.240 1.00 90.56 371 GLU A C 1
ATOM 2813 O O . GLU A 1 371 ? 6.164 -39.483 7.913 1.00 90.56 371 GLU A O 1
ATOM 2818 N N . PRO A 1 372 ? 4.642 -41.114 7.748 1.00 83.62 372 PRO A N 1
ATOM 2819 C CA . PRO A 1 372 ? 4.102 -40.899 9.088 1.00 83.62 372 PRO A CA 1
ATOM 2820 C C . PRO A 1 372 ? 5.105 -41.292 10.190 1.00 83.62 372 PRO A C 1
ATOM 2822 O O . PRO A 1 372 ? 5.577 -42.428 10.248 1.00 83.62 372 PRO A O 1
ATOM 2825 N N . LEU A 1 373 ? 5.382 -40.384 11.131 1.00 79.31 373 LEU A N 1
ATOM 2826 C CA . LEU A 1 373 ? 6.225 -40.652 12.301 1.00 79.31 373 LEU A CA 1
ATOM 2827 C C . LEU A 1 373 ? 5.398 -41.346 13.398 1.00 79.31 373 LEU A C 1
ATOM 2829 O O . LEU A 1 373 ? 4.448 -40.785 13.933 1.00 79.31 373 LEU A O 1
ATOM 2833 N N . GLN A 1 374 ? 5.800 -42.554 13.809 1.00 59.50 374 GLN A N 1
ATOM 2834 C CA . GLN A 1 374 ? 5.104 -43.359 14.836 1.00 59.50 374 GLN A CA 1
ATOM 2835 C C . GLN A 1 374 ? 5.232 -42.822 16.281 1.00 59.50 374 GLN A C 1
ATOM 2837 O O . GLN A 1 374 ? 4.793 -43.471 17.234 1.00 59.50 374 GLN A O 1
ATOM 2842 N N . VAL A 1 375 ? 5.853 -41.658 16.488 1.00 56.22 375 VAL A N 1
ATOM 2843 C CA . VAL A 1 375 ? 6.099 -41.105 17.826 1.00 56.22 375 VAL A CA 1
ATOM 2844 C C . VAL A 1 375 ? 4.884 -40.298 18.273 1.00 56.22 375 VAL A C 1
ATOM 2846 O O . VAL A 1 375 ? 4.851 -39.081 18.134 1.00 56.22 375 VAL A O 1
ATOM 2849 N N . ALA A 1 376 ? 3.888 -40.975 18.842 1.00 49.88 376 ALA A N 1
ATOM 2850 C CA . ALA A 1 376 ? 2.811 -40.306 19.563 1.00 49.88 376 ALA A CA 1
ATOM 2851 C C . ALA A 1 376 ? 3.380 -39.620 20.827 1.00 49.88 376 ALA A C 1
ATOM 2853 O O . ALA A 1 376 ? 3.940 -40.308 21.695 1.00 49.88 376 ALA A O 1
ATOM 2854 N N . PRO A 1 377 ? 3.255 -38.288 20.985 1.00 52.66 377 PRO A N 1
ATOM 2855 C CA . PRO A 1 377 ? 3.506 -37.635 22.262 1.00 52.66 377 PRO A CA 1
ATOM 2856 C C . PRO A 1 377 ? 2.505 -38.174 23.293 1.00 52.66 377 PRO A C 1
ATOM 2858 O O . PRO A 1 377 ? 1.299 -38.152 23.071 1.00 52.66 377 PRO A O 1
ATOM 2861 N N . LYS A 1 378 ? 2.996 -38.668 24.434 1.00 49.84 378 LYS A N 1
ATOM 2862 C CA . LYS A 1 378 ? 2.194 -39.378 25.452 1.00 49.84 378 LYS A CA 1
ATOM 2863 C C . LYS A 1 378 ? 1.121 -38.537 26.173 1.00 49.84 378 LYS A C 1
ATOM 2865 O O . LYS A 1 378 ? 0.404 -39.100 26.993 1.00 49.84 378 LYS A O 1
ATOM 2870 N N . ASP A 1 379 ? 0.976 -37.248 25.859 1.00 49.38 379 ASP A N 1
ATOM 2871 C CA . ASP A 1 379 ? 0.189 -36.289 26.654 1.00 49.38 379 ASP A CA 1
ATOM 2872 C C . ASP A 1 379 ? -0.944 -35.578 25.886 1.00 49.38 379 ASP A C 1
ATOM 2874 O O . ASP A 1 379 ? -1.482 -34.584 26.369 1.00 49.38 379 ASP A O 1
ATOM 2878 N N . THR A 1 380 ? -1.350 -36.044 24.700 1.00 48.09 380 THR A N 1
ATOM 2879 C CA . THR A 1 380 ? -2.419 -35.381 23.927 1.00 48.09 380 THR A CA 1
ATOM 2880 C C . THR A 1 380 ? -3.539 -36.366 23.597 1.00 48.09 380 THR A C 1
ATOM 2882 O O . THR A 1 380 ? -3.334 -37.338 22.881 1.00 48.09 380 THR A O 1
ATOM 2885 N N . GLN A 1 381 ? -4.726 -36.134 24.173 1.00 46.03 381 GLN A N 1
ATOM 2886 C CA . GLN A 1 381 ? -5.934 -36.952 23.979 1.00 46.03 381 GLN A CA 1
ATOM 2887 C C . GLN A 1 381 ? -6.591 -36.778 22.597 1.00 46.03 381 GLN A C 1
ATOM 2889 O O . GLN A 1 381 ? -7.527 -37.512 22.290 1.00 46.03 381 GLN A O 1
ATOM 2894 N N . ASP A 1 382 ? -6.092 -35.868 21.757 1.00 48.47 382 ASP A N 1
ATOM 2895 C CA . ASP A 1 382 ? -6.568 -35.701 20.384 1.00 48.47 382 ASP A CA 1
ATOM 2896 C C . ASP A 1 382 ? -5.761 -36.597 19.439 1.00 48.47 382 ASP A C 1
ATOM 2898 O O . ASP A 1 382 ? -4.628 -36.303 19.065 1.00 48.47 382 ASP A O 1
ATOM 2902 N N . SER A 1 383 ? -6.372 -37.704 19.031 1.00 47.22 383 SER A N 1
ATOM 2903 C CA . SER A 1 383 ? -5.846 -38.710 18.101 1.00 47.22 383 SER A CA 1
ATOM 2904 C C . SER A 1 383 ? -5.814 -38.264 16.626 1.00 47.22 383 SER A C 1
ATOM 2906 O O . SER A 1 383 ? -5.775 -39.122 15.748 1.00 47.22 383 SER A O 1
ATOM 2908 N N . ALA A 1 384 ? -5.901 -36.958 16.348 1.00 53.44 384 ALA A N 1
ATOM 2909 C CA . ALA A 1 384 ? -6.191 -36.408 15.016 1.00 53.44 384 ALA A CA 1
ATOM 2910 C C . ALA A 1 384 ? -5.006 -35.718 14.316 1.00 53.44 384 ALA A C 1
ATOM 2912 O O . ALA A 1 384 ? -5.121 -35.366 13.145 1.00 53.44 384 ALA A O 1
ATOM 2913 N N . ASP A 1 385 ? -3.876 -35.519 15.000 1.00 61.25 385 ASP A N 1
ATOM 2914 C CA . ASP A 1 385 ? -2.692 -34.942 14.366 1.00 61.25 385 ASP A CA 1
ATOM 2915 C C . ASP A 1 385 ? -1.547 -35.948 14.395 1.00 61.25 385 ASP A C 1
ATOM 2917 O O . ASP A 1 385 ? -0.853 -36.130 15.400 1.00 61.25 385 ASP A O 1
ATOM 2921 N N . LEU A 1 386 ? -1.355 -36.623 13.268 1.00 73.06 386 LEU A N 1
ATOM 2922 C CA . LEU A 1 386 ? -0.219 -37.503 13.077 1.00 73.06 386 LEU A CA 1
ATOM 2923 C C . LEU A 1 386 ? 0.929 -36.705 12.452 1.00 73.06 386 LEU A C 1
ATOM 2925 O O . LEU A 1 386 ? 0.799 -36.170 11.351 1.00 73.06 386 LEU A O 1
ATOM 2929 N N . LEU A 1 387 ? 2.049 -36.607 13.170 1.00 85.25 387 LEU A N 1
ATOM 2930 C CA . LEU A 1 387 ? 3.258 -35.961 12.666 1.00 85.25 387 LEU A CA 1
ATOM 2931 C C . LEU A 1 387 ? 3.818 -36.793 11.504 1.00 85.25 387 LEU A C 1
ATOM 2933 O O . LEU A 1 387 ? 3.957 -38.007 11.633 1.00 85.25 387 LEU A O 1
ATOM 2937 N N . ALA A 1 388 ? 4.172 -36.158 10.392 1.00 88.56 388 ALA A N 1
ATOM 2938 C CA . ALA A 1 388 ? 4.803 -36.837 9.261 1.00 88.56 388 ALA A CA 1
ATOM 2939 C C . ALA A 1 388 ? 6.044 -36.084 8.784 1.00 88.56 388 ALA A C 1
ATOM 2941 O O . ALA A 1 388 ? 6.119 -34.855 8.872 1.00 88.56 388 ALA A O 1
ATOM 2942 N N . VAL A 1 389 ? 7.017 -36.830 8.269 1.00 91.56 389 VAL A N 1
ATOM 2943 C CA . VAL A 1 389 ? 8.066 -36.284 7.411 1.00 91.56 389 VAL A CA 1
ATOM 2944 C C . VAL A 1 389 ? 7.490 -36.222 6.006 1.00 91.56 389 VAL A C 1
ATOM 2946 O O . VAL A 1 389 ? 7.066 -37.229 5.453 1.00 91.56 389 VAL A O 1
ATOM 2949 N N . VAL A 1 390 ? 7.442 -35.027 5.444 1.00 93.00 390 VAL A N 1
ATOM 2950 C CA . VAL A 1 390 ? 6.875 -34.761 4.128 1.00 93.00 390 VAL A CA 1
ATOM 2951 C C . VAL A 1 390 ? 8.006 -34.347 3.204 1.00 93.00 390 VAL A C 1
ATOM 2953 O O . VAL A 1 390 ? 8.767 -33.431 3.526 1.00 93.00 390 VAL A O 1
ATOM 2956 N N . GLU A 1 391 ? 8.119 -35.008 2.059 1.00 94.25 391 GLU A N 1
ATOM 2957 C CA . GLU A 1 391 ? 8.973 -34.544 0.974 1.00 94.25 391 GLU A CA 1
ATOM 2958 C C . GLU A 1 391 ? 8.183 -33.573 0.095 1.00 94.25 391 GLU A C 1
ATOM 2960 O O . GLU A 1 391 ? 7.117 -33.911 -0.419 1.00 94.25 391 GLU A O 1
ATOM 2965 N N . VAL A 1 392 ? 8.691 -32.351 -0.063 1.00 93.44 392 VAL A N 1
ATOM 2966 C CA . VAL A 1 392 ? 8.031 -31.282 -0.816 1.00 93.44 392 VAL A CA 1
ATOM 2967 C C . VAL A 1 392 ? 8.961 -30.619 -1.825 1.00 93.44 392 VAL A C 1
ATOM 2969 O O . VAL A 1 392 ? 10.154 -30.450 -1.581 1.00 93.44 392 VAL A O 1
ATOM 2972 N N . ALA A 1 393 ? 8.394 -30.165 -2.938 1.00 93.06 393 ALA A N 1
ATOM 2973 C CA . ALA A 1 393 ? 9.057 -29.309 -3.920 1.00 93.06 393 ALA A CA 1
ATOM 2974 C C . ALA A 1 393 ? 8.259 -28.011 -4.102 1.00 93.06 393 ALA A C 1
ATOM 2976 O O . ALA A 1 393 ? 7.038 -28.018 -3.970 1.00 93.06 393 ALA A O 1
ATOM 2977 N N . ARG A 1 394 ? 8.909 -26.878 -4.399 1.00 91.69 394 ARG A N 1
ATOM 2978 C CA . ARG A 1 394 ? 8.175 -25.633 -4.708 1.00 91.69 394 ARG A CA 1
ATOM 2979 C C . ARG A 1 394 ? 7.436 -25.785 -6.034 1.00 91.69 394 ARG A C 1
ATOM 2981 O O . ARG A 1 394 ? 8.027 -26.266 -6.997 1.00 91.69 394 ARG A O 1
ATOM 2988 N N . VAL A 1 395 ? 6.200 -25.288 -6.122 1.00 90.00 395 VAL A N 1
ATOM 2989 C CA . VAL A 1 395 ? 5.430 -25.284 -7.384 1.00 90.00 395 VAL A CA 1
ATOM 2990 C C . VAL A 1 395 ? 6.176 -24.521 -8.487 1.00 90.00 395 VAL A C 1
ATOM 2992 O O . VAL A 1 395 ? 6.163 -24.942 -9.638 1.00 90.00 395 VAL A O 1
ATOM 2995 N N . SER A 1 396 ? 6.878 -23.435 -8.140 1.00 87.94 396 SER A N 1
ATOM 2996 C CA . SER A 1 396 ? 7.671 -22.636 -9.090 1.00 87.94 396 SER A CA 1
ATOM 2997 C C . SER A 1 396 ? 8.862 -23.383 -9.689 1.00 87.94 396 SER A C 1
ATOM 2999 O O . SER A 1 396 ? 9.278 -23.081 -10.804 1.00 87.94 396 SER A O 1
ATOM 3001 N N . ASP A 1 397 ? 9.423 -24.322 -8.928 1.00 86.31 397 ASP A N 1
ATOM 3002 C CA . ASP A 1 397 ? 10.663 -25.022 -9.268 1.00 86.31 397 ASP A CA 1
ATOM 3003 C C . ASP A 1 397 ? 10.360 -26.396 -9.896 1.00 86.31 397 ASP A C 1
ATOM 3005 O O . ASP A 1 397 ? 11.220 -26.999 -10.543 1.00 86.31 397 ASP A O 1
ATOM 3009 N N . PHE A 1 398 ? 9.118 -26.867 -9.755 1.00 82.62 398 PHE A N 1
ATOM 3010 C CA . PHE A 1 398 ? 8.649 -28.158 -10.233 1.00 82.62 398 PHE A CA 1
ATOM 3011 C C . PHE A 1 398 ? 8.733 -28.260 -11.765 1.00 82.62 398 PHE A C 1
ATOM 3013 O O . PHE A 1 398 ? 8.099 -27.503 -12.498 1.00 82.62 398 PHE A O 1
ATOM 3020 N N . GLY A 1 399 ? 9.532 -29.213 -12.255 1.00 80.38 399 GLY A N 1
ATOM 3021 C CA . GLY A 1 399 ? 9.753 -29.455 -13.687 1.00 80.38 399 GLY A CA 1
ATOM 3022 C C . GLY A 1 399 ? 10.933 -28.695 -14.304 1.00 80.38 399 GLY A C 1
ATOM 3023 O O . GLY A 1 399 ? 11.286 -28.974 -15.449 1.00 80.38 399 GLY A O 1
ATOM 3024 N N . PHE A 1 400 ? 11.568 -27.786 -13.557 1.00 82.25 400 PHE A N 1
ATOM 3025 C CA . PHE A 1 400 ? 12.787 -27.090 -13.986 1.00 82.25 400 PHE A CA 1
ATOM 3026 C C . PHE A 1 400 ? 14.002 -27.430 -13.115 1.00 82.25 400 PHE A C 1
ATOM 3028 O O . PHE A 1 400 ? 15.100 -27.563 -13.652 1.00 82.25 400 PHE A O 1
ATOM 3035 N N . ASN A 1 401 ? 13.808 -27.589 -11.801 1.00 84.75 401 ASN A N 1
ATOM 3036 C CA . ASN A 1 401 ? 14.863 -27.891 -10.834 1.00 84.75 401 ASN A CA 1
ATOM 3037 C C . ASN A 1 401 ? 14.500 -29.122 -9.983 1.00 84.75 401 ASN A C 1
ATOM 3039 O O . ASN A 1 401 ? 13.374 -29.241 -9.508 1.00 84.75 401 ASN A O 1
ATOM 3043 N N . ASP A 1 402 ? 15.487 -29.974 -9.693 1.00 83.62 402 ASP A N 1
ATOM 3044 C CA . ASP A 1 402 ? 15.326 -31.202 -8.888 1.00 83.62 402 ASP A CA 1
ATOM 3045 C C . ASP A 1 402 ? 15.486 -30.961 -7.371 1.00 83.62 402 ASP A C 1
ATOM 3047 O O . ASP A 1 402 ? 15.912 -31.836 -6.618 1.00 83.62 402 ASP A O 1
ATOM 3051 N N . THR A 1 403 ? 15.216 -29.745 -6.890 1.00 87.88 403 THR A N 1
ATOM 3052 C CA . THR A 1 403 ? 15.370 -29.418 -5.467 1.00 87.88 403 THR A CA 1
ATOM 3053 C C . THR A 1 403 ? 14.148 -29.869 -4.677 1.00 87.88 403 THR A C 1
ATOM 3055 O O . THR A 1 403 ? 13.094 -29.234 -4.755 1.00 87.88 403 THR A O 1
ATOM 3058 N N . THR A 1 404 ? 14.306 -30.924 -3.881 1.00 91.12 404 THR A N 1
ATOM 3059 C CA . THR A 1 404 ? 13.298 -31.387 -2.922 1.00 91.12 404 THR A CA 1
ATOM 3060 C C . THR A 1 404 ? 13.712 -31.049 -1.492 1.00 91.12 404 THR A C 1
ATOM 3062 O O . THR A 1 404 ? 14.887 -30.819 -1.185 1.00 91.12 404 THR A O 1
ATOM 3065 N N . PHE A 1 405 ? 12.725 -30.944 -0.608 1.00 91.69 405 PHE A N 1
ATOM 3066 C CA . PHE A 1 405 ? 12.915 -30.590 0.790 1.00 91.69 405 PHE A CA 1
ATOM 3067 C C . PHE A 1 405 ? 12.174 -31.573 1.682 1.00 91.69 405 PHE A C 1
ATOM 3069 O O . PHE A 1 405 ? 10.988 -31.815 1.486 1.00 91.69 405 PHE A O 1
ATOM 3076 N N . HIS A 1 406 ? 12.855 -32.087 2.701 1.00 92.25 406 HIS A N 1
ATOM 3077 C CA . HIS A 1 406 ? 12.229 -32.913 3.726 1.00 92.25 406 HIS A CA 1
ATOM 3078 C C . HIS A 1 406 ? 11.843 -32.040 4.916 1.00 92.25 406 HIS A C 1
ATOM 3080 O O . HIS A 1 406 ? 12.694 -31.392 5.528 1.00 92.25 406 HIS A O 1
ATOM 3086 N N . VAL A 1 407 ? 10.554 -32.014 5.238 1.00 91.62 407 VAL A N 1
ATOM 3087 C CA . VAL A 1 407 ? 9.983 -31.150 6.272 1.00 91.62 407 VAL A CA 1
ATOM 3088 C C . VAL A 1 407 ? 9.171 -31.994 7.239 1.00 91.62 407 VAL A C 1
ATOM 3090 O O . VAL A 1 407 ? 8.331 -32.786 6.832 1.00 91.62 407 VAL A O 1
ATOM 3093 N N . THR A 1 408 ? 9.390 -31.804 8.537 1.00 90.00 408 THR A N 1
ATOM 3094 C CA . THR A 1 408 ? 8.490 -32.360 9.555 1.00 90.00 408 THR A CA 1
ATOM 3095 C C . THR A 1 408 ? 7.269 -31.461 9.668 1.00 90.00 408 THR A C 1
ATOM 3097 O O . THR A 1 408 ? 7.401 -30.254 9.863 1.00 90.00 408 THR A O 1
ATOM 3100 N N . SER A 1 409 ? 6.084 -32.040 9.496 1.00 89.50 409 SER A N 1
ATOM 3101 C CA . SER A 1 409 ? 4.828 -31.299 9.484 1.00 89.50 409 SER A CA 1
ATOM 3102 C C . SER A 1 409 ? 3.784 -31.947 10.384 1.00 89.50 409 SER A C 1
ATOM 3104 O O . SER A 1 409 ? 3.612 -33.167 10.406 1.00 89.50 409 SER A O 1
ATOM 3106 N N . HIS A 1 410 ? 3.043 -31.090 11.081 1.00 86.44 410 HIS A N 1
ATOM 3107 C CA . HIS A 1 410 ? 1.847 -31.425 11.851 1.00 86.44 410 HIS A CA 1
ATOM 3108 C C . HIS A 1 410 ? 0.648 -31.825 10.967 1.00 86.44 410 HIS A C 1
ATOM 3110 O O . HIS A 1 410 ? -0.322 -32.384 11.464 1.00 86.44 410 HIS A O 1
ATOM 3116 N N . LEU A 1 411 ? 0.715 -31.581 9.653 1.00 85.94 411 LEU A N 1
ATOM 3117 C CA . LEU A 1 411 ? -0.358 -31.884 8.698 1.00 85.94 411 LEU A CA 1
ATOM 3118 C C . LEU A 1 411 ? -0.357 -33.340 8.198 1.00 85.94 411 LEU A C 1
ATOM 3120 O O . LEU A 1 411 ? -1.042 -33.643 7.227 1.00 85.94 411 LEU A O 1
ATOM 3124 N N . GLY A 1 412 ? 0.405 -34.250 8.808 1.00 82.06 412 GLY A N 1
ATOM 3125 C CA . GLY A 1 412 ? 0.678 -35.574 8.237 1.00 82.06 412 GLY A CA 1
ATOM 3126 C C . GLY A 1 412 ? -0.556 -36.424 7.927 1.00 82.06 412 GLY A C 1
ATOM 3127 O O . GLY A 1 412 ? -0.567 -37.126 6.923 1.00 82.06 412 GLY A O 1
ATOM 3128 N N . GLN A 1 413 ? -1.625 -36.316 8.720 1.00 82.00 413 GLN A N 1
ATOM 3129 C CA . GLN A 1 413 ? -2.892 -37.009 8.443 1.00 82.00 413 GLN A CA 1
ATOM 3130 C C . GLN A 1 413 ? -3.664 -36.421 7.246 1.00 82.00 413 GLN A C 1
ATOM 3132 O O . GLN A 1 413 ? -4.443 -37.123 6.602 1.00 82.00 413 GLN A O 1
ATOM 3137 N N . TYR A 1 414 ? -3.478 -35.135 6.954 1.00 82.69 414 TYR A N 1
ATOM 3138 C CA . TYR A 1 414 ? -4.262 -34.398 5.958 1.00 82.69 414 TYR A CA 1
ATOM 3139 C C . TYR A 1 414 ? -3.601 -34.347 4.580 1.00 82.69 414 TYR A C 1
ATOM 3141 O O . TYR A 1 414 ? -4.250 -33.941 3.608 1.00 82.69 414 TYR A O 1
ATOM 3149 N N . LEU A 1 415 ? -2.324 -34.723 4.500 1.00 87.88 415 LEU A N 1
ATOM 3150 C CA . LEU A 1 415 ? -1.526 -34.669 3.285 1.00 87.88 415 LEU A CA 1
ATOM 3151 C C . LEU A 1 415 ? -1.423 -36.041 2.632 1.00 87.88 415 LEU A C 1
ATOM 3153 O O . LEU A 1 415 ? -1.214 -37.058 3.286 1.00 87.88 415 LEU A O 1
ATOM 3157 N N . SER A 1 416 ? -1.548 -36.057 1.313 1.00 89.75 416 SER A N 1
ATOM 3158 C CA . SER A 1 416 ? -1.248 -37.201 0.462 1.00 89.75 416 SER A CA 1
ATOM 3159 C C . SER A 1 416 ? -0.274 -36.783 -0.638 1.00 89.75 416 SER A C 1
ATOM 3161 O O . SER A 1 416 ? -0.184 -35.608 -0.998 1.00 89.75 416 SER A O 1
ATOM 3163 N N . ALA A 1 417 ? 0.467 -37.749 -1.180 1.00 90.25 417 ALA A N 1
ATOM 3164 C CA . ALA A 1 417 ? 1.325 -37.512 -2.335 1.00 90.25 417 ALA A CA 1
ATOM 3165 C C . ALA A 1 417 ? 0.506 -36.939 -3.508 1.00 90.25 417 ALA A C 1
ATOM 3167 O O . ALA A 1 417 ? -0.550 -37.471 -3.857 1.00 90.25 417 ALA A O 1
ATOM 3168 N N . GLY A 1 418 ? 0.994 -35.851 -4.103 1.00 87.38 418 GLY A N 1
ATOM 3169 C CA . GLY A 1 418 ? 0.331 -35.103 -5.171 1.00 87.38 418 GLY A CA 1
ATOM 3170 C C . GLY A 1 418 ? -0.512 -33.909 -4.710 1.00 87.38 418 GLY A C 1
ATOM 3171 O O . GLY A 1 418 ? -1.006 -33.172 -5.561 1.00 87.38 418 GLY A O 1
ATOM 3172 N N . ASP A 1 419 ? -0.666 -33.681 -3.402 1.00 90.44 419 ASP A N 1
ATOM 3173 C CA . ASP A 1 419 ? -1.385 -32.512 -2.890 1.00 90.44 419 ASP A CA 1
ATOM 3174 C C . ASP A 1 419 ? -0.558 -31.223 -2.983 1.00 90.44 419 ASP A C 1
ATOM 3176 O O . ASP A 1 419 ? 0.656 -31.216 -2.766 1.00 90.44 419 ASP A O 1
ATOM 3180 N N . THR A 1 420 ? -1.241 -30.102 -3.226 1.00 90.38 420 THR A N 1
ATOM 3181 C CA . THR A 1 420 ? -0.655 -28.762 -3.114 1.00 90.38 420 THR A CA 1
ATOM 3182 C C . THR A 1 420 ? -0.841 -28.233 -1.695 1.00 90.38 420 THR A C 1
ATOM 3184 O O . THR A 1 420 ? -1.921 -28.320 -1.111 1.00 90.38 420 THR A O 1
ATOM 3187 N N . VAL A 1 421 ? 0.208 -27.657 -1.119 1.00 92.38 421 VAL A N 1
ATOM 3188 C CA . VAL A 1 421 ? 0.224 -27.101 0.238 1.00 92.38 421 VAL A CA 1
ATOM 3189 C C . VAL A 1 421 ? 0.855 -25.717 0.237 1.00 92.38 421 VAL A C 1
ATOM 3191 O O . VAL A 1 421 ? 1.753 -25.436 -0.548 1.00 92.38 421 VAL A O 1
ATOM 3194 N N . LYS A 1 422 ? 0.411 -24.840 1.132 1.00 91.88 422 LYS A N 1
ATOM 3195 C CA . LYS A 1 422 ? 1.024 -23.533 1.372 1.00 91.88 422 LYS A CA 1
ATOM 3196 C C . LYS A 1 422 ? 1.888 -23.573 2.620 1.00 91.88 422 LYS A C 1
ATOM 3198 O O . LYS A 1 422 ? 1.524 -24.179 3.632 1.00 91.88 422 LYS A O 1
ATOM 3203 N N . GLY A 1 423 ? 3.036 -22.916 2.540 1.00 92.62 423 GLY A N 1
ATOM 3204 C CA . GLY A 1 423 ? 3.996 -22.858 3.627 1.00 92.62 423 GLY A CA 1
ATOM 3205 C C . GLY A 1 423 ? 4.936 -21.665 3.534 1.00 92.62 423 GLY A C 1
ATOM 3206 O O . GLY A 1 423 ? 4.999 -20.969 2.523 1.00 92.62 423 GLY A O 1
ATOM 3207 N N . TYR A 1 424 ? 5.682 -21.445 4.607 1.00 91.56 424 TYR A N 1
ATOM 3208 C CA . TYR A 1 424 ? 6.707 -20.414 4.689 1.00 91.56 424 TYR A CA 1
ATOM 3209 C C . TYR A 1 424 ? 8.077 -20.996 4.360 1.00 91.56 424 TYR A C 1
ATOM 3211 O O . TYR A 1 424 ? 8.451 -22.046 4.885 1.00 91.56 424 TYR A O 1
ATOM 3219 N N . ASP A 1 425 ? 8.839 -20.287 3.529 1.00 89.94 425 ASP A N 1
ATOM 3220 C CA . ASP A 1 425 ? 10.222 -20.631 3.196 1.00 89.94 425 ASP A CA 1
ATOM 3221 C C . ASP A 1 425 ? 11.197 -19.719 3.942 1.00 89.94 425 ASP A C 1
ATOM 3223 O O . ASP A 1 425 ? 11.577 -18.642 3.475 1.00 89.94 425 ASP A O 1
ATOM 3227 N N . LEU A 1 426 ? 11.616 -20.161 5.127 1.00 85.06 426 LEU A N 1
ATOM 3228 C CA . LEU A 1 426 ? 12.411 -19.354 6.050 1.00 85.06 426 LEU A CA 1
ATOM 3229 C C . LEU A 1 426 ? 13.846 -19.121 5.573 1.00 85.06 426 LEU A C 1
ATOM 3231 O O . LEU A 1 426 ? 14.522 -18.232 6.090 1.00 85.06 426 LEU A O 1
ATOM 3235 N N . ARG A 1 427 ? 14.309 -19.860 4.558 1.00 83.06 427 ARG A N 1
ATOM 3236 C CA . ARG A 1 427 ? 15.639 -19.659 3.959 1.00 83.06 427 ARG A CA 1
ATOM 3237 C C . ARG A 1 427 ? 15.753 -18.335 3.216 1.00 83.06 427 ARG A C 1
ATOM 3239 O O . ARG A 1 427 ? 16.820 -17.722 3.225 1.00 83.06 427 ARG A O 1
ATOM 3246 N N . ASN A 1 428 ? 14.654 -17.894 2.606 1.00 77.94 428 ASN A N 1
ATOM 3247 C CA . ASN A 1 428 ? 14.600 -16.661 1.827 1.00 77.94 428 ASN A CA 1
ATOM 3248 C C . ASN A 1 428 ? 13.981 -15.492 2.611 1.00 77.94 428 ASN A C 1
ATOM 3250 O O . ASN A 1 428 ? 14.048 -14.348 2.156 1.00 77.94 428 ASN A O 1
ATOM 3254 N N . CYS A 1 429 ? 13.413 -15.747 3.793 1.00 73.62 429 CYS A N 1
ATOM 3255 C CA . CYS A 1 429 ? 12.855 -14.707 4.651 1.00 73.62 429 CYS A CA 1
ATOM 3256 C C . CYS A 1 429 ? 13.968 -13.865 5.299 1.00 73.62 429 CYS A C 1
ATOM 3258 O O . CYS A 1 429 ? 14.855 -14.369 5.991 1.00 73.62 429 CYS A O 1
ATOM 3260 N N . ASN A 1 430 ? 13.902 -12.543 5.119 1.00 72.06 430 ASN A N 1
ATOM 3261 C CA . ASN A 1 430 ? 14.789 -11.613 5.813 1.00 72.06 430 ASN A CA 1
ATOM 3262 C C . ASN A 1 430 ? 14.191 -11.221 7.169 1.00 72.06 430 ASN A C 1
ATOM 3264 O O . ASN A 1 430 ? 13.278 -10.399 7.252 1.00 72.06 430 ASN A O 1
ATOM 3268 N N . PHE A 1 431 ? 14.727 -11.789 8.244 1.00 68.69 431 PHE A N 1
ATOM 3269 C CA . PHE A 1 431 ? 14.293 -11.471 9.598 1.00 68.69 431 PHE A CA 1
ATOM 3270 C C . PHE A 1 431 ? 14.851 -10.120 10.061 1.00 68.69 431 PHE A C 1
ATOM 3272 O O . PHE A 1 431 ? 16.030 -9.989 10.378 1.00 68.69 431 PHE A O 1
ATOM 3279 N N . ALA A 1 432 ? 13.987 -9.106 10.140 1.00 62.91 432 ALA A N 1
ATOM 3280 C CA . ALA A 1 432 ? 14.385 -7.743 10.496 1.00 62.91 432 ALA A CA 1
ATOM 3281 C C . ALA A 1 432 ? 14.602 -7.499 12.008 1.00 62.91 432 ALA A C 1
ATOM 3283 O O . ALA A 1 432 ? 15.085 -6.431 12.384 1.00 62.91 432 ALA A O 1
ATOM 3284 N N . SER A 1 433 ? 14.236 -8.433 12.899 1.00 62.34 433 SER A N 1
ATOM 3285 C CA . SER A 1 433 ? 14.244 -8.185 14.352 1.00 62.34 433 SER A CA 1
ATOM 3286 C C . SER A 1 433 ? 15.474 -8.758 15.084 1.00 62.34 433 SER A C 1
ATOM 3288 O O . SER A 1 433 ? 15.855 -9.915 14.926 1.00 62.34 433 SER A O 1
ATOM 3290 N N . LEU A 1 434 ? 16.091 -7.931 15.939 1.00 50.91 434 LEU A N 1
ATOM 3291 C CA . LEU A 1 434 ? 17.307 -8.228 16.720 1.00 50.91 434 LEU A CA 1
ATOM 3292 C C . LEU A 1 434 ? 17.256 -9.476 17.638 1.00 50.91 434 LEU A C 1
ATOM 3294 O O . LEU A 1 434 ? 18.299 -10.112 17.791 1.00 50.91 434 LEU A O 1
ATOM 3298 N N . PRO A 1 435 ? 16.120 -9.875 18.253 1.00 57.72 435 PRO A N 1
ATOM 3299 C CA . PRO A 1 435 ? 16.068 -11.069 19.108 1.00 57.72 435 PRO A CA 1
ATOM 3300 C C . PRO A 1 435 ? 16.193 -12.399 18.347 1.00 57.72 435 PRO A C 1
ATOM 3302 O O . PRO A 1 435 ? 16.430 -13.430 18.976 1.00 57.72 435 PRO A O 1
ATOM 3305 N N . LEU A 1 436 ? 16.024 -12.387 17.019 1.00 59.72 436 LEU A N 1
ATOM 3306 C CA . LEU A 1 436 ? 15.910 -13.594 16.199 1.00 59.72 436 LEU A CA 1
ATOM 3307 C C . LEU A 1 436 ? 17.250 -14.249 15.836 1.00 59.72 436 LEU A 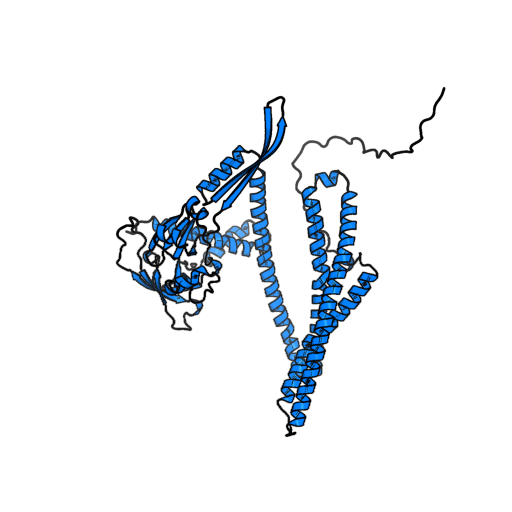C 1
ATOM 3309 O O . LEU A 1 436 ? 17.273 -15.434 15.514 1.00 59.72 436 LEU A O 1
ATOM 3313 N N . TYR A 1 437 ? 18.372 -13.526 15.909 1.00 61.62 437 TYR A N 1
ATOM 3314 C CA . TYR A 1 437 ? 19.670 -14.063 15.473 1.00 61.62 437 TYR A CA 1
ATOM 3315 C C 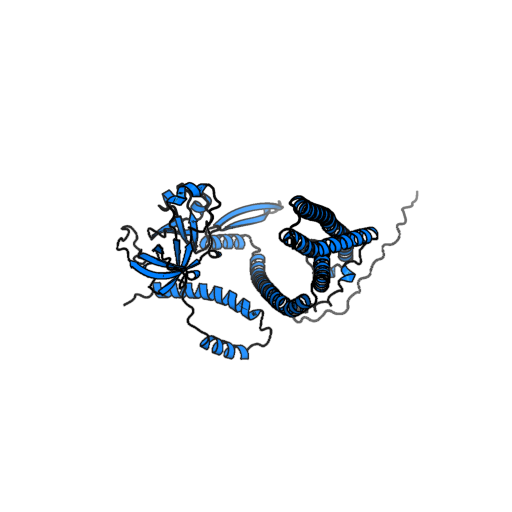. TYR A 1 437 ? 20.135 -15.270 16.294 1.00 61.62 437 TYR A C 1
ATOM 3317 O O . TYR A 1 437 ? 20.781 -16.157 15.750 1.00 61.62 437 TYR A O 1
ATOM 3325 N N . HIS A 1 438 ? 19.770 -15.339 17.577 1.00 65.62 438 HIS A N 1
ATOM 3326 C CA . HIS A 1 438 ? 20.110 -16.477 18.439 1.00 65.62 438 HIS A CA 1
ATOM 3327 C C . HIS A 1 438 ? 19.253 -17.720 18.184 1.00 65.62 438 HIS A C 1
ATOM 3329 O O . HIS A 1 438 ? 19.608 -18.795 18.650 1.00 65.62 438 HIS A O 1
ATOM 3335 N N . LEU A 1 439 ? 18.127 -17.564 17.486 1.00 66.62 439 LEU A N 1
ATOM 3336 C CA . LEU A 1 439 ? 17.187 -18.639 17.179 1.00 66.62 439 LEU A CA 1
ATOM 3337 C C . LEU A 1 439 ? 17.328 -19.141 15.738 1.00 66.62 439 LEU A C 1
ATOM 3339 O O . LEU A 1 439 ? 16.688 -20.124 15.382 1.00 66.62 439 LEU A O 1
ATOM 3343 N N . LYS A 1 440 ? 18.151 -18.475 14.911 1.00 66.69 440 LYS A N 1
ATOM 3344 C CA . LYS A 1 440 ? 18.309 -18.802 13.489 1.00 66.69 440 LYS A CA 1
ATOM 3345 C C . LYS A 1 440 ? 18.763 -20.244 13.271 1.00 66.69 440 LYS A C 1
ATOM 3347 O O . LYS A 1 440 ? 18.250 -20.895 12.371 1.00 66.69 440 LYS A O 1
ATOM 3352 N N . ASP A 1 441 ? 19.645 -20.744 14.130 1.00 68.62 441 ASP A N 1
ATOM 3353 C CA . ASP A 1 441 ? 20.163 -22.113 14.042 1.00 68.62 441 ASP A CA 1
ATOM 3354 C C . ASP A 1 441 ? 19.142 -23.171 14.512 1.00 68.62 441 ASP A C 1
ATOM 3356 O O . ASP A 1 441 ? 19.296 -24.354 14.226 1.00 68.62 441 ASP A O 1
ATOM 3360 N N . GLU A 1 442 ? 18.086 -22.760 15.224 1.00 73.44 442 GLU A N 1
ATOM 3361 C CA . GLU A 1 442 ? 17.022 -23.644 15.718 1.00 73.44 442 GLU A CA 1
ATOM 3362 C C . GLU A 1 442 ? 15.758 -23.624 14.838 1.00 73.44 442 GLU A C 1
ATOM 3364 O O . GLU A 1 442 ? 14.833 -24.402 15.098 1.00 73.44 442 GLU A O 1
ATOM 3369 N N . LEU A 1 443 ? 15.682 -22.744 13.832 1.00 79.56 443 LEU A N 1
ATOM 3370 C CA . LEU A 1 443 ? 14.525 -22.609 12.941 1.00 79.56 443 LEU A CA 1
ATOM 3371 C C . LEU A 1 443 ? 14.544 -23.687 11.841 1.00 79.56 443 LEU A C 1
ATOM 3373 O O . LEU A 1 443 ? 15.600 -23.955 11.273 1.00 79.56 443 LEU A O 1
ATOM 3377 N N . PRO A 1 444 ? 13.394 -24.307 11.513 1.00 85.31 444 PRO A N 1
ATOM 3378 C CA . PRO A 1 444 ? 13.295 -25.166 10.337 1.00 85.31 444 PRO A CA 1
ATOM 3379 C C . PRO A 1 444 ? 13.396 -24.342 9.045 1.00 85.31 444 PRO A C 1
ATOM 3381 O O . PRO A 1 444 ? 12.989 -23.185 9.006 1.00 85.31 444 PRO A O 1
ATOM 3384 N N . ASP A 1 445 ? 13.882 -24.958 7.970 1.00 87.56 445 ASP A N 1
ATOM 3385 C CA . ASP A 1 445 ? 14.019 -24.291 6.669 1.00 87.56 445 ASP A CA 1
ATOM 3386 C C . ASP A 1 445 ? 12.667 -23.954 6.023 1.00 87.56 445 ASP A C 1
ATOM 3388 O O . ASP A 1 445 ? 12.509 -22.895 5.417 1.00 87.56 445 ASP A O 1
ATOM 3392 N N . ILE A 1 446 ? 11.693 -24.859 6.144 1.00 91.38 446 ILE A N 1
ATOM 3393 C CA . ILE A 1 446 ? 10.333 -24.707 5.618 1.00 91.38 446 ILE A CA 1
ATOM 3394 C C . ILE A 1 446 ? 9.336 -25.095 6.706 1.00 91.38 446 ILE A C 1
ATOM 3396 O O . ILE A 1 446 ? 9.560 -26.043 7.460 1.00 91.38 446 ILE A O 1
ATOM 3400 N N . ILE A 1 447 ? 8.212 -24.382 6.753 1.00 92.06 447 ILE A N 1
ATOM 3401 C CA . ILE A 1 447 ? 7.058 -24.714 7.590 1.00 92.06 447 ILE A CA 1
ATOM 3402 C C . ILE A 1 447 ? 5.829 -24.835 6.694 1.00 92.06 447 ILE A C 1
ATOM 3404 O O . ILE A 1 447 ? 5.442 -23.865 6.049 1.00 92.06 447 ILE A O 1
ATOM 3408 N N . LEU A 1 448 ? 5.200 -26.009 6.675 1.00 92.44 448 LEU A N 1
ATOM 3409 C CA . LEU A 1 448 ? 3.917 -26.215 6.001 1.00 92.44 448 LEU A CA 1
ATOM 3410 C C . LEU A 1 448 ? 2.781 -25.776 6.929 1.00 92.44 448 LEU A C 1
ATOM 3412 O O . LEU A 1 448 ? 2.802 -26.111 8.114 1.00 92.44 448 LEU A O 1
ATOM 3416 N N . VAL A 1 449 ? 1.813 -25.029 6.396 1.00 90.50 449 VAL A N 1
ATOM 3417 C CA . VAL A 1 449 ? 0.760 -24.389 7.199 1.00 90.50 449 VAL A CA 1
ATOM 3418 C C . VAL A 1 449 ? -0.623 -24.919 6.858 1.00 90.50 449 VAL A C 1
ATOM 3420 O O . VAL A 1 449 ? -1.334 -25.363 7.752 1.00 90.50 449 VAL A O 1
ATOM 3423 N N . ARG A 1 450 ? -0.993 -24.942 5.572 1.00 88.56 450 ARG A N 1
ATOM 3424 C CA . ARG A 1 450 ? -2.309 -25.435 5.143 1.00 88.56 450 ARG A CA 1
ATOM 3425 C C . ARG A 1 450 ? -2.253 -26.167 3.812 1.00 88.56 450 ARG A C 1
ATOM 3427 O O . ARG A 1 450 ? -1.431 -25.847 2.955 1.00 88.56 450 ARG A O 1
ATOM 3434 N N . ARG A 1 451 ? -3.157 -27.123 3.616 1.00 88.44 451 ARG A N 1
ATOM 3435 C CA . ARG A 1 451 ? -3.405 -27.734 2.304 1.00 88.44 451 ARG A CA 1
ATOM 3436 C C . ARG A 1 451 ? -4.199 -26.763 1.429 1.00 88.44 451 ARG A C 1
ATOM 3438 O O . ARG A 1 451 ? -5.037 -26.021 1.933 1.00 88.44 451 ARG A O 1
ATOM 3445 N N . VAL A 1 452 ? -3.918 -26.768 0.133 1.00 84.06 452 VAL A N 1
ATOM 3446 C CA . VAL A 1 452 ? -4.705 -26.071 -0.887 1.00 84.06 452 VAL A CA 1
ATOM 3447 C C . VAL A 1 452 ? -5.467 -27.138 -1.655 1.00 84.06 452 VAL A C 1
ATOM 3449 O O . VAL A 1 452 ? -4.857 -28.033 -2.243 1.00 84.06 452 VAL A O 1
ATOM 3452 N N . VAL A 1 453 ? -6.796 -27.082 -1.626 1.00 75.06 453 VAL A N 1
ATOM 3453 C CA . VAL A 1 453 ? -7.604 -28.017 -2.408 1.00 75.06 453 VAL A CA 1
ATOM 3454 C C . VAL A 1 453 ? -7.591 -27.536 -3.863 1.00 75.06 453 VAL A C 1
ATOM 3456 O O . VAL A 1 453 ? -7.948 -26.388 -4.127 1.00 75.06 453 VAL A O 1
ATOM 3459 N N . PRO A 1 454 ? -7.156 -28.361 -4.833 1.00 61.69 454 PRO A N 1
ATOM 3460 C CA . PRO A 1 454 ? -7.219 -27.969 -6.232 1.00 61.69 454 PRO A CA 1
ATOM 3461 C C . PRO A 1 454 ? -8.684 -27.764 -6.619 1.00 61.69 454 PRO A C 1
ATOM 3463 O O . PRO A 1 454 ? -9.524 -28.641 -6.400 1.00 61.69 454 PRO A O 1
ATOM 3466 N N . LYS A 1 455 ? -8.995 -26.601 -7.199 1.00 51.97 455 LYS A N 1
ATOM 3467 C CA . LYS A 1 455 ? -10.330 -26.309 -7.721 1.00 51.97 455 LYS A CA 1
ATOM 3468 C C . LYS A 1 455 ? -10.674 -27.374 -8.761 1.00 51.97 455 LYS A C 1
ATOM 3470 O O . LYS A 1 455 ? -10.034 -27.455 -9.803 1.00 51.97 455 LYS A O 1
ATOM 3475 N N . MET A 1 456 ? -11.669 -28.209 -8.476 1.00 45.16 456 MET A N 1
ATOM 3476 C CA . MET A 1 456 ? -12.260 -29.074 -9.494 1.00 45.16 456 MET A CA 1
ATOM 3477 C C . MET A 1 456 ? -12.837 -28.137 -10.557 1.00 45.16 456 MET A C 1
ATOM 3479 O O . MET A 1 456 ? -13.610 -27.251 -10.187 1.00 45.16 456 MET A O 1
ATOM 3483 N N . ASP A 1 457 ? -12.435 -28.280 -11.825 1.00 43.81 457 ASP A N 1
ATOM 3484 C CA . ASP A 1 457 ? -12.846 -27.409 -12.933 1.00 43.81 457 ASP A CA 1
ATOM 3485 C C . ASP A 1 457 ? -14.373 -27.325 -13.019 1.00 43.81 457 ASP A C 1
ATOM 3487 O O . ASP A 1 457 ? -15.067 -28.079 -13.700 1.00 43.81 457 ASP A O 1
ATOM 3491 N N . THR A 1 458 ? -14.920 -26.355 -12.298 1.00 46.12 458 THR A N 1
ATOM 3492 C CA . THR A 1 458 ? -16.345 -26.071 -12.210 1.00 46.12 458 THR A CA 1
ATOM 3493 C C . THR A 1 458 ? -16.725 -25.156 -13.376 1.00 46.12 458 THR A C 1
ATOM 3495 O O . THR A 1 458 ? -17.644 -24.352 -13.285 1.00 46.12 458 THR A O 1
ATOM 3498 N N . GLU A 1 459 ? -16.023 -25.244 -14.511 1.00 46.03 459 GLU A N 1
ATOM 3499 C CA . GLU A 1 459 ? -16.343 -24.467 -15.710 1.00 46.03 459 GLU A CA 1
ATOM 3500 C C . GLU A 1 459 ? -17.741 -24.824 -16.241 1.00 46.03 459 GLU A C 1
ATOM 3502 O O . GLU A 1 459 ? -18.487 -23.936 -16.659 1.00 46.03 459 GLU A O 1
ATOM 3507 N N . GLY A 1 460 ? -18.153 -26.093 -16.118 1.00 44.50 460 GLY A N 1
ATOM 3508 C CA . GLY A 1 460 ? -19.495 -26.549 -16.502 1.00 44.50 460 GLY A CA 1
ATOM 3509 C C . GLY A 1 460 ? -20.611 -25.987 -15.613 1.00 44.50 460 GLY A C 1
ATOM 3510 O O . GLY A 1 460 ? -21.616 -25.481 -16.111 1.00 44.50 460 GLY A O 1
ATOM 3511 N N . ASN A 1 461 ? -20.413 -25.976 -14.292 1.00 45.59 461 ASN A N 1
ATOM 3512 C CA . ASN A 1 461 ? -21.428 -25.500 -13.341 1.00 45.59 461 ASN A CA 1
ATOM 3513 C C . ASN A 1 461 ? -21.477 -23.958 -13.267 1.00 45.59 461 ASN A C 1
ATOM 3515 O O . ASN A 1 461 ? -22.504 -23.365 -12.929 1.00 45.59 461 ASN A O 1
ATOM 3519 N N . ARG A 1 462 ? -20.377 -23.281 -13.640 1.00 48.31 462 ARG A N 1
ATOM 3520 C CA . ARG A 1 462 ? -20.319 -21.817 -13.778 1.00 48.31 462 ARG A CA 1
ATOM 3521 C C . ARG A 1 462 ? -21.179 -21.340 -14.951 1.00 48.31 462 ARG A C 1
ATOM 3523 O O . ARG A 1 462 ? -21.776 -20.273 -14.846 1.00 48.31 462 ARG A O 1
ATOM 3530 N N . GLN A 1 463 ? -21.319 -22.123 -16.027 1.00 49.25 463 GLN A N 1
ATOM 3531 C CA . GLN A 1 463 ? -22.228 -21.809 -17.141 1.00 49.25 463 GLN A CA 1
ATOM 3532 C C . GLN A 1 463 ? -23.710 -22.023 -16.787 1.00 49.25 463 GLN A C 1
ATOM 3534 O O . GLN A 1 463 ? -24.539 -21.175 -17.124 1.00 49.25 463 GLN A O 1
ATOM 3539 N N . GLU A 1 464 ? -24.058 -23.085 -16.055 1.00 43.88 464 GLU A N 1
ATOM 3540 C CA . GLU A 1 464 ? -25.437 -23.307 -15.582 1.00 43.88 464 GLU A CA 1
ATOM 3541 C C . GLU A 1 464 ? -25.874 -22.262 -14.542 1.00 43.88 464 GLU A C 1
ATOM 3543 O O . GLU A 1 464 ? -26.951 -21.675 -14.657 1.00 43.88 464 GLU A O 1
ATOM 3548 N N . ARG A 1 465 ? -25.006 -21.911 -13.583 1.00 46.22 465 ARG A N 1
ATOM 3549 C CA . ARG A 1 465 ? -25.281 -20.820 -12.629 1.00 46.22 465 ARG A CA 1
ATOM 3550 C C . ARG A 1 465 ? -25.343 -19.446 -13.306 1.00 46.22 465 ARG A C 1
ATOM 3552 O O . ARG A 1 465 ? -26.166 -18.614 -12.913 1.00 46.22 465 ARG A O 1
ATOM 3559 N N . LYS A 1 466 ? -24.528 -19.206 -14.344 1.00 48.72 466 LYS A N 1
ATOM 3560 C CA . LYS A 1 466 ? -24.599 -17.987 -15.171 1.00 48.72 466 LYS A CA 1
ATOM 3561 C C . LYS A 1 466 ? -25.910 -17.924 -15.956 1.00 48.72 466 LYS A C 1
ATOM 3563 O O . LYS A 1 466 ? -26.562 -16.888 -15.936 1.00 48.72 466 LYS A O 1
ATOM 3568 N N . THR A 1 467 ? -26.351 -19.008 -16.591 1.00 43.41 467 THR A N 1
ATOM 3569 C CA . THR A 1 467 ? -27.595 -19.014 -17.390 1.00 43.41 467 THR A CA 1
ATOM 3570 C C . THR A 1 467 ? -28.857 -18.853 -16.537 1.00 43.41 467 THR A C 1
ATOM 3572 O O . THR A 1 467 ? -29.745 -18.092 -16.924 1.00 43.41 467 THR A O 1
ATOM 3575 N N . LEU A 1 468 ? -28.908 -19.460 -15.346 1.00 40.78 468 LEU A N 1
ATOM 3576 C CA . LEU A 1 468 ? -30.019 -19.298 -14.395 1.00 40.78 468 LEU A CA 1
ATOM 3577 C C . LEU A 1 468 ? -30.104 -17.889 -13.776 1.00 40.78 468 LEU A C 1
ATOM 3579 O O . LEU A 1 468 ? -31.204 -17.423 -13.490 1.00 40.78 468 LEU A O 1
ATOM 3583 N N . ARG A 1 469 ? -28.981 -17.172 -13.600 1.00 40.81 469 ARG A N 1
ATOM 3584 C CA . ARG A 1 469 ? -28.967 -15.799 -13.038 1.00 40.81 469 ARG A CA 1
ATOM 3585 C C . ARG A 1 469 ? -29.035 -14.690 -14.094 1.00 40.81 469 ARG A C 1
ATOM 3587 O O . ARG A 1 469 ? -29.497 -13.595 -13.777 1.00 40.81 469 ARG A O 1
ATOM 3594 N N . VAL A 1 470 ? -28.657 -14.963 -15.349 1.00 47.59 470 VAL A N 1
ATOM 3595 C CA . VAL A 1 470 ? -28.801 -14.030 -16.492 1.00 47.59 470 VAL A CA 1
ATOM 3596 C C . VAL A 1 470 ? -30.271 -13.705 -16.794 1.00 47.59 470 VAL A C 1
ATOM 3598 O O . VAL A 1 470 ? -30.561 -12.653 -17.366 1.00 47.59 470 VAL A O 1
ATOM 3601 N N . GLN A 1 471 ? -31.216 -14.542 -16.357 1.00 38.97 471 GLN A N 1
ATOM 3602 C CA . GLN A 1 471 ? -32.644 -14.237 -16.470 1.00 38.97 471 GLN A CA 1
ATOM 3603 C C . GLN A 1 471 ? -33.136 -13.183 -15.458 1.00 38.97 471 GLN A C 1
ATOM 3605 O O . GLN A 1 471 ? -34.190 -12.594 -15.693 1.00 38.97 471 GLN A O 1
ATOM 3610 N N . THR A 1 472 ? -32.383 -12.880 -14.389 1.00 39.44 472 THR A N 1
ATOM 3611 C CA . THR A 1 472 ? -32.919 -12.121 -13.238 1.00 39.44 472 THR A CA 1
ATOM 3612 C C . THR A 1 472 ? -32.363 -10.702 -13.061 1.00 39.44 472 THR A C 1
ATOM 3614 O O . THR A 1 472 ? -32.972 -9.920 -12.340 1.00 39.44 472 THR A O 1
ATOM 3617 N N . SER A 1 473 ? -31.277 -10.280 -13.719 1.00 34.47 473 SER A N 1
ATOM 3618 C CA . SER A 1 473 ? -30.888 -8.856 -13.676 1.00 34.47 473 SER A CA 1
ATOM 3619 C C . SER A 1 473 ? -29.954 -8.427 -14.808 1.00 34.47 473 SER A C 1
ATOM 3621 O O . SER A 1 473 ? -28.933 -9.050 -15.083 1.00 34.47 473 SER A O 1
ATOM 3623 N N . LYS A 1 474 ? -30.300 -7.313 -15.466 1.00 36.84 474 LYS A N 1
ATOM 3624 C CA . LYS A 1 474 ? -29.459 -6.613 -16.446 1.00 36.84 474 LYS A CA 1
ATOM 3625 C C . LYS A 1 474 ? -29.005 -5.273 -15.865 1.00 36.84 474 LYS A C 1
ATOM 3627 O O . LYS A 1 474 ? -29.789 -4.333 -15.891 1.00 36.84 474 LYS A O 1
ATOM 3632 N N . ALA A 1 475 ? -27.758 -5.190 -15.399 1.00 34.59 475 ALA A N 1
ATOM 3633 C CA . ALA A 1 475 ? -26.905 -3.991 -15.426 1.00 34.59 475 ALA A CA 1
ATOM 3634 C C . ALA A 1 475 ? -25.513 -4.299 -14.831 1.00 34.59 475 ALA A C 1
ATOM 3636 O O . ALA A 1 475 ? -25.416 -4.952 -13.802 1.00 34.59 475 ALA A O 1
ATOM 3637 N N . SER A 1 476 ? -24.468 -3.772 -15.485 1.00 42.22 476 SER A N 1
ATOM 3638 C CA . SER A 1 476 ? -23.046 -3.718 -15.087 1.00 42.22 476 SER A CA 1
ATOM 3639 C C . SER A 1 476 ? -22.318 -5.054 -14.847 1.00 42.22 476 SER A C 1
ATOM 3641 O O . SER A 1 476 ? -22.336 -5.622 -13.763 1.00 42.22 476 SER A O 1
ATOM 3643 N N . ALA A 1 477 ? -21.625 -5.542 -15.883 1.00 48.22 477 ALA A N 1
ATOM 3644 C CA . ALA A 1 477 ? -21.058 -6.893 -15.932 1.00 48.22 477 ALA A CA 1
ATOM 3645 C C . ALA A 1 477 ? -19.537 -6.991 -15.686 1.00 48.22 477 ALA A C 1
ATOM 3647 O O . ALA A 1 477 ? -18.996 -8.073 -15.848 1.00 48.22 477 ALA A O 1
ATOM 3648 N N . LYS A 1 478 ? -18.825 -5.904 -15.341 1.00 45.44 478 LYS A N 1
ATOM 3649 C CA . LYS A 1 478 ? -17.348 -5.949 -15.216 1.00 45.44 478 LYS A CA 1
ATOM 3650 C C . LYS A 1 478 ? -16.785 -5.607 -13.831 1.00 45.44 478 LYS A C 1
ATOM 3652 O O . LYS A 1 478 ? -15.751 -6.156 -13.476 1.00 45.44 478 LYS A O 1
ATOM 3657 N N . ASN A 1 479 ? -17.459 -4.764 -13.040 1.00 42.16 479 ASN A N 1
ATOM 3658 C CA . ASN A 1 479 ? -17.117 -4.595 -11.614 1.00 42.16 479 ASN A CA 1
ATOM 3659 C C . ASN A 1 479 ? -17.534 -5.829 -10.805 1.00 42.16 479 ASN A C 1
ATOM 3661 O O . ASN A 1 479 ? -16.774 -6.302 -9.967 1.00 42.16 479 ASN A O 1
ATOM 3665 N N . ARG A 1 480 ? -18.681 -6.422 -11.164 1.00 44.94 480 ARG A N 1
ATOM 3666 C CA . ARG A 1 480 ? -19.229 -7.577 -10.457 1.00 44.94 480 ARG A CA 1
ATOM 3667 C C . ARG A 1 480 ? -18.388 -8.839 -10.591 1.00 44.94 480 ARG A C 1
ATOM 3669 O O . ARG A 1 480 ? -18.367 -9.605 -9.655 1.00 44.94 480 ARG A O 1
ATOM 3676 N N . GLU A 1 481 ? -17.657 -9.041 -11.689 1.00 44.88 481 GLU A N 1
ATOM 3677 C CA . GLU A 1 481 ? -16.813 -10.240 -11.856 1.00 44.88 481 GLU A CA 1
ATOM 3678 C C . GLU A 1 481 ? -15.640 -10.278 -10.871 1.00 44.88 481 GLU A C 1
ATOM 3680 O O . GLU A 1 481 ? -15.224 -11.357 -10.470 1.00 44.88 481 GLU A O 1
ATOM 3685 N N . ARG A 1 482 ? -15.124 -9.115 -10.456 1.00 47.44 482 ARG A N 1
ATOM 3686 C CA . ARG A 1 482 ? -13.982 -9.039 -9.540 1.00 47.44 482 ARG A CA 1
ATOM 3687 C C . ARG A 1 482 ? -14.400 -9.045 -8.073 1.00 47.44 482 ARG A C 1
ATOM 3689 O O . ARG A 1 482 ? -13.730 -9.662 -7.257 1.00 47.44 482 ARG A O 1
ATOM 3696 N N . GLU A 1 483 ? -15.523 -8.400 -7.767 1.00 44.50 483 GLU A N 1
ATOM 3697 C CA . GLU A 1 483 ? -16.213 -8.548 -6.480 1.00 44.50 483 GLU A CA 1
ATOM 3698 C C . GLU A 1 483 ? -16.684 -9.993 -6.285 1.00 44.50 483 GLU A C 1
ATOM 3700 O O . GLU A 1 483 ? -16.519 -10.542 -5.204 1.00 44.50 483 GLU A O 1
ATOM 3705 N N . GLU A 1 484 ? -17.200 -10.632 -7.344 1.00 45.44 484 GLU A N 1
ATOM 3706 C CA . GLU A 1 484 ? -17.499 -12.065 -7.373 1.00 45.44 484 GLU A CA 1
ATOM 3707 C C . GLU A 1 484 ? -16.212 -12.885 -7.200 1.00 45.44 484 GLU A C 1
ATOM 3709 O O . GLU A 1 484 ? -16.258 -13.848 -6.466 1.00 45.44 484 GLU A O 1
ATOM 3714 N N . GLU A 1 485 ? -15.051 -12.510 -7.754 1.00 46.88 485 GLU A N 1
ATOM 3715 C CA . GLU A 1 485 ? -13.787 -13.244 -7.526 1.00 46.88 485 GLU A CA 1
ATOM 3716 C C . GLU A 1 485 ? -13.221 -13.107 -6.105 1.00 46.88 485 GLU A C 1
ATOM 3718 O O . GLU A 1 485 ? -12.729 -14.093 -5.566 1.00 46.88 485 GLU A O 1
ATOM 3723 N N . GLU A 1 486 ? -13.268 -11.923 -5.490 1.00 44.75 486 GLU A N 1
ATOM 3724 C CA . GLU A 1 486 ? -12.782 -11.713 -4.116 1.00 44.75 486 GLU A CA 1
ATOM 3725 C C . GLU A 1 486 ? -13.756 -12.283 -3.075 1.00 44.75 486 GLU A C 1
ATOM 3727 O O . GLU A 1 486 ? -13.326 -12.881 -2.089 1.00 44.75 486 GLU A O 1
ATOM 3732 N N . PHE A 1 487 ? -15.066 -12.152 -3.306 1.00 44.28 487 PHE A N 1
ATOM 3733 C CA . PHE A 1 487 ? -16.091 -12.764 -2.465 1.00 44.28 487 PHE A CA 1
ATOM 3734 C C . PHE A 1 487 ? -16.158 -14.277 -2.666 1.00 44.28 487 PHE A C 1
ATOM 3736 O O . PHE A 1 487 ? -16.263 -14.986 -1.673 1.00 44.28 487 PHE A O 1
ATOM 3743 N N . ASP A 1 488 ? -16.043 -14.784 -3.899 1.00 46.06 488 ASP A N 1
ATOM 3744 C CA . ASP A 1 488 ? -15.909 -16.222 -4.152 1.00 46.06 488 ASP A CA 1
ATOM 3745 C C . ASP A 1 488 ? -14.596 -16.723 -3.545 1.00 46.06 488 ASP A C 1
ATOM 3747 O O . ASP A 1 488 ? -14.618 -17.780 -2.957 1.00 46.06 488 ASP A O 1
ATOM 3751 N N . ALA A 1 489 ? -13.479 -15.981 -3.566 1.00 49.78 489 ALA A N 1
ATOM 3752 C CA . ALA A 1 489 ? -12.251 -16.404 -2.879 1.00 49.78 489 ALA A CA 1
ATOM 3753 C C . ALA A 1 489 ? -12.407 -16.455 -1.348 1.00 49.78 489 ALA A C 1
ATOM 3755 O O . ALA A 1 489 ? -11.905 -17.374 -0.711 1.00 49.78 489 ALA A O 1
ATOM 3756 N N . PHE A 1 490 ? -13.117 -15.494 -0.751 1.00 50.56 490 PHE A N 1
ATOM 3757 C CA . PHE A 1 490 ? -13.413 -15.490 0.684 1.00 50.56 490 PHE A CA 1
ATOM 3758 C C . PHE A 1 490 ? -14.421 -16.581 1.078 1.00 50.56 490 PHE A C 1
ATOM 3760 O O . PHE A 1 490 ? -14.257 -17.239 2.103 1.00 50.56 490 PHE A O 1
ATOM 3767 N N . MET A 1 491 ? -15.466 -16.780 0.272 1.00 51.06 491 MET A N 1
ATOM 3768 C CA . MET A 1 491 ? -16.444 -17.849 0.466 1.00 51.06 491 MET A CA 1
ATOM 3769 C C . MET A 1 491 ? -15.839 -19.214 0.153 1.00 51.06 491 MET A C 1
ATOM 3771 O O . MET A 1 491 ? -16.207 -20.163 0.823 1.00 51.06 491 MET A O 1
ATOM 3775 N N . ASP A 1 492 ? -14.893 -19.309 -0.783 1.00 50.97 492 ASP A N 1
ATOM 3776 C CA . ASP A 1 492 ? -14.095 -20.504 -1.067 1.00 50.97 492 ASP A CA 1
ATOM 3777 C C . ASP A 1 492 ? -13.222 -20.822 0.153 1.00 50.97 492 ASP A C 1
ATOM 3779 O O . ASP A 1 492 ? -13.270 -21.947 0.626 1.00 50.97 492 ASP A O 1
ATOM 3783 N N . ASP A 1 493 ? -12.505 -19.849 0.735 1.00 53.72 493 ASP A N 1
ATOM 3784 C CA . ASP A 1 493 ? -11.751 -20.048 1.987 1.00 53.72 493 ASP A CA 1
ATOM 3785 C C . ASP A 1 493 ? -12.691 -20.477 3.144 1.00 53.72 493 ASP A C 1
ATOM 3787 O O . ASP A 1 493 ? -12.350 -21.345 3.948 1.00 53.72 493 ASP A O 1
ATOM 3791 N N . TYR A 1 494 ? -13.907 -19.921 3.214 1.00 57.19 494 TYR A N 1
ATOM 3792 C CA . TYR A 1 494 ? -14.919 -20.285 4.215 1.00 57.19 494 TYR A CA 1
ATOM 3793 C C . TYR A 1 494 ? -15.549 -21.673 3.975 1.00 57.19 494 TYR A C 1
ATOM 3795 O O . TYR A 1 494 ? -15.802 -22.416 4.925 1.00 57.19 494 TYR A O 1
ATOM 3803 N N . GLU A 1 495 ? -15.816 -22.044 2.721 1.00 48.16 495 GLU A N 1
ATOM 3804 C CA . GLU A 1 495 ? -16.346 -23.349 2.312 1.00 48.16 495 GLU A CA 1
ATOM 3805 C C . GLU A 1 495 ? -15.272 -24.441 2.413 1.00 48.16 495 GLU A C 1
ATOM 3807 O O . GLU A 1 495 ? -15.597 -25.553 2.825 1.00 48.16 495 GLU A O 1
ATOM 3812 N N . GLU A 1 496 ? -14.003 -24.132 2.124 1.00 53.81 496 GLU A N 1
ATOM 3813 C CA . GLU A 1 496 ? -12.840 -24.994 2.374 1.00 53.81 496 GLU A CA 1
ATOM 3814 C C . GLU A 1 496 ? -12.702 -25.287 3.871 1.00 53.81 496 GLU A C 1
ATOM 3816 O O . GLU A 1 496 ? -12.551 -26.450 4.256 1.00 53.81 496 GLU A O 1
ATOM 3821 N N . ASP A 1 497 ? -12.847 -24.266 4.721 1.00 53.03 497 ASP A N 1
ATOM 3822 C CA . ASP A 1 497 ? -12.861 -24.424 6.177 1.00 53.03 497 ASP A CA 1
ATOM 3823 C C . ASP A 1 497 ? -14.041 -25.303 6.637 1.00 53.03 497 ASP A C 1
ATOM 3825 O O . ASP A 1 497 ? -13.860 -26.221 7.442 1.00 53.03 497 ASP A O 1
ATOM 3829 N N . ARG A 1 498 ? -15.241 -25.110 6.070 1.00 46.78 498 ARG A N 1
ATOM 3830 C CA . ARG A 1 498 ? -16.430 -25.918 6.398 1.00 46.78 498 ARG A CA 1
ATOM 3831 C C . ARG A 1 498 ? -16.326 -27.366 5.913 1.00 46.78 498 ARG A C 1
ATOM 3833 O O . ARG A 1 498 ? -16.749 -28.285 6.613 1.00 46.78 498 ARG A O 1
ATOM 3840 N N . ALA A 1 499 ? -15.775 -27.581 4.721 1.00 44.91 499 ALA A N 1
ATOM 3841 C CA . ALA A 1 499 ? -15.541 -28.905 4.150 1.00 44.91 499 ALA A CA 1
ATOM 3842 C C . ALA A 1 499 ? -14.428 -29.651 4.904 1.00 44.91 499 ALA A C 1
ATOM 3844 O O . ALA A 1 499 ? -14.500 -30.875 5.058 1.00 44.91 499 ALA A O 1
ATOM 3845 N N . GLY A 1 500 ? -13.432 -28.919 5.413 1.00 49.69 500 GLY A N 1
ATOM 3846 C CA . GLY A 1 500 ? -12.444 -29.417 6.364 1.00 49.69 500 GLY A CA 1
ATOM 3847 C C . GLY A 1 500 ? -13.100 -29.892 7.663 1.00 49.69 500 GLY A C 1
ATOM 3848 O O . GLY A 1 500 ? -12.893 -31.035 8.068 1.00 49.69 500 GLY A O 1
ATOM 3849 N N . GLU A 1 501 ? -13.961 -29.072 8.270 1.00 47.12 501 GLU A N 1
ATOM 3850 C CA . GLU A 1 501 ? -14.695 -29.417 9.499 1.00 47.12 501 GLU A CA 1
ATOM 3851 C C . GLU A 1 501 ? -15.677 -30.594 9.325 1.00 47.12 501 GLU A C 1
ATOM 3853 O O . GLU A 1 501 ? -15.786 -31.449 10.208 1.00 47.12 501 GLU A O 1
ATOM 3858 N N . GLU A 1 502 ? -16.372 -30.694 8.186 1.00 40.69 502 GLU A N 1
ATOM 3859 C CA . GLU A 1 502 ? -17.295 -31.805 7.905 1.00 40.69 502 GLU A CA 1
ATOM 3860 C C . GLU A 1 502 ? -16.571 -33.146 7.738 1.00 40.69 502 GLU A C 1
ATOM 3862 O O . GLU A 1 502 ? -17.089 -34.174 8.178 1.00 40.69 502 GLU A O 1
ATOM 3867 N N . ARG A 1 503 ? -15.353 -33.151 7.178 1.00 45.94 503 ARG A N 1
ATOM 3868 C CA . ARG A 1 503 ? -14.540 -34.374 7.052 1.00 45.94 503 ARG A CA 1
ATOM 3869 C C . AR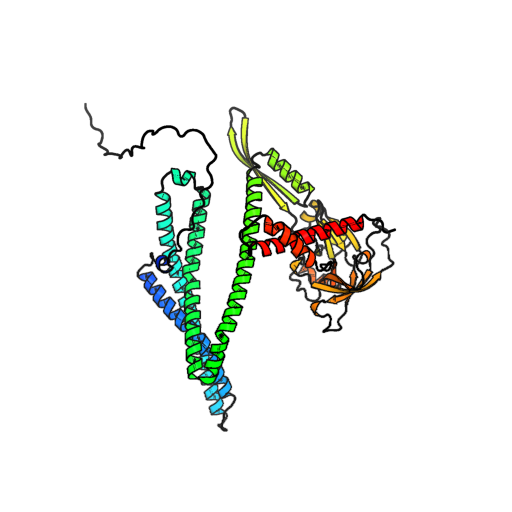G A 1 503 ? -13.857 -34.786 8.354 1.00 45.94 503 ARG A C 1
ATOM 3871 O O . ARG A 1 503 ? -13.638 -35.979 8.553 1.00 45.94 503 ARG A O 1
ATOM 3878 N N . ILE A 1 504 ? -13.580 -33.840 9.255 1.00 46.84 504 ILE A N 1
ATOM 3879 C CA . ILE A 1 504 ? -13.101 -34.127 10.620 1.00 46.84 504 ILE A CA 1
ATOM 3880 C C . ILE A 1 504 ? -14.190 -34.843 11.446 1.00 46.84 504 ILE A C 1
ATOM 3882 O O . ILE A 1 504 ? -13.872 -35.672 12.296 1.00 46.84 504 ILE A O 1
ATOM 3886 N N . ASN A 1 505 ? -15.475 -34.588 11.163 1.00 35.06 505 ASN A N 1
ATOM 3887 C CA . ASN A 1 505 ? -16.611 -35.178 11.886 1.00 35.06 505 ASN A CA 1
ATOM 3888 C C . ASN A 1 505 ? -17.207 -36.450 11.254 1.00 35.06 505 ASN A C 1
ATOM 3890 O O . ASN A 1 505 ? -18.122 -37.045 11.830 1.00 35.06 505 ASN A O 1
ATOM 3894 N N . THR A 1 506 ? -16.710 -36.907 10.103 1.00 31.58 506 THR A N 1
ATOM 3895 C CA . THR A 1 506 ? -17.082 -38.216 9.548 1.00 31.58 506 THR A CA 1
ATOM 3896 C C . THR A 1 506 ? -16.107 -39.293 10.025 1.00 31.58 506 THR A C 1
ATOM 3898 O O . THR A 1 506 ? -14.953 -39.272 9.598 1.00 31.58 506 THR A O 1
ATOM 3901 N N . PRO A 1 507 ? -16.525 -40.266 10.859 1.00 31.73 507 PRO A N 1
ATOM 3902 C CA . PRO A 1 507 ? -15.694 -41.430 11.123 1.00 31.73 507 PRO A CA 1
ATOM 3903 C C . PRO A 1 507 ? -15.552 -42.211 9.813 1.00 31.73 507 PRO A C 1
ATOM 3905 O O . PRO A 1 507 ? -16.541 -42.703 9.265 1.00 31.73 507 PRO A O 1
ATOM 3908 N N . THR A 1 508 ? -14.335 -42.292 9.281 1.00 34.59 508 THR A N 1
ATOM 3909 C CA . THR A 1 508 ? -14.021 -43.198 8.175 1.00 34.59 508 THR A CA 1
ATOM 3910 C C . THR A 1 508 ? -14.221 -44.630 8.664 1.00 34.59 508 THR A C 1
ATOM 3912 O O . THR A 1 508 ? -13.561 -45.051 9.615 1.00 34.59 508 THR A O 1
ATOM 3915 N N . LEU A 1 509 ? -15.175 -45.336 8.051 1.00 29.50 509 LEU A N 1
ATOM 3916 C CA . LEU A 1 509 ? -15.351 -46.785 8.182 1.00 29.50 509 LEU A CA 1
ATOM 3917 C C . LEU A 1 509 ? -14.192 -47.542 7.534 1.00 29.50 509 LEU A C 1
ATOM 3919 O O . LEU A 1 509 ? -13.717 -47.070 6.474 1.00 29.50 509 LEU A O 1
#

Secondary structure (DSSP, 8-state):
--------------PPP----PPP---PPP----PPPPPPPGGGGGTT--HHHHHHHHHHHHHHHHHHHHHHHHHHHHHHHHHHTS-SS---HHHHHHHHHHHHHHHHHHHHHHHHHHHHHHHHHHHHHHHHHHHHHHHHHHHHHTS-HHHHHHS-HHHHHHHHHHHHHHHHHHHTHHHHHHHHHHHHHHHHHHHHHHH-HHHHHHHHHHHHHHHHHHHHHHHHHHHHHHHHHHHHHHHHHHHHHHHHT--SHHHHHHHHHHHHTTS-EEEEEEEEEEEEETTTTEEEEEEEEEEEE-S--TT-EEE--HHHHHHHT-SEEEEEEESSEEEEE-TTT--EEEEEHHHHHHS---EEE-GGGPEEEEEEEEEE-----TT---TT---EEEEEEETTTTTT----EEEEETTTTT--TT-EEEEEETTT-----GGGTTTGGGS-SEEEEEEE-----THHHHHHHHHHHHTT--S--SSHHHHHHHHHHHHHHHHHHHHHHHHHSS---

Organism: Saprolegnia parasitica (strain CBS 223.65) (NCBI:txid695850)

Foldseek 3Di:
DDDDDDDDDDDDPDDDDDDDDDDDDDDDDDDDPDDPDPDDDPVVLCVLFDPVLVVLVVLLLVLLLLLLLLVLVVVVLVVQLVCLVPPPDDDDPVVSVVSNVVSVVVVVVSVVSNVVSVCSNQVSQLVSLVVSLVVVLVVVVVVVVPDDPVVCVVPPPVVVVVCSVVVSVVSSVVRHVVVSVVSSNVSNVVSNLVVLCVVDVVVSVVVVVCVVVVVVVVVVVVVVVVLLVVLVVVVCVVVVVVVVVVVVVQPDPVSVVVVLVVCLQFFLKDKDKDKAWDDADPVVRDTDIDIDIDIGGQQDDAQFKWAFDPVVCVVQVHGIWTQHDGTNWTWTADFAPRRIDTHHSVNCVVGPTHGQDDPVQWFKKAWAAWAFDPDDDPPDPDPQFTWTFTKIDTPVCPPPDPDIDTGTGSCRNVDDHGWMFIKDQVVPDDRPDDVCPVCPVVDDRMYTRGTDDPPDPCVVVVVVVCVVCVVPDDDDDPSVVSVCVVVVVVVVVVVVVVVVVVVVPDDDD

InterPro domains:
  IPR011527 ABC transporter type 1, transmembrane domain [PF00664] (58-252)
  IPR011527 ABC transporter type 1, transmembrane domain [PS50929] (58-252)
  IPR036640 ABC transporter type 1, transmembrane domain superfamily [G3DSA:1.20.1560.10] (37-285)
  IPR036640 ABC transporter type 1, transmembrane domain superfamily [SSF90123] (44-257)
  IPR039768 Ribosomal export protein Nmd3 [PTHR12746] (252-505)
  IPR048898 60S ribosomal export protein NMD3, OB-fold domain [PF21192] (362-451)
  IPR048899 60S ribosomal export protein NMD3, SH3 domain [PF21193] (300-345)

pLDDT: mean 76.86, std 19.36, range [26.72, 94.69]

Sequence (509 aa):
MNSETPHIDNYALVTTPKNEAPPSETTPDAVVPVTPAPMVSFAKLFSFADTTDKVLLAIGTLGSMVMGVAQPLQIVFFGNVINAFNPTSGTGDDAFRDSINRTVIQFVIVGAIVLVTGVAQTACWSIAASRQTKRLRHAYASAILRQEVGWFDVNEPMQLATRVADTTLIIQEGMGRKVADAINFTTMAITGIVIGFVYGWDLALVLLALSPFVAGSGYYMVKTIAAATQGGVEAYAEAGGVAEEALSNIRTKNAAERFASFLSQHVPLRTKTTRKHISTDVRNNTANVKLTIVAEIAPLCKDDLVILEKRTAQQCGMSVAVVSRVTTQIHLVDPRTCRRSEVTSEKYWKHPFHALDTGASMVEFIVLDVEPLQVAPKDTQDSADLLAVVEVARVSDFGFNDTTFHVTSHLGQYLSAGDTVKGYDLRNCNFASLPLYHLKDELPDIILVRRVVPKMDTEGNRQERKTLRVQTSKASAKNREREEEEFDAFMDDYEEDRAGEERINTPTL

Radius of gyration: 34.61 Å; chains: 1; bounding box: 98×116×83 Å